Protein AF-A0A1S1Q297-F1 (afdb_monomer_lite)

Foldseek 3Di:
DDDAPCVQAPPVLVVVLVVLVVVLVVLVVVLVVCVVVVHDPVSNVVSVVSNVVSVVVNVVSLVVLQVVLQVVVQVCLQPQADFEAQFKKKKKKWWKLWKKQAASSDHQFFKFKDFVVDPHTAKTWGFDDDPDHRMTTIMIMGRMYHLPPLVSLVVNLVSVVQVQVQLLVQAQHWRDFDDGVRMTMHGSDTPMGRDAGPDPSHIDTDQMKMKIKHFLLQFQPPADLVNVCQQDRHPQDRFLLQDSVQLPDPQCPVFDSSLSSLLSQLLSQLLLQLFLCVVVPVNLADPVSQVSRLKFWLWQSLVSLVSGDPVCSVSSVCSLLPDFDDPCSQVPPDHGNPDSVSSNVSSCCSNVRHGRYRHRRDFHYHSNGTITMIMRSDDRDPSCVSSDHDDD

Structure (mmCIF, N/CA/C/O backbone):
data_AF-A0A1S1Q297-F1
#
_entry.id   AF-A0A1S1Q297-F1
#
loop_
_atom_site.group_PDB
_atom_site.id
_atom_site.type_symbol
_atom_site.label_atom_id
_atom_site.label_alt_id
_atom_site.label_comp_id
_atom_site.label_asym_id
_atom_site.label_entity_id
_atom_site.label_seq_id
_atom_site.pdbx_PDB_ins_code
_atom_site.Cartn_x
_atom_site.Cartn_y
_atom_site.Cartn_z
_atom_site.occupancy
_atom_site.B_iso_or_equiv
_atom_site.auth_seq_id
_atom_site.auth_comp_id
_atom_site.auth_asym_id
_atom_site.auth_atom_id
_atom_site.pdbx_PDB_model_num
ATOM 1 N N . MET A 1 1 ? 2.198 -12.750 27.095 1.00 36.94 1 MET A N 1
ATOM 2 C CA . MET A 1 1 ? 1.736 -11.394 26.747 1.00 36.94 1 MET A CA 1
ATOM 3 C C . MET A 1 1 ? 2.952 -10.614 26.314 1.00 36.94 1 MET A C 1
ATOM 5 O O . MET A 1 1 ? 3.793 -10.397 27.179 1.00 36.94 1 MET A O 1
ATOM 9 N N . PRO A 1 2 ? 3.121 -10.269 25.035 1.00 40.75 2 PRO A N 1
ATOM 10 C CA . PRO A 1 2 ? 4.128 -9.289 24.705 1.00 40.75 2 PRO A CA 1
ATOM 11 C C . PRO A 1 2 ? 3.442 -8.008 24.213 1.00 40.75 2 PRO A C 1
ATOM 13 O O . PRO A 1 2 ? 2.545 -8.057 23.375 1.00 40.75 2 PRO A O 1
ATOM 16 N N . PHE A 1 3 ? 3.901 -6.888 24.768 1.00 38.00 3 PHE A N 1
ATOM 17 C CA . PHE A 1 3 ? 3.673 -5.517 24.314 1.00 38.00 3 PHE A CA 1
ATOM 18 C C . PHE A 1 3 ? 2.401 -4.841 24.846 1.00 38.00 3 PHE A C 1
ATOM 20 O O . PHE A 1 3 ? 1.335 -4.872 24.236 1.00 38.00 3 PHE A O 1
ATOM 27 N N . GLY A 1 4 ? 2.549 -4.183 26.000 1.00 34.22 4 GLY A N 1
ATOM 28 C CA . GLY A 1 4 ? 1.609 -3.187 26.517 1.00 34.22 4 GLY A CA 1
ATOM 29 C C . GLY A 1 4 ? 2.132 -1.760 26.314 1.00 34.22 4 GLY A C 1
ATOM 30 O O . GLY A 1 4 ? 3.316 -1.538 26.080 1.00 34.22 4 GLY A O 1
ATOM 31 N N . PHE A 1 5 ? 1.261 -0.757 26.450 1.00 37.38 5 PHE A N 1
ATOM 32 C CA . PHE A 1 5 ? 1.623 0.672 26.419 1.00 37.38 5 PHE A CA 1
ATOM 33 C C . PHE A 1 5 ? 2.765 1.040 27.398 1.00 37.38 5 PHE A C 1
ATOM 35 O O . PHE A 1 5 ? 3.557 1.953 27.139 1.00 37.38 5 PHE A O 1
ATOM 42 N N . ASP A 1 6 ? 2.884 0.282 28.493 1.00 41.69 6 ASP A N 1
ATOM 43 C CA . ASP A 1 6 ? 3.946 0.394 29.499 1.00 41.69 6 ASP A CA 1
ATOM 44 C C . ASP A 1 6 ? 5.354 0.088 28.963 1.00 41.69 6 ASP A C 1
ATOM 46 O O . ASP A 1 6 ? 6.332 0.530 29.565 1.00 41.69 6 ASP A O 1
ATOM 50 N N . ASP A 1 7 ? 5.473 -0.558 27.802 1.00 43.06 7 ASP A N 1
ATOM 51 C CA . ASP A 1 7 ? 6.766 -0.903 27.211 1.00 43.06 7 ASP A CA 1
ATOM 52 C C . ASP A 1 7 ? 7.427 0.275 26.456 1.00 43.06 7 ASP A C 1
ATOM 54 O O . ASP A 1 7 ? 8.627 0.226 26.182 1.00 43.06 7 ASP A O 1
ATOM 58 N N . TYR A 1 8 ? 6.697 1.366 26.145 1.00 45.34 8 TYR A N 1
ATOM 59 C CA . TYR A 1 8 ? 7.206 2.417 25.234 1.00 45.34 8 TYR A CA 1
ATOM 60 C C . TYR A 1 8 ? 6.945 3.882 25.629 1.00 45.34 8 TYR A C 1
ATOM 62 O O . TYR A 1 8 ? 7.580 4.778 25.057 1.00 45.34 8 TYR A O 1
ATOM 70 N N . ALA A 1 9 ? 6.076 4.160 26.605 1.00 45.22 9 ALA A N 1
ATOM 71 C CA . ALA A 1 9 ? 5.942 5.485 27.218 1.00 45.22 9 ALA A CA 1
ATOM 72 C C . ALA A 1 9 ? 6.094 5.367 28.735 1.00 45.22 9 ALA A C 1
ATOM 74 O O . ALA A 1 9 ? 5.211 4.842 29.424 1.00 45.22 9 ALA A O 1
ATOM 75 N N . ASN A 1 10 ? 7.212 5.872 29.261 1.00 53.44 10 ASN A N 1
ATOM 76 C CA . ASN A 1 10 ? 7.438 5.850 30.702 1.00 53.44 10 ASN A CA 1
ATOM 77 C C . ASN A 1 10 ? 6.460 6.808 31.412 1.00 53.44 10 ASN A C 1
ATOM 79 O O . ASN A 1 10 ? 5.899 7.729 30.809 1.00 53.44 10 ASN A O 1
ATOM 83 N N . GLN A 1 11 ? 6.241 6.589 32.709 1.00 58.38 11 GLN A N 1
ATOM 84 C CA . GLN A 1 11 ? 5.339 7.415 33.520 1.00 58.38 11 GLN A CA 1
ATOM 85 C C . GLN A 1 11 ? 5.677 8.915 33.431 1.00 58.38 11 GLN A C 1
ATOM 87 O O . GLN A 1 11 ? 4.781 9.759 33.438 1.00 58.38 11 GLN A O 1
ATOM 92 N N . THR A 1 12 ? 6.961 9.248 33.292 1.00 58.62 12 THR A N 1
ATOM 93 C CA . THR A 1 12 ? 7.453 10.623 33.154 1.00 58.62 12 THR A CA 1
ATOM 94 C C . THR A 1 12 ? 6.880 11.310 31.917 1.00 58.62 12 THR A C 1
ATOM 96 O O . THR A 1 12 ? 6.357 12.412 32.028 1.00 58.62 12 THR A O 1
ATOM 99 N N . GLN A 1 13 ? 6.890 10.642 30.764 1.00 56.09 13 GLN A N 1
ATOM 100 C CA . GLN A 1 13 ? 6.384 11.196 29.505 1.00 56.09 13 GLN A CA 1
ATOM 101 C C . GLN A 1 13 ? 4.866 11.415 29.534 1.00 56.09 13 GLN A C 1
ATOM 103 O O . GLN A 1 13 ? 4.370 12.400 28.989 1.00 56.09 13 GLN A O 1
ATOM 108 N N . ARG A 1 14 ? 4.115 10.536 30.212 1.00 57.84 14 ARG A N 1
ATOM 109 C CA . ARG A 1 14 ? 2.661 10.712 30.400 1.00 57.84 14 ARG A CA 1
ATOM 110 C C . ARG A 1 14 ? 2.361 11.955 31.231 1.00 57.84 14 ARG A C 1
ATOM 112 O O . ARG A 1 14 ? 1.505 12.756 30.860 1.00 57.84 14 ARG A O 1
ATOM 119 N N . ASN A 1 15 ? 3.099 12.128 32.324 1.00 70.31 15 ASN A N 1
ATOM 120 C CA . ASN A 1 15 ? 2.969 13.294 33.190 1.00 70.31 15 ASN A CA 1
ATOM 121 C C . ASN A 1 15 ? 3.370 14.582 32.449 1.00 70.31 15 ASN A C 1
ATOM 123 O O . ASN A 1 15 ? 2.720 15.610 32.605 1.00 70.31 15 ASN A O 1
ATOM 127 N N . GLU A 1 16 ? 4.401 14.527 31.604 1.00 65.25 16 GLU A N 1
ATOM 128 C CA . GLU A 1 16 ? 4.883 15.671 30.827 1.00 65.25 16 GLU A CA 1
ATOM 129 C C . GLU A 1 16 ? 3.859 16.149 29.786 1.00 65.25 16 GLU A C 1
ATOM 131 O O . GLU A 1 16 ? 3.582 17.344 29.703 1.00 65.25 16 GLU A O 1
ATOM 136 N N . ILE A 1 17 ? 3.209 15.228 29.064 1.00 60.47 17 ILE A N 1
ATOM 137 C CA . ILE A 1 17 ? 2.122 15.564 28.126 1.00 60.47 17 ILE A CA 1
ATOM 138 C C . ILE A 1 17 ? 0.933 16.190 28.860 1.00 60.47 17 ILE A C 1
ATOM 140 O O . ILE A 1 17 ? 0.404 17.210 28.413 1.00 60.47 17 ILE A O 1
ATOM 144 N N . ALA A 1 18 ? 0.520 15.604 29.989 1.00 70.56 18 ALA A N 1
ATOM 145 C CA . ALA A 1 18 ? -0.585 16.128 30.788 1.00 70.56 18 ALA A CA 1
ATOM 146 C C . ALA A 1 18 ? -0.296 17.552 31.296 1.00 70.56 18 ALA A C 1
ATOM 148 O O . ALA A 1 18 ? -1.152 18.431 31.193 1.00 70.56 18 ALA A O 1
ATOM 149 N N . ASN A 1 19 ? 0.932 17.802 31.760 1.00 70.94 19 ASN A N 1
ATOM 150 C CA . ASN A 1 19 ? 1.366 19.120 32.218 1.00 70.94 19 ASN A CA 1
ATOM 151 C C . ASN A 1 19 ? 1.404 20.149 31.076 1.00 70.94 19 ASN A C 1
ATOM 153 O O . ASN A 1 19 ? 0.966 21.282 31.254 1.00 70.94 19 ASN A O 1
ATOM 157 N N . LEU A 1 20 ? 1.883 19.770 29.887 1.00 67.75 20 LEU A N 1
ATOM 158 C CA . LEU A 1 20 ? 1.921 20.675 28.731 1.00 67.75 20 LEU A CA 1
ATOM 159 C C . LEU A 1 20 ? 0.521 21.059 28.238 1.00 67.75 20 LEU A C 1
ATOM 161 O O . LEU A 1 20 ? 0.307 22.212 27.865 1.00 67.75 20 LEU A O 1
ATOM 165 N N . LEU A 1 21 ? -0.434 20.124 28.264 1.00 65.88 21 LEU A N 1
ATOM 166 C CA . LEU A 1 21 ? -1.832 20.408 27.929 1.00 65.88 21 LEU A CA 1
ATOM 167 C C . LEU A 1 21 ? -2.471 21.380 28.927 1.00 65.88 21 LEU A C 1
ATOM 169 O O . LEU A 1 21 ? -3.128 22.330 28.504 1.00 65.88 21 LEU A O 1
ATOM 173 N N . ALA A 1 22 ? -2.233 21.183 30.227 1.00 74.62 22 ALA A N 1
ATOM 174 C CA . ALA A 1 22 ? -2.702 22.102 31.261 1.00 74.62 22 ALA A CA 1
ATOM 175 C C . ALA A 1 22 ? -2.113 23.513 31.070 1.00 74.62 22 ALA A C 1
ATOM 177 O O . ALA A 1 22 ? -2.855 24.494 31.056 1.00 74.62 22 ALA A O 1
ATOM 178 N N . ASN A 1 23 ? -0.805 23.608 30.805 1.00 72.94 23 ASN A N 1
ATOM 179 C CA . ASN A 1 23 ? -0.126 24.882 30.558 1.00 72.94 23 ASN A CA 1
ATOM 180 C C . ASN A 1 23 ? -0.649 25.595 29.301 1.00 72.94 23 ASN A C 1
ATOM 182 O O . ASN A 1 23 ? -0.783 26.817 29.291 1.00 72.94 23 ASN A O 1
ATOM 186 N N . LEU A 1 24 ? -0.948 24.857 28.225 1.00 71.62 24 LEU A N 1
ATOM 187 C CA . LEU A 1 24 ? -1.544 25.437 27.017 1.00 71.62 24 LEU A CA 1
ATOM 188 C C . LEU A 1 24 ? -2.915 26.042 27.307 1.00 71.62 24 LEU A C 1
ATOM 190 O O . LEU A 1 24 ? -3.193 27.151 26.856 1.00 71.62 24 LEU A O 1
ATOM 194 N N . GLN A 1 25 ? -3.748 25.332 28.066 1.00 77.25 25 GLN A N 1
ATOM 195 C CA . GLN A 1 25 ? -5.078 25.806 28.426 1.00 77.25 25 GLN A CA 1
ATOM 196 C C . GLN A 1 25 ? -5.008 27.066 29.303 1.00 77.25 25 GLN A C 1
ATOM 198 O O . GLN A 1 25 ? -5.692 28.047 29.013 1.00 77.25 25 GLN A O 1
ATOM 203 N N . GLU A 1 26 ? -4.116 27.090 30.294 1.00 80.25 26 GLU A N 1
ATOM 204 C CA . GLU A 1 26 ? -3.878 28.268 31.137 1.00 80.25 26 GLU A CA 1
ATOM 205 C C . GLU A 1 26 ? -3.389 29.471 30.312 1.00 80.25 26 GLU A C 1
ATOM 207 O O . GLU A 1 26 ? -3.917 30.576 30.438 1.00 80.25 26 GLU A O 1
ATOM 212 N N . LEU A 1 27 ? -2.449 29.264 29.382 1.00 76.56 27 LEU A N 1
ATOM 213 C CA . LEU A 1 27 ? -1.965 30.324 28.490 1.00 76.56 27 LEU A CA 1
ATOM 214 C C . LEU A 1 27 ? -3.066 30.873 27.573 1.00 76.56 27 LEU A C 1
ATOM 216 O O . LEU A 1 27 ? -3.063 32.064 27.251 1.00 76.56 27 LEU A O 1
ATOM 220 N N . GLU A 1 28 ? -4.017 30.041 27.144 1.00 77.00 28 GLU A N 1
ATOM 221 C CA . GLU A 1 28 ? -5.176 30.504 26.380 1.00 77.00 28 GLU A CA 1
ATOM 222 C C . GLU A 1 28 ? -6.131 31.354 27.210 1.00 77.00 28 GLU A C 1
ATOM 224 O O . GLU A 1 28 ? -6.626 32.371 26.717 1.00 77.00 28 GLU A O 1
ATOM 229 N N . GLU A 1 29 ? -6.381 30.964 28.455 1.00 82.69 29 GLU A N 1
ATOM 230 C CA . GLU A 1 29 ? -7.204 31.736 29.383 1.00 82.69 29 GLU A CA 1
ATOM 231 C C . GLU A 1 29 ? -6.538 33.076 29.716 1.00 82.69 29 GLU A C 1
ATOM 233 O O . GLU A 1 29 ? -7.187 34.123 29.633 1.00 82.69 29 GLU A O 1
ATOM 238 N N . MET A 1 30 ? -5.223 33.080 29.958 1.00 77.56 30 MET A N 1
ATOM 239 C CA . MET A 1 30 ? -4.433 34.298 30.153 1.00 77.56 30 MET A CA 1
ATOM 240 C C . MET A 1 30 ? -4.460 35.209 28.923 1.00 77.56 30 MET A C 1
ATOM 242 O O . MET A 1 30 ? -4.617 36.420 29.067 1.00 77.56 30 MET A O 1
ATOM 246 N N . ALA A 1 31 ? -4.345 34.655 27.711 1.00 73.12 31 ALA A N 1
ATOM 247 C CA . ALA A 1 31 ? -4.424 35.437 26.477 1.00 73.12 31 ALA A CA 1
ATOM 248 C C . ALA A 1 31 ? -5.794 36.116 26.323 1.00 73.12 31 ALA A C 1
ATOM 250 O O . ALA A 1 31 ? -5.858 37.304 26.001 1.00 73.12 31 ALA A O 1
ATOM 251 N N . ARG A 1 32 ? -6.887 35.387 26.597 1.00 78.69 32 ARG A N 1
ATOM 252 C CA . ARG A 1 32 ? -8.256 35.928 26.549 1.00 78.69 32 ARG A CA 1
ATOM 253 C C . ARG A 1 32 ? -8.470 37.008 27.609 1.00 78.69 32 ARG A C 1
ATOM 255 O O . ARG A 1 32 ? -9.016 38.063 27.295 1.00 78.69 32 ARG A O 1
ATOM 262 N N . ALA A 1 33 ? -8.005 36.779 28.838 1.00 76.88 33 ALA A N 1
ATOM 263 C CA . ALA A 1 33 ? -8.097 37.751 29.924 1.00 76.88 33 ALA A CA 1
ATOM 264 C C . ALA A 1 33 ? -7.281 39.021 29.628 1.00 76.88 33 ALA A C 1
ATOM 266 O O . ALA A 1 33 ? -7.779 40.130 29.810 1.00 76.88 33 ALA A O 1
ATOM 267 N N . ALA A 1 34 ? -6.061 38.876 29.104 1.00 73.12 34 ALA A N 1
ATOM 268 C CA . ALA A 1 34 ? -5.203 39.994 28.720 1.00 73.12 34 ALA A CA 1
ATOM 269 C C . ALA A 1 34 ? -5.809 40.830 27.579 1.00 73.12 34 ALA A C 1
ATOM 271 O O . ALA A 1 34 ? -5.747 42.058 27.621 1.00 73.12 34 ALA A O 1
ATOM 272 N N . GLN A 1 35 ? -6.440 40.187 26.590 1.00 77.00 35 GLN A N 1
ATOM 273 C CA . GLN A 1 35 ? -7.181 40.881 25.531 1.00 77.00 35 GLN A CA 1
ATOM 274 C C . GLN A 1 35 ? -8.404 41.628 26.079 1.00 77.00 35 GLN A C 1
ATOM 276 O O . GLN A 1 35 ? -8.603 42.793 25.741 1.00 77.00 35 GLN A O 1
ATOM 281 N N . ALA A 1 36 ? -9.190 40.996 26.958 1.00 74.62 36 ALA A N 1
ATOM 282 C CA . ALA A 1 36 ? -10.350 41.626 27.591 1.00 74.62 36 ALA A CA 1
ATOM 283 C C . ALA A 1 36 ? -9.963 42.824 28.479 1.00 74.62 36 ALA A C 1
ATOM 285 O O . ALA A 1 36 ? -10.708 43.797 28.562 1.00 74.62 36 ALA A O 1
ATOM 286 N N . ALA A 1 37 ? -8.784 42.773 29.103 1.00 76.56 37 ALA A N 1
ATOM 287 C CA . ALA A 1 37 ? -8.257 43.820 29.973 1.00 76.56 37 ALA A CA 1
ATOM 288 C C . ALA A 1 37 ? -7.473 44.929 29.241 1.00 76.56 37 ALA A C 1
ATOM 290 O O . ALA A 1 37 ? -6.928 45.806 29.906 1.00 76.56 37 ALA A O 1
ATOM 291 N N . GLN A 1 38 ? -7.377 44.893 27.902 1.00 80.19 38 GLN A N 1
ATOM 292 C CA . GLN A 1 38 ? -6.522 45.799 27.113 1.00 80.19 38 GLN A CA 1
ATOM 293 C C . GLN A 1 38 ? -5.071 45.851 27.629 1.00 80.19 38 GLN A C 1
ATOM 295 O O . GLN A 1 38 ? -4.456 46.917 27.713 1.00 80.19 38 GLN A O 1
ATOM 300 N N . ALA A 1 39 ? -4.519 44.692 28.002 1.00 75.56 39 ALA A N 1
ATOM 301 C CA . ALA A 1 39 ? -3.142 44.591 28.469 1.00 75.56 39 ALA A CA 1
ATOM 302 C C . ALA A 1 39 ? -2.157 45.161 27.434 1.00 75.56 39 ALA A C 1
ATOM 304 O O . ALA A 1 39 ? -2.407 45.134 26.226 1.00 75.56 39 ALA A O 1
ATOM 305 N N . ASN A 1 40 ? -1.016 45.671 27.909 1.00 77.50 40 ASN A N 1
ATOM 306 C CA . ASN A 1 40 ? -0.027 46.270 27.021 1.00 77.50 40 ASN A CA 1
ATOM 307 C C . ASN A 1 40 ? 0.519 45.244 26.002 1.00 77.50 40 ASN A C 1
ATOM 309 O O . ASN A 1 40 ? 0.499 44.026 26.217 1.00 77.50 40 ASN A O 1
ATOM 313 N N . ALA A 1 41 ? 1.018 45.755 24.875 1.00 76.56 41 ALA A N 1
ATOM 314 C CA . ALA A 1 41 ? 1.484 44.932 23.760 1.00 76.56 41 ALA A CA 1
ATOM 315 C C . ALA A 1 41 ? 2.608 43.955 24.157 1.00 76.56 41 ALA A C 1
ATOM 317 O O . ALA A 1 41 ? 2.716 42.875 23.579 1.00 76.56 41 ALA A O 1
ATOM 318 N N . GLU A 1 42 ? 3.414 44.299 25.164 1.00 80.44 42 GLU A N 1
ATOM 319 C CA . GLU A 1 42 ? 4.518 43.465 25.640 1.00 80.44 42 GLU A CA 1
ATOM 320 C C . GLU A 1 42 ? 4.019 42.208 26.375 1.00 80.44 42 GLU A C 1
ATOM 322 O O . GLU A 1 42 ? 4.534 41.111 26.151 1.00 80.44 42 GLU A O 1
ATOM 327 N N . THR A 1 43 ? 2.978 42.332 27.205 1.00 75.19 43 THR A N 1
ATOM 328 C CA . THR A 1 43 ? 2.343 41.195 27.888 1.00 75.19 43 THR A CA 1
ATOM 329 C C . THR A 1 43 ? 1.691 40.241 26.889 1.00 75.19 43 THR A C 1
ATOM 331 O O . THR A 1 43 ? 1.887 39.029 26.977 1.00 75.19 43 THR A O 1
ATOM 334 N N . LEU A 1 44 ? 0.970 40.771 25.897 1.00 75.81 44 LEU A N 1
ATOM 335 C CA . LEU A 1 44 ? 0.361 39.959 24.838 1.00 75.81 44 LEU A CA 1
ATOM 336 C C . LEU A 1 44 ? 1.417 39.251 23.974 1.00 75.81 44 LEU A C 1
ATOM 338 O O . LEU A 1 44 ? 1.243 38.076 23.637 1.00 75.81 44 LEU A O 1
ATOM 342 N N . ALA A 1 45 ? 2.531 39.922 23.660 1.00 76.31 45 ALA A N 1
ATOM 343 C CA . ALA A 1 45 ? 3.642 39.324 22.922 1.00 76.31 45 ALA A CA 1
ATOM 344 C C . ALA A 1 45 ? 4.279 38.155 23.693 1.00 76.31 45 ALA A C 1
ATOM 346 O O . ALA A 1 45 ? 4.461 37.080 23.124 1.00 76.31 45 ALA A O 1
ATOM 347 N N . LYS A 1 46 ? 4.529 38.320 25.000 1.00 81.44 46 LYS A N 1
ATOM 348 C CA . LYS A 1 46 ? 5.080 37.263 25.868 1.00 81.44 46 LYS A CA 1
ATOM 349 C C . LYS A 1 46 ? 4.153 36.050 25.988 1.00 81.44 46 LYS A C 1
ATOM 351 O O . LYS A 1 46 ? 4.618 34.918 25.869 1.00 81.44 46 LYS A O 1
ATOM 356 N N . ILE A 1 47 ? 2.847 36.266 26.169 1.00 75.44 47 ILE A N 1
ATOM 357 C CA . ILE A 1 47 ? 1.860 35.170 26.210 1.00 75.44 47 ILE A CA 1
ATOM 358 C C . ILE A 1 47 ? 1.829 34.428 24.866 1.00 75.44 47 ILE A C 1
ATOM 360 O O . ILE A 1 47 ? 1.823 33.199 24.833 1.00 75.44 47 ILE A O 1
ATOM 364 N N . THR A 1 48 ? 1.874 35.160 23.750 1.00 76.00 48 THR A N 1
ATOM 365 C CA . THR A 1 48 ? 1.894 34.571 22.401 1.00 76.00 48 THR A CA 1
ATOM 366 C C . THR A 1 48 ? 3.165 33.755 22.152 1.00 76.00 48 THR A C 1
ATOM 368 O O . THR A 1 48 ? 3.097 32.652 21.605 1.00 76.00 48 THR A O 1
ATOM 371 N N . GLU A 1 49 ? 4.324 34.254 22.585 1.00 82.62 49 GLU A N 1
ATOM 372 C CA . GLU A 1 49 ? 5.599 33.540 22.496 1.00 82.62 49 GLU A CA 1
ATOM 373 C C . GLU A 1 49 ? 5.569 32.240 23.315 1.00 82.62 49 GLU A C 1
ATOM 375 O O . GLU A 1 49 ? 5.915 31.176 22.795 1.00 82.62 49 GLU A O 1
ATOM 380 N N . LEU A 1 50 ? 5.096 32.296 24.566 1.00 76.19 50 LEU A N 1
ATOM 381 C CA . LEU A 1 50 ? 4.947 31.120 25.429 1.00 76.19 50 LEU A CA 1
ATOM 382 C C . LEU A 1 50 ? 3.966 30.103 24.843 1.00 76.19 50 LEU A C 1
ATOM 384 O O . LEU A 1 50 ? 4.267 28.908 24.827 1.00 76.19 50 LEU A O 1
ATOM 388 N N . LYS A 1 51 ? 2.835 30.558 24.294 1.00 72.44 51 LYS A N 1
ATOM 389 C CA . LYS A 1 51 ? 1.874 29.685 23.609 1.00 72.44 51 LYS A CA 1
ATOM 390 C C . LYS A 1 51 ? 2.515 28.997 22.406 1.00 72.44 51 LYS A C 1
ATOM 392 O O . LYS A 1 51 ? 2.347 27.792 22.233 1.00 72.44 51 LYS A O 1
ATOM 397 N N . THR A 1 52 ? 3.290 29.734 21.610 1.00 73.44 52 THR A N 1
ATOM 398 C CA . THR A 1 52 ? 3.990 29.201 20.431 1.00 73.44 52 THR A CA 1
ATOM 399 C C . THR A 1 52 ? 5.022 28.146 20.828 1.00 73.44 52 THR A C 1
ATOM 401 O O . THR A 1 52 ? 5.015 27.049 20.273 1.00 73.44 52 THR A O 1
ATOM 404 N N . LYS A 1 53 ? 5.863 28.427 21.835 1.00 74.25 53 LYS A N 1
ATOM 405 C CA . LYS A 1 53 ? 6.867 27.474 22.343 1.00 74.25 53 LYS A CA 1
ATOM 406 C C . LYS A 1 53 ? 6.226 26.220 22.932 1.00 74.25 53 LYS A C 1
ATOM 408 O O . LYS A 1 53 ? 6.631 25.115 22.585 1.00 74.25 53 LYS A O 1
ATOM 413 N N . THR A 1 54 ? 5.198 26.382 23.763 1.00 65.94 54 THR A N 1
ATOM 414 C CA . THR A 1 54 ? 4.497 25.249 24.389 1.00 65.94 54 THR A CA 1
ATOM 415 C C . THR A 1 54 ? 3.776 24.401 23.338 1.00 65.94 54 THR A C 1
ATOM 417 O O . THR A 1 54 ? 3.826 23.177 23.401 1.00 65.94 54 THR A O 1
ATOM 420 N N . SER A 1 55 ? 3.194 25.029 22.308 1.00 63.12 55 SER A N 1
ATOM 421 C CA . SER A 1 55 ? 2.578 24.318 21.175 1.00 63.12 55 SER A CA 1
ATOM 422 C C . SER A 1 55 ? 3.612 23.545 20.354 1.00 63.12 55 SER A C 1
ATOM 424 O O . SER A 1 55 ? 3.345 22.418 19.947 1.00 63.12 55 SER A O 1
ATOM 426 N N . ALA A 1 56 ? 4.800 24.116 20.132 1.00 65.06 56 ALA A N 1
ATOM 427 C CA . ALA A 1 56 ? 5.891 23.442 19.432 1.00 65.06 56 ALA A CA 1
ATOM 428 C C . ALA A 1 56 ? 6.438 22.244 20.229 1.00 65.06 56 ALA A C 1
ATOM 430 O O . ALA A 1 56 ? 6.639 21.180 19.652 1.00 65.06 56 ALA A O 1
ATOM 431 N N . MET A 1 57 ? 6.613 22.382 21.550 1.00 65.31 57 MET A N 1
ATOM 432 C CA . MET A 1 57 ? 7.022 21.276 22.430 1.00 65.31 57 MET A CA 1
ATOM 433 C C . MET A 1 57 ? 5.972 20.164 22.480 1.00 65.31 57 MET A C 1
ATOM 435 O O . MET A 1 57 ? 6.314 18.987 22.391 1.00 65.31 57 MET A O 1
ATOM 439 N N . PHE A 1 58 ? 4.690 20.528 22.575 1.00 63.50 58 PHE A N 1
ATOM 440 C CA . PHE A 1 58 ? 3.600 19.562 22.500 1.00 63.50 58 PHE A CA 1
ATOM 441 C C . PHE A 1 58 ? 3.600 18.837 21.152 1.00 63.50 58 PHE A C 1
ATOM 443 O O . PHE A 1 58 ? 3.517 17.614 21.129 1.00 63.50 58 PHE A O 1
ATOM 450 N N . ALA A 1 59 ? 3.741 19.566 20.040 1.00 56.91 59 ALA A N 1
ATOM 451 C CA . ALA A 1 59 ? 3.822 18.968 18.714 1.00 56.91 59 ALA A CA 1
ATOM 452 C C . ALA A 1 59 ? 5.005 17.996 18.601 1.00 56.91 59 ALA A C 1
ATOM 454 O O . ALA A 1 59 ? 4.818 16.902 18.086 1.00 56.91 59 ALA A O 1
ATOM 455 N N . ASP A 1 60 ? 6.184 18.339 19.123 1.00 60.16 60 ASP A N 1
ATOM 456 C CA . ASP A 1 60 ? 7.364 17.467 19.088 1.00 60.16 60 ASP A CA 1
ATOM 457 C C . ASP A 1 60 ? 7.175 16.183 19.915 1.00 60.16 60 ASP A C 1
ATOM 459 O O . ASP A 1 60 ? 7.371 15.075 19.414 1.00 60.16 60 ASP A O 1
ATOM 463 N N . ILE A 1 61 ? 6.696 16.294 21.158 1.00 57.75 61 ILE A N 1
ATOM 464 C CA . ILE A 1 61 ? 6.409 15.123 22.004 1.00 57.75 61 ILE A CA 1
ATOM 465 C C . ILE A 1 61 ? 5.288 14.274 21.396 1.00 57.75 61 ILE A C 1
ATOM 467 O O . ILE A 1 61 ? 5.384 13.047 21.375 1.00 57.75 61 ILE A O 1
ATOM 471 N N . TYR A 1 62 ? 4.250 14.908 20.853 1.00 56.19 62 TYR A N 1
ATOM 472 C CA . TYR A 1 62 ? 3.163 14.229 20.159 1.00 56.19 62 TYR A CA 1
ATOM 473 C C . TYR A 1 62 ? 3.674 13.463 18.935 1.00 56.19 62 TYR A C 1
ATOM 475 O O . TYR A 1 62 ? 3.372 12.281 18.791 1.00 56.19 62 TYR A O 1
ATOM 483 N N . GLN A 1 63 ? 4.509 14.084 18.097 1.00 57.28 63 GLN A N 1
ATOM 484 C CA . GLN A 1 63 ? 5.154 13.411 16.967 1.00 57.28 63 GLN A CA 1
ATOM 485 C C . GLN A 1 63 ? 6.026 12.241 17.437 1.00 57.2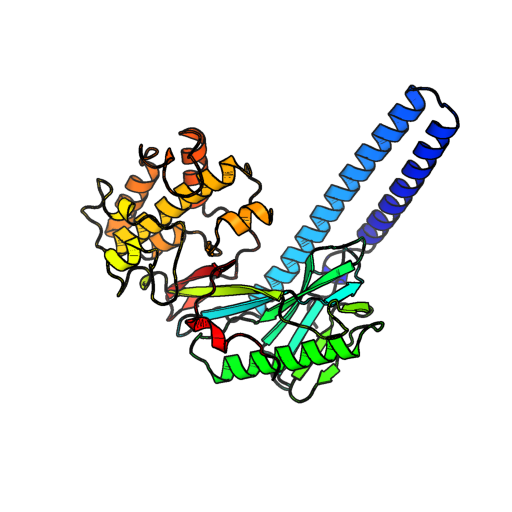8 63 GLN A C 1
ATOM 487 O O . GLN A 1 63 ? 5.966 11.171 16.841 1.00 57.28 63 GLN A O 1
ATOM 492 N N . ASN A 1 64 ? 6.765 12.389 18.539 1.00 55.97 64 ASN A N 1
ATOM 493 C CA . ASN A 1 64 ? 7.583 11.319 19.113 1.00 55.97 64 ASN A CA 1
ATOM 494 C C . ASN A 1 64 ? 6.746 10.140 19.646 1.00 55.97 64 ASN A C 1
ATOM 496 O O . ASN A 1 64 ? 7.121 8.982 19.455 1.00 55.97 64 ASN A O 1
ATOM 500 N N . VAL A 1 65 ? 5.598 10.396 20.280 1.00 54.28 65 VAL A N 1
ATOM 501 C CA . VAL A 1 65 ? 4.672 9.343 20.740 1.00 54.28 65 VAL A CA 1
ATOM 502 C C . VAL A 1 65 ? 3.972 8.669 19.561 1.00 54.28 65 VAL A C 1
ATOM 504 O O . VAL A 1 65 ? 3.914 7.441 19.505 1.00 54.28 65 VAL A O 1
ATOM 507 N N . MET A 1 66 ? 3.506 9.443 18.580 1.00 53.84 66 MET A N 1
ATOM 508 C CA . MET A 1 66 ? 2.894 8.908 17.362 1.00 53.84 66 MET A CA 1
ATOM 509 C C . MET A 1 66 ? 3.894 8.091 16.537 1.00 53.84 66 MET A C 1
ATOM 511 O O . MET A 1 66 ? 3.542 7.029 16.026 1.00 53.84 66 MET A O 1
ATOM 515 N N . ALA A 1 67 ? 5.158 8.516 16.472 1.00 56.62 67 ALA A N 1
ATOM 516 C CA . ALA A 1 67 ? 6.233 7.750 15.850 1.00 56.62 67 ALA A CA 1
ATOM 517 C C . ALA A 1 67 ? 6.463 6.405 16.560 1.00 56.62 67 ALA A C 1
ATOM 519 O O . ALA A 1 67 ? 6.701 5.405 15.891 1.00 56.62 67 ALA A O 1
ATOM 520 N N . ARG A 1 68 ? 6.334 6.337 17.893 1.00 57.00 68 ARG A N 1
ATOM 521 C CA . ARG A 1 68 ? 6.427 5.073 18.651 1.00 57.00 68 ARG A CA 1
ATOM 522 C C . ARG A 1 68 ? 5.195 4.178 18.484 1.00 57.00 68 ARG A C 1
ATOM 524 O O . ARG A 1 68 ? 5.356 2.970 18.368 1.00 57.00 68 ARG A O 1
ATOM 531 N N . SER A 1 69 ? 3.992 4.750 18.406 1.00 54.78 69 SER A N 1
ATOM 532 C CA . SER A 1 69 ? 2.759 4.021 18.048 1.00 54.78 69 SER A CA 1
ATOM 533 C C . SER A 1 69 ? 2.882 3.367 16.663 1.00 54.78 69 SER A C 1
ATOM 535 O O . SER A 1 69 ? 2.595 2.183 16.497 1.00 54.78 69 SER A O 1
ATOM 537 N N . ALA A 1 70 ? 3.426 4.104 15.690 1.00 59.09 70 ALA A N 1
ATOM 538 C CA . ALA A 1 70 ? 3.754 3.580 14.367 1.00 59.09 70 ALA A CA 1
ATOM 539 C C . ALA A 1 70 ? 4.814 2.462 14.396 1.00 59.09 70 ALA A C 1
ATOM 541 O O . ALA A 1 70 ? 4.741 1.532 13.594 1.00 59.09 70 ALA A O 1
ATOM 542 N N . VAL A 1 71 ? 5.795 2.530 15.306 1.00 59.88 71 VAL A N 1
ATOM 543 C CA . VAL A 1 71 ? 6.773 1.446 15.514 1.00 59.88 71 VAL A CA 1
ATOM 544 C C . VAL A 1 71 ? 6.097 0.200 16.086 1.00 59.88 71 VAL A C 1
ATOM 546 O O . VAL A 1 71 ? 6.345 -0.882 15.572 1.00 59.88 71 VAL A O 1
ATOM 549 N N . ALA A 1 72 ? 5.195 0.332 17.063 1.00 61.69 72 ALA A N 1
ATOM 550 C CA . ALA A 1 72 ? 4.464 -0.807 17.629 1.00 61.69 72 ALA A CA 1
ATOM 551 C C . ALA A 1 72 ? 3.576 -1.508 16.585 1.00 61.69 72 ALA A C 1
ATOM 553 O O . ALA A 1 72 ? 3.548 -2.734 16.507 1.00 61.69 72 ALA A O 1
ATOM 554 N N . GLU A 1 73 ? 2.898 -0.741 15.729 1.00 64.00 73 GLU A N 1
ATOM 555 C CA . GLU A 1 73 ? 2.117 -1.284 14.614 1.00 64.00 73 GLU A CA 1
ATOM 556 C C . GLU A 1 73 ? 3.007 -1.990 13.575 1.00 64.00 73 GLU A C 1
ATOM 558 O O . GLU A 1 73 ? 2.658 -3.061 13.075 1.00 64.00 73 GLU A O 1
ATOM 563 N N . GLN A 1 74 ? 4.186 -1.432 13.275 1.00 62.19 74 GLN A N 1
ATOM 564 C CA . GLN A 1 74 ? 5.172 -2.079 12.406 1.00 62.19 74 GLN A CA 1
ATOM 565 C C . GLN A 1 74 ? 5.741 -3.353 13.019 1.00 62.19 74 GLN A C 1
ATOM 567 O O . GLN A 1 74 ? 5.938 -4.330 12.301 1.00 62.19 74 GLN A O 1
ATOM 572 N N . ASP A 1 75 ? 6.020 -3.353 14.317 1.00 64.00 75 ASP A N 1
ATOM 573 C CA . ASP A 1 75 ? 6.522 -4.529 15.008 1.00 64.00 75 ASP A CA 1
ATOM 574 C C . ASP A 1 75 ? 5.446 -5.613 15.042 1.00 64.00 75 ASP A C 1
ATOM 576 O O . ASP A 1 75 ? 5.746 -6.742 14.665 1.00 64.00 75 ASP A O 1
ATOM 580 N N . PHE A 1 76 ? 4.183 -5.278 15.314 1.00 70.69 76 PHE A N 1
ATOM 581 C CA . PHE A 1 76 ? 3.069 -6.214 15.140 1.00 70.69 76 PHE A CA 1
ATOM 582 C C . PHE A 1 76 ? 3.023 -6.768 13.709 1.00 70.69 76 PHE A C 1
ATOM 584 O O . PHE A 1 76 ? 3.050 -7.976 13.502 1.00 70.69 76 PHE A O 1
ATOM 591 N N . ALA A 1 77 ? 3.043 -5.905 12.687 1.00 66.00 77 ALA A N 1
ATOM 592 C CA . ALA A 1 77 ? 3.024 -6.357 11.296 1.00 66.00 77 ALA A CA 1
ATOM 593 C C . ALA A 1 77 ? 4.232 -7.246 10.943 1.00 66.00 77 ALA A C 1
ATOM 595 O O . ALA A 1 77 ? 4.108 -8.151 10.128 1.00 66.00 77 ALA A O 1
ATOM 596 N N . ARG A 1 78 ? 5.407 -7.033 11.545 1.00 66.38 78 ARG A N 1
ATOM 597 C CA . ARG A 1 78 ? 6.591 -7.883 11.324 1.00 66.38 78 ARG A CA 1
ATOM 598 C C . ARG A 1 78 ? 6.478 -9.257 11.977 1.00 66.38 78 ARG A C 1
ATOM 600 O O . ARG A 1 78 ? 7.028 -10.206 11.425 1.00 66.38 78 ARG A O 1
ATOM 607 N N . HIS A 1 79 ? 5.834 -9.351 13.137 1.00 68.25 79 HIS A N 1
ATOM 608 C CA . HIS A 1 79 ? 5.745 -10.597 13.902 1.00 68.25 79 HIS A CA 1
ATOM 609 C C . HIS A 1 79 ? 4.515 -11.422 13.515 1.00 68.25 79 HIS A C 1
ATOM 611 O O . HIS A 1 79 ? 4.607 -12.643 13.418 1.00 68.25 79 HIS A O 1
ATOM 617 N N . ASP A 1 80 ? 3.394 -10.756 13.245 1.00 73.12 80 ASP A N 1
ATOM 618 C CA . ASP A 1 80 ? 2.090 -11.398 13.100 1.00 73.12 80 ASP A CA 1
ATOM 619 C C . ASP A 1 80 ? 1.614 -11.487 11.647 1.00 73.12 80 ASP A C 1
ATOM 621 O O . ASP A 1 80 ? 0.676 -12.233 11.350 1.00 73.12 80 ASP A O 1
ATOM 625 N N . TYR A 1 81 ? 2.236 -10.762 10.703 1.00 79.31 81 TYR A N 1
ATOM 626 C CA . TYR A 1 81 ? 1.892 -10.946 9.294 1.00 79.31 81 TYR A CA 1
ATOM 627 C C . TYR A 1 81 ? 2.679 -12.102 8.713 1.00 79.31 81 TYR A C 1
ATOM 629 O O . TYR A 1 81 ? 3.908 -12.165 8.759 1.00 79.31 81 TYR A O 1
ATOM 637 N N . ARG A 1 82 ? 1.949 -12.975 8.026 1.00 84.06 82 ARG A N 1
ATOM 638 C CA . ARG A 1 82 ? 2.558 -13.881 7.069 1.00 84.06 82 ARG A CA 1
ATOM 639 C C . ARG A 1 82 ? 3.275 -13.052 6.001 1.00 84.06 82 ARG A C 1
ATOM 641 O O . ARG A 1 82 ? 2.667 -12.214 5.342 1.00 84.06 82 ARG A O 1
ATOM 648 N N . THR A 1 83 ? 4.568 -13.296 5.827 1.00 87.06 83 THR A N 1
ATOM 649 C CA . THR A 1 83 ? 5.401 -12.610 4.826 1.00 87.06 83 THR A CA 1
ATOM 650 C C . THR A 1 83 ? 5.718 -13.487 3.619 1.00 87.06 83 THR A C 1
ATOM 652 O O . THR A 1 83 ? 6.133 -12.962 2.593 1.00 87.06 83 THR A O 1
ATOM 655 N N . ALA A 1 84 ? 5.493 -14.799 3.697 1.00 93.00 84 ALA A N 1
ATOM 656 C CA . ALA A 1 84 ? 5.756 -15.741 2.612 1.00 93.00 84 ALA A CA 1
ATOM 657 C C . ALA A 1 84 ? 4.456 -16.343 2.065 1.00 93.00 84 ALA A C 1
ATOM 659 O O . ALA A 1 84 ? 3.736 -17.045 2.780 1.00 93.00 84 ALA A O 1
ATOM 660 N N . PHE A 1 85 ? 4.181 -16.114 0.785 1.00 95.81 85 PHE A N 1
ATOM 661 C CA . PHE A 1 85 ? 2.987 -16.580 0.080 1.00 95.81 85 PHE A CA 1
ATOM 662 C C . PHE A 1 85 ? 3.349 -17.501 -1.088 1.00 95.81 85 PHE A C 1
ATOM 664 O O . PHE A 1 85 ? 4.474 -17.500 -1.589 1.00 95.81 85 PHE A O 1
ATOM 671 N N . THR A 1 86 ? 2.378 -18.291 -1.537 1.00 95.44 86 THR A N 1
ATOM 672 C CA . THR A 1 86 ? 2.515 -19.172 -2.718 1.00 95.44 86 THR A CA 1
ATOM 673 C C . THR A 1 86 ? 1.861 -18.590 -3.976 1.00 95.44 86 THR A C 1
ATOM 675 O O . THR A 1 86 ? 2.019 -19.091 -5.085 1.00 95.44 86 THR A O 1
ATOM 678 N N . GLY A 1 87 ? 1.140 -17.485 -3.822 1.00 95.00 87 GLY A N 1
ATOM 679 C CA . GLY A 1 87 ? 0.534 -16.741 -4.914 1.00 95.00 87 GLY A CA 1
ATOM 680 C C . GLY A 1 87 ? 0.389 -15.273 -4.548 1.00 95.00 87 GLY A C 1
ATOM 681 O O . GLY A 1 87 ? 0.849 -14.834 -3.493 1.00 95.00 87 GLY A O 1
ATOM 682 N N . VAL A 1 88 ? -0.260 -14.521 -5.434 1.00 95.88 88 VAL A N 1
ATOM 683 C CA . VAL A 1 88 ? -0.597 -13.107 -5.221 1.00 95.88 88 VAL A CA 1
ATOM 684 C C . VAL A 1 88 ? -1.271 -12.953 -3.865 1.00 95.88 88 VAL A C 1
ATOM 686 O O . VAL A 1 88 ? -2.276 -13.615 -3.601 1.00 95.88 88 VAL A O 1
ATOM 689 N N . SER A 1 89 ? -0.717 -12.098 -3.015 1.00 96.62 89 SER A N 1
ATOM 690 C CA . SER A 1 89 ? -1.293 -11.803 -1.709 1.00 96.62 89 SER A CA 1
ATOM 691 C C . SER A 1 89 ? -2.206 -10.591 -1.798 1.00 96.62 89 SER A C 1
ATOM 693 O O . SER A 1 89 ? -2.013 -9.702 -2.629 1.00 96.62 89 SER A O 1
ATOM 695 N N . LEU A 1 90 ? -3.228 -10.563 -0.956 1.00 96.50 90 LEU A N 1
ATOM 696 C CA . LEU A 1 90 ? -4.178 -9.467 -0.874 1.00 96.50 90 LEU A CA 1
ATOM 697 C C . LEU A 1 90 ? -4.542 -9.245 0.598 1.00 96.50 90 LEU A C 1
ATOM 699 O O . LEU A 1 90 ? -4.709 -10.199 1.355 1.00 96.50 90 LEU A O 1
ATOM 703 N N . GLY A 1 91 ? -4.633 -7.982 0.993 1.00 94.88 91 GLY A N 1
ATOM 704 C CA . GLY A 1 91 ? -5.198 -7.516 2.255 1.00 94.88 91 GLY A CA 1
ATOM 705 C C . GLY A 1 91 ? -6.110 -6.323 1.987 1.00 94.88 91 GLY A C 1
ATOM 706 O O . GLY A 1 91 ? -5.911 -5.597 1.013 1.00 94.88 91 GLY A O 1
ATOM 707 N N . THR A 1 92 ? -7.118 -6.126 2.823 1.00 94.19 92 THR A N 1
ATOM 708 C CA . THR A 1 92 ? -8.100 -5.049 2.696 1.00 94.19 92 THR A CA 1
ATOM 709 C C . THR A 1 92 ? -8.080 -4.145 3.918 1.00 94.19 92 THR A C 1
ATOM 711 O O . THR A 1 92 ? -7.883 -4.618 5.035 1.00 94.19 92 THR A O 1
ATOM 714 N N . GLU A 1 93 ? -8.345 -2.866 3.704 1.00 93.06 93 GLU A N 1
ATOM 715 C CA . GLU A 1 93 ? -8.557 -1.841 4.721 1.00 93.06 93 GLU A CA 1
ATOM 716 C C . GLU A 1 93 ? -9.931 -1.218 4.453 1.00 93.06 93 GLU A C 1
ATOM 718 O O . GLU A 1 93 ? -10.241 -0.840 3.317 1.00 93.06 93 GLU A O 1
ATOM 723 N N . GLU A 1 94 ? -10.773 -1.155 5.477 1.00 90.44 94 GLU A N 1
ATOM 724 C CA . GLU A 1 94 ? -12.101 -0.558 5.395 1.00 90.44 94 GLU A CA 1
ATOM 725 C C . GLU A 1 94 ? -12.311 0.379 6.579 1.00 90.44 94 GLU A C 1
ATOM 727 O O . GLU A 1 94 ? -12.375 -0.043 7.737 1.00 90.44 94 GLU A O 1
ATOM 732 N N . GLU A 1 95 ? -12.425 1.664 6.263 1.00 88.56 95 GLU A N 1
ATOM 733 C CA . GLU A 1 95 ? -12.847 2.682 7.213 1.00 88.56 95 GLU A CA 1
ATOM 734 C C . GLU A 1 95 ? -14.327 2.435 7.554 1.00 88.56 95 GLU A C 1
ATOM 736 O O . GLU A 1 95 ? -15.164 2.190 6.674 1.00 88.56 95 GLU A O 1
ATOM 741 N N . LEU A 1 96 ? -14.682 2.486 8.832 1.00 88.75 96 LEU A N 1
ATOM 742 C CA . LEU A 1 96 ? -16.062 2.352 9.282 1.00 88.75 96 LEU A CA 1
ATOM 743 C C . LEU A 1 96 ? -16.676 3.735 9.528 1.00 88.75 96 LEU A C 1
ATOM 745 O O . LEU A 1 96 ? -15.990 4.635 10.014 1.00 88.75 96 LEU A O 1
ATOM 749 N N . PRO A 1 97 ? -18.002 3.906 9.368 1.00 87.12 97 PRO A N 1
ATOM 750 C CA . PRO A 1 97 ? -18.704 5.099 9.826 1.00 87.12 97 PRO A CA 1
ATOM 751 C C . PRO A 1 97 ? -18.927 5.034 11.350 1.00 87.12 97 PRO A C 1
ATOM 753 O O . PRO A 1 97 ? -19.967 5.444 11.859 1.00 87.12 97 PRO A O 1
ATOM 756 N N . ALA A 1 98 ? -17.980 4.451 12.085 1.00 89.25 98 ALA A N 1
ATOM 757 C CA . ALA A 1 98 ? -18.013 4.238 13.519 1.00 89.25 98 ALA A CA 1
ATOM 758 C C . ALA A 1 98 ? -16.854 4.992 14.163 1.00 89.25 98 ALA A C 1
ATOM 760 O O . ALA A 1 98 ? -15.744 5.030 13.633 1.00 89.25 98 ALA A O 1
ATOM 761 N N . PHE A 1 99 ? -17.122 5.579 15.325 1.00 91.50 99 PHE A N 1
ATOM 762 C CA . PHE A 1 99 ? -16.173 6.448 16.004 1.00 91.50 99 PHE A CA 1
ATOM 763 C C . PHE A 1 99 ? -15.840 5.903 17.376 1.00 91.50 99 PHE A C 1
ATOM 765 O O . PHE A 1 99 ? -16.730 5.493 18.123 1.00 91.50 99 PHE A O 1
ATOM 772 N N . VAL A 1 100 ? -14.570 5.971 17.741 1.00 91.88 100 VAL A N 1
ATOM 773 C CA . VAL A 1 100 ? -14.057 5.548 19.037 1.00 91.88 100 VAL A CA 1
ATOM 774 C C . VAL A 1 100 ? -13.477 6.745 19.784 1.00 91.88 100 VAL A C 1
ATOM 776 O O . VAL A 1 100 ? -12.781 7.589 19.214 1.00 91.88 100 VAL A O 1
ATOM 779 N N . ARG A 1 101 ? -13.793 6.848 21.077 1.00 90.50 101 ARG A N 1
ATOM 780 C CA . ARG A 1 101 ? -13.143 7.790 21.989 1.00 90.50 101 ARG A CA 1
ATOM 781 C C . ARG A 1 101 ? -11.885 7.158 22.556 1.00 90.50 101 ARG A C 1
ATOM 783 O O . ARG A 1 101 ? -11.967 6.143 23.245 1.00 90.50 101 ARG A O 1
ATOM 790 N N . MET A 1 102 ? -10.749 7.781 22.271 1.00 84.06 102 MET A N 1
ATOM 791 C CA . MET A 1 102 ? -9.419 7.320 22.665 1.00 84.06 102 MET A CA 1
ATOM 792 C C . MET A 1 102 ? -8.517 8.508 22.972 1.00 84.06 102 MET A C 1
ATOM 794 O O . MET A 1 102 ? -8.724 9.603 22.442 1.00 84.06 102 MET A O 1
ATOM 798 N N . SER A 1 103 ? -7.473 8.297 23.773 1.00 78.94 103 SER A N 1
ATOM 799 C CA . SER A 1 103 ? -6.408 9.288 23.857 1.00 78.94 103 SER A CA 1
ATOM 800 C C . SER A 1 103 ? -5.664 9.355 22.526 1.00 78.94 103 SER A C 1
ATOM 802 O O . SER A 1 103 ? -5.435 8.353 21.839 1.00 78.94 103 SER A O 1
ATOM 804 N N . ALA A 1 104 ? -5.223 10.555 22.161 1.00 70.25 104 ALA A N 1
ATOM 805 C CA . ALA A 1 104 ? -4.379 10.727 20.992 1.00 70.25 104 ALA A CA 1
ATOM 806 C C . ALA A 1 104 ? -3.036 9.984 21.151 1.00 70.25 104 ALA A C 1
ATOM 808 O O . ALA A 1 104 ? -2.503 9.510 20.153 1.00 70.25 104 ALA A O 1
ATOM 809 N N . SER A 1 105 ? -2.568 9.796 22.393 1.00 69.00 105 SER A N 1
ATOM 810 C CA . SER A 1 105 ? -1.375 9.009 22.734 1.00 69.00 105 SER A CA 1
ATOM 811 C C . SER A 1 105 ? -1.568 7.491 22.679 1.00 69.00 105 SER A C 1
ATOM 813 O O . SER A 1 105 ? -0.572 6.774 22.707 1.00 69.00 105 SER A O 1
ATOM 815 N N . ASP A 1 106 ? -2.810 6.992 22.649 1.00 73.06 106 ASP A N 1
ATOM 816 C CA . ASP A 1 106 ? -3.065 5.547 22.587 1.00 73.06 106 ASP A CA 1
ATOM 817 C C . ASP A 1 106 ? -2.561 4.978 21.260 1.00 73.06 106 ASP A C 1
ATOM 819 O O . ASP A 1 106 ? -2.462 5.698 20.263 1.00 73.06 106 ASP A O 1
ATOM 823 N N . TRP A 1 107 ? -2.275 3.681 21.219 1.00 72.62 107 TRP A N 1
ATOM 824 C CA . TRP A 1 107 ? -1.809 3.045 19.989 1.00 72.62 107 TRP A CA 1
ATOM 825 C C . TRP A 1 107 ? -2.848 3.120 18.872 1.00 72.62 107 TRP A C 1
ATOM 827 O O . TRP A 1 107 ? -4.055 3.121 19.127 1.00 72.62 107 TRP A O 1
ATOM 837 N N . ASN A 1 108 ? -2.363 3.178 17.629 1.00 82.81 108 ASN A N 1
ATOM 838 C CA . ASN A 1 108 ? -3.227 3.108 16.455 1.00 82.81 108 ASN A CA 1
ATOM 839 C C . ASN A 1 108 ? -3.925 1.754 16.406 1.00 82.81 108 ASN A C 1
ATOM 841 O O . ASN A 1 108 ? -5.147 1.709 16.363 1.00 82.81 108 ASN A O 1
ATOM 845 N N . LEU A 1 109 ? -3.156 0.666 16.497 1.00 86.31 109 LEU A N 1
ATOM 846 C CA . LEU A 1 109 ? -3.666 -0.685 16.691 1.00 86.31 109 LEU A CA 1
ATOM 847 C C . LEU A 1 109 ? -4.132 -0.867 18.135 1.00 86.31 109 LEU A C 1
ATOM 849 O O . LEU A 1 109 ? -3.320 -0.879 19.059 1.00 86.31 109 LEU A O 1
ATOM 853 N N . PHE A 1 110 ? -5.436 -1.037 18.330 1.00 86.75 110 PHE A N 1
ATOM 854 C CA . PHE A 1 110 ? -6.009 -1.202 19.665 1.00 86.75 110 PHE A CA 1
ATOM 855 C C . PHE A 1 110 ? -6.767 -2.508 19.867 1.00 86.75 110 PHE A C 1
ATOM 857 O O . PHE A 1 110 ? -7.138 -2.826 20.999 1.00 86.75 110 PHE A O 1
ATOM 864 N N . GLY A 1 111 ? -6.959 -3.290 18.810 1.00 90.81 111 GLY A N 1
ATOM 865 C CA . GLY A 1 111 ? -7.489 -4.632 18.938 1.00 90.81 111 GLY A CA 1
ATOM 866 C C . GLY A 1 111 ? -7.216 -5.510 17.732 1.00 90.81 111 GLY A C 1
ATOM 867 O O . GLY A 1 111 ? -6.759 -5.054 16.685 1.00 90.81 111 GLY A O 1
ATOM 868 N N . THR A 1 112 ? -7.492 -6.795 17.895 1.00 94.00 112 THR A N 1
ATOM 869 C CA . THR A 1 112 ? -7.324 -7.824 16.868 1.00 94.00 112 THR A CA 1
ATOM 870 C C . THR A 1 112 ? -8.454 -8.836 16.933 1.00 94.00 112 THR A C 1
ATOM 872 O O . THR A 1 112 ? -9.137 -8.968 17.950 1.00 94.00 112 THR A O 1
ATOM 875 N N . VAL A 1 113 ? -8.634 -9.568 15.839 1.00 96.19 113 VAL A N 1
ATOM 876 C CA . VAL A 1 113 ? -9.551 -10.701 15.750 1.00 96.19 113 VAL A CA 1
ATOM 877 C C . VAL A 1 113 ? -8.777 -11.922 15.272 1.00 96.19 113 VAL A C 1
ATOM 879 O O . VAL A 1 113 ? -8.182 -11.896 14.191 1.00 96.19 113 VAL A O 1
ATOM 882 N N . THR A 1 114 ? -8.813 -12.995 16.055 1.00 95.81 114 THR A N 1
ATOM 883 C CA . THR A 1 114 ? -8.279 -14.318 15.698 1.00 95.81 114 THR A CA 1
ATOM 884 C C . THR A 1 114 ? -9.415 -15.339 15.658 1.00 95.81 114 THR A C 1
ATOM 886 O O . THR A 1 114 ? -10.525 -15.093 16.142 1.00 95.81 114 THR A O 1
ATOM 889 N N . ARG A 1 115 ? -9.164 -16.509 15.068 1.00 96.12 115 ARG A N 1
ATOM 890 C CA . ARG A 1 115 ? -10.058 -17.663 15.227 1.00 96.12 115 ARG A CA 1
ATOM 891 C C . ARG A 1 115 ? -9.781 -18.332 16.577 1.00 96.12 115 ARG A C 1
ATOM 893 O O . ARG A 1 115 ? -8.629 -18.430 16.986 1.00 96.12 115 ARG A O 1
ATOM 900 N N . LEU A 1 116 ? -10.816 -18.831 17.254 1.00 93.06 116 LEU A N 1
ATOM 901 C CA . LEU A 1 116 ? -10.641 -19.587 18.499 1.00 93.06 116 LEU A CA 1
ATOM 902 C C . LEU A 1 116 ? -9.722 -20.796 18.281 1.00 93.06 116 LEU A C 1
ATOM 904 O O . LEU A 1 116 ? -9.921 -21.579 17.350 1.00 93.06 116 LEU A O 1
ATOM 908 N N . GLY A 1 117 ? -8.713 -20.931 19.145 1.00 86.12 117 GLY A N 1
ATOM 909 C CA . GLY A 1 117 ? -7.683 -21.971 19.049 1.00 86.12 117 GLY A CA 1
ATOM 910 C C . GLY A 1 117 ? -6.589 -21.712 18.004 1.00 86.12 117 GLY A C 1
ATOM 911 O O . GLY A 1 117 ? -5.665 -22.513 17.907 1.00 86.12 117 GLY A O 1
ATOM 912 N N . ASP A 1 118 ? -6.660 -20.607 17.258 1.00 89.19 118 ASP A N 1
ATOM 913 C CA . ASP A 1 118 ? -5.637 -20.164 16.309 1.00 89.19 118 ASP A CA 1
ATOM 914 C C . ASP A 1 118 ? -4.879 -18.950 16.875 1.00 89.19 118 ASP A C 1
ATOM 916 O O . ASP A 1 118 ? -5.427 -18.143 17.628 1.00 89.19 118 ASP A O 1
ATOM 920 N N . GLN A 1 119 ? -3.605 -18.825 16.516 1.00 80.44 119 GLN A N 1
ATOM 921 C CA . GLN A 1 119 ? -2.778 -17.655 16.825 1.00 80.44 119 GLN A CA 1
ATOM 922 C C . GLN A 1 119 ? -2.739 -16.663 15.651 1.00 80.44 119 GLN A C 1
ATOM 924 O O . GLN A 1 119 ? -2.351 -15.513 15.831 1.00 80.44 119 GLN A O 1
ATOM 929 N N . GLY A 1 120 ? -3.158 -17.083 14.453 1.00 89.00 120 GLY A N 1
ATOM 930 C CA . GLY A 1 120 ? -3.198 -16.238 13.268 1.00 89.00 120 GLY A CA 1
ATOM 931 C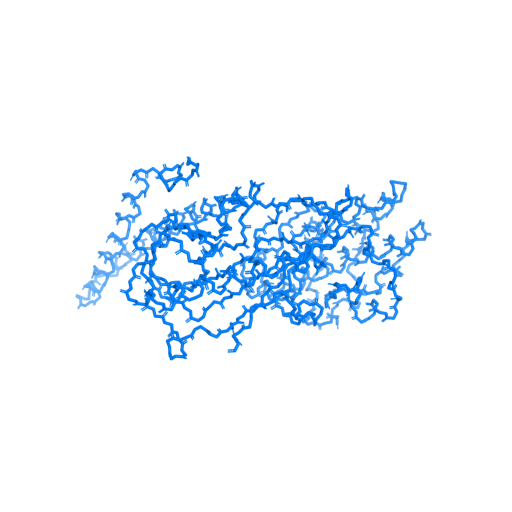 C . GLY A 1 120 ? -4.205 -15.096 13.401 1.00 89.00 120 GLY A C 1
ATOM 932 O O . GLY A 1 120 ? -5.418 -15.311 13.489 1.00 89.00 120 GLY A O 1
ATOM 933 N N . VAL A 1 121 ? -3.703 -13.864 13.362 1.00 92.88 121 VAL A N 1
ATOM 934 C CA . VAL A 1 121 ? -4.533 -12.656 13.318 1.00 92.88 121 VAL A CA 1
ATOM 935 C C . VAL A 1 121 ? -5.195 -12.569 11.950 1.00 92.88 121 VAL A C 1
ATOM 937 O O . VAL A 1 121 ? -4.536 -12.679 10.918 1.00 92.88 121 VAL A O 1
ATOM 940 N N . LEU A 1 122 ? -6.511 -12.371 11.932 1.00 95.56 122 LEU A N 1
ATOM 941 C CA . LEU A 1 122 ? -7.307 -12.236 10.711 1.00 95.56 122 LEU A CA 1
ATOM 942 C C . LEU A 1 122 ? -7.616 -10.771 10.411 1.00 95.56 122 LEU A C 1
ATOM 944 O O . LEU A 1 122 ? -7.550 -10.358 9.255 1.00 95.56 122 LEU A O 1
ATOM 948 N N . VAL A 1 123 ? -7.944 -10.002 11.452 1.00 95.31 123 VAL A N 1
ATOM 949 C CA . VAL A 1 123 ? -8.332 -8.589 11.362 1.00 95.31 123 VAL A CA 1
ATOM 950 C C . VAL A 1 123 ? -7.646 -7.795 12.470 1.00 95.31 123 VAL A C 1
ATOM 952 O O . VAL A 1 123 ? -7.581 -8.237 13.615 1.00 95.31 123 VAL A O 1
ATOM 955 N N . GLN A 1 124 ? -7.162 -6.612 12.127 1.00 93.88 124 GLN A N 1
ATOM 956 C CA . GLN A 1 124 ? -6.733 -5.555 13.028 1.00 93.88 124 GLN A CA 1
ATOM 957 C C . GLN A 1 124 ? -7.846 -4.521 13.184 1.00 93.88 124 GLN A C 1
ATOM 959 O O . GLN A 1 124 ? -8.557 -4.214 12.227 1.00 93.88 124 GLN A O 1
ATOM 964 N N . ILE A 1 125 ? -7.953 -3.969 14.387 1.00 93.25 125 ILE A N 1
ATOM 965 C CA . ILE A 1 125 ? -8.848 -2.868 14.727 1.00 93.25 125 ILE A CA 1
ATOM 966 C C . ILE A 1 125 ? -7.966 -1.664 15.045 1.00 93.25 125 ILE A C 1
ATOM 968 O O . ILE A 1 125 ? -7.228 -1.675 16.041 1.00 93.25 125 ILE A O 1
ATOM 972 N N . THR A 1 126 ? -8.008 -0.657 14.177 1.00 91.06 126 THR A N 1
ATOM 973 C CA . THR A 1 126 ? -7.150 0.524 14.266 1.00 91.06 126 THR A CA 1
ATOM 974 C C . THR A 1 126 ? -7.965 1.807 14.376 1.00 91.06 126 THR A C 1
ATOM 976 O O . THR A 1 126 ? -9.089 1.881 13.884 1.00 91.06 126 THR A O 1
ATOM 979 N N . LYS A 1 127 ? -7.408 2.840 15.015 1.00 88.31 127 LYS A N 1
ATOM 980 C CA . LYS A 1 127 ? -7.885 4.219 14.835 1.00 88.31 127 LYS A CA 1
ATOM 981 C C . LYS A 1 127 ? -7.199 4.831 13.612 1.00 88.31 127 LYS A C 1
ATOM 983 O O . LYS A 1 127 ? -6.001 4.607 13.439 1.00 88.31 127 LYS A O 1
ATOM 988 N N . ASP A 1 128 ? -7.929 5.606 12.811 1.00 86.19 128 ASP A N 1
ATOM 989 C CA . ASP A 1 128 ? -7.372 6.273 11.621 1.00 86.19 128 ASP A CA 1
ATOM 990 C C . ASP A 1 128 ? -7.469 7.806 11.715 1.00 86.19 128 ASP A C 1
ATOM 992 O O . ASP A 1 128 ? -6.551 8.473 12.205 1.00 86.19 128 ASP A O 1
ATOM 996 N N . LEU A 1 129 ? -8.595 8.393 11.309 1.00 82.62 129 LEU A N 1
ATOM 997 C CA . LEU A 1 129 ? -8.769 9.840 11.214 1.00 82.62 129 LEU A CA 1
ATOM 998 C C . LEU A 1 129 ? -9.344 10.432 12.500 1.00 82.62 129 LEU A C 1
ATOM 1000 O O . LEU A 1 129 ? -10.424 10.064 12.965 1.00 82.62 129 LEU A O 1
ATOM 1004 N N . GLN A 1 130 ? -8.658 11.434 13.053 1.00 81.44 130 GLN A N 1
ATOM 1005 C CA . GLN A 1 130 ? -9.204 12.238 14.142 1.00 81.44 130 GLN A CA 1
ATOM 1006 C C . GLN A 1 130 ? -10.240 13.230 13.605 1.00 81.44 130 GLN A C 1
ATOM 1008 O O . GLN A 1 130 ? -9.892 14.178 12.903 1.00 81.44 130 GLN A O 1
ATOM 1013 N N . VAL A 1 131 ? -11.507 13.051 13.978 1.00 79.81 131 VAL A N 1
ATOM 1014 C CA . VAL A 1 131 ? -12.604 13.940 13.546 1.00 79.81 131 VAL A CA 1
ATOM 1015 C C . VAL A 1 131 ? -12.914 15.044 14.553 1.00 79.81 131 VAL A C 1
ATOM 1017 O O . VAL A 1 131 ? -13.451 16.089 14.196 1.00 79.81 131 VAL A O 1
ATOM 1020 N N . SER A 1 132 ? -12.558 14.831 15.818 1.00 80.19 132 SER A N 1
ATOM 1021 C CA . SER A 1 132 ? -12.568 15.847 16.869 1.00 80.19 132 SER A CA 1
ATOM 1022 C C . SER A 1 132 ? -11.573 15.459 17.970 1.00 80.19 132 SER A C 1
ATOM 1024 O O . SER A 1 132 ? -11.143 14.302 18.014 1.00 80.19 132 SER A O 1
ATOM 1026 N N . PRO A 1 133 ? -11.198 16.367 18.891 1.00 82.56 133 PRO A N 1
ATOM 1027 C CA . PRO A 1 133 ? -10.299 16.029 19.993 1.00 82.56 133 PRO A CA 1
ATOM 1028 C C . PRO A 1 133 ? -10.751 14.761 20.735 1.00 82.56 133 PRO A C 1
ATOM 1030 O O . PRO A 1 133 ? -11.893 14.664 21.178 1.00 82.56 133 PRO A O 1
ATOM 1033 N N . GLY A 1 134 ? -9.863 13.765 20.808 1.00 80.25 134 GLY A N 1
ATOM 1034 C CA . GLY A 1 134 ? -10.124 12.463 21.434 1.00 80.25 134 GLY A CA 1
ATOM 1035 C C . GLY A 1 134 ? -11.134 11.542 20.730 1.00 80.25 134 GLY A C 1
ATOM 1036 O O . GLY A 1 134 ? -11.528 10.545 21.328 1.00 80.25 134 GLY A O 1
ATOM 1037 N N . VAL A 1 135 ? -11.576 11.845 19.503 1.00 86.50 135 VAL A N 1
ATOM 1038 C CA . VAL A 1 135 ? -12.514 11.011 18.730 1.00 86.50 135 VAL A CA 1
ATOM 1039 C C . VAL A 1 135 ? -11.916 10.674 17.373 1.00 86.50 135 VAL A C 1
ATOM 1041 O O . VAL A 1 135 ? -11.583 11.568 16.592 1.00 86.50 135 VAL A O 1
ATOM 1044 N N . PHE A 1 136 ? -11.835 9.380 17.092 1.00 89.00 136 PHE A N 1
ATOM 1045 C CA . PHE A 1 136 ? -11.235 8.840 15.881 1.00 89.00 136 PHE A CA 1
ATOM 1046 C C . PHE A 1 136 ? -12.226 7.948 15.148 1.00 89.00 136 PHE A C 1
ATOM 1048 O O . PHE A 1 136 ? -13.100 7.353 15.778 1.00 89.00 136 PHE A O 1
ATOM 1055 N N . THR A 1 137 ? -12.088 7.845 13.835 1.00 90.56 137 THR A N 1
ATOM 1056 C CA . THR A 1 137 ? -12.714 6.772 13.065 1.00 90.56 137 THR A CA 1
ATOM 1057 C C . THR A 1 137 ? -12.056 5.430 13.377 1.00 90.56 137 THR A C 1
ATOM 1059 O O . THR A 1 137 ? -10.904 5.370 13.822 1.00 90.56 137 THR A O 1
ATOM 1062 N N . ILE A 1 138 ? -12.820 4.355 13.191 1.00 92.00 138 ILE A N 1
ATOM 1063 C CA . ILE A 1 138 ? -12.328 2.981 13.286 1.00 92.00 138 ILE A CA 1
ATOM 1064 C C . ILE A 1 138 ? -12.045 2.480 11.871 1.00 92.00 138 ILE A C 1
ATOM 1066 O O . ILE A 1 138 ? -12.953 2.462 11.044 1.00 92.00 138 ILE A O 1
ATOM 1070 N N . GLU A 1 139 ? -10.834 1.992 11.633 1.00 92.62 139 GLU A N 1
ATOM 1071 C CA . GLU A 1 139 ? -10.463 1.273 10.416 1.00 92.62 139 GLU A CA 1
ATOM 1072 C C . GLU A 1 139 ? -10.257 -0.209 10.749 1.00 92.62 139 GLU A C 1
ATOM 1074 O O . GLU A 1 139 ? -9.628 -0.567 11.751 1.00 92.62 139 GLU A O 1
ATOM 1079 N N . LEU A 1 140 ? -10.815 -1.087 9.919 1.00 94.19 140 LEU A N 1
ATOM 1080 C CA . LEU A 1 140 ? -10.596 -2.526 10.005 1.00 94.19 140 LEU A CA 1
ATOM 1081 C C . LEU A 1 140 ? -9.657 -2.964 8.891 1.00 94.19 140 LEU A C 1
ATOM 1083 O O . LEU A 1 140 ? -9.934 -2.735 7.715 1.00 94.19 140 LEU A O 1
ATOM 1087 N N . ARG A 1 141 ? -8.568 -3.647 9.252 1.00 93.56 141 ARG A N 1
ATOM 1088 C CA . ARG A 1 141 ? -7.574 -4.126 8.282 1.00 93.56 141 ARG A CA 1
ATOM 1089 C C . ARG A 1 141 ? -7.421 -5.629 8.360 1.00 93.56 141 ARG A C 1
ATOM 1091 O O . ARG A 1 141 ? -7.145 -6.166 9.427 1.00 93.56 141 ARG A O 1
ATOM 1098 N N . THR A 1 142 ? -7.570 -6.342 7.254 1.00 94.50 142 THR A N 1
ATOM 1099 C CA . THR A 1 142 ? -7.301 -7.783 7.241 1.00 94.50 142 THR A CA 1
ATOM 1100 C C . THR A 1 142 ? -5.805 -8.037 7.123 1.00 94.50 142 THR A C 1
ATOM 1102 O O . THR A 1 142 ? -5.138 -7.396 6.307 1.00 94.50 142 THR A O 1
ATOM 1105 N N . THR A 1 143 ? -5.285 -9.046 7.817 1.00 93.00 143 THR A N 1
ATOM 1106 C CA . THR A 1 143 ? -3.942 -9.552 7.499 1.00 93.00 143 THR A CA 1
ATOM 1107 C C . THR A 1 143 ? -3.933 -10.155 6.091 1.00 93.00 143 THR A C 1
ATOM 1109 O O . THR A 1 143 ? -4.948 -10.715 5.666 1.00 93.00 143 THR A O 1
ATOM 1112 N N . PRO A 1 144 ? -2.825 -10.070 5.342 1.00 93.69 144 PRO A N 1
ATOM 1113 C CA . PRO A 1 144 ? -2.790 -10.579 3.977 1.00 93.69 144 PRO A CA 1
ATOM 1114 C C . PRO A 1 144 ? -2.937 -12.110 3.902 1.00 93.69 144 PRO A C 1
ATOM 1116 O O . PRO A 1 144 ? -2.425 -12.842 4.751 1.00 93.69 144 PRO A O 1
ATOM 1119 N N . THR A 1 145 ? -3.600 -12.599 2.852 1.00 95.25 145 THR A N 1
ATOM 1120 C CA . THR A 1 145 ? -3.650 -14.022 2.453 1.00 95.25 145 THR A CA 1
ATOM 1121 C C . THR A 1 145 ? -3.592 -14.147 0.938 1.00 95.25 145 THR A C 1
ATOM 1123 O O . THR A 1 145 ? -3.687 -13.139 0.234 1.00 95.25 145 THR A O 1
ATOM 1126 N N . GLU A 1 146 ? -3.410 -15.352 0.403 1.00 96.62 146 GLU A N 1
ATOM 1127 C CA . GLU A 1 146 ? -3.484 -15.554 -1.041 1.00 96.62 146 GLU A CA 1
ATOM 1128 C C . GLU A 1 146 ? -4.841 -15.098 -1.602 1.00 96.62 146 GLU A C 1
ATOM 1130 O O . GLU A 1 146 ? -5.909 -15.433 -1.095 1.00 96.62 146 GLU A O 1
ATOM 1135 N N . ARG A 1 147 ? -4.824 -14.364 -2.717 1.00 95.38 147 ARG A N 1
ATOM 1136 C CA . ARG A 1 147 ? -6.030 -13.882 -3.413 1.00 95.38 147 ARG A CA 1
ATOM 1137 C C . ARG A 1 147 ? -6.965 -15.014 -3.853 1.00 95.38 147 ARG A C 1
ATOM 1139 O O . ARG A 1 147 ? -8.136 -14.753 -4.104 1.00 95.38 147 ARG A O 1
ATOM 1146 N N . ALA A 1 148 ? -6.436 -16.227 -3.999 1.00 95.50 148 ALA A N 1
ATOM 1147 C CA . ALA A 1 148 ? -7.165 -17.434 -4.387 1.00 95.50 148 ALA A CA 1
ATOM 1148 C C . ALA A 1 148 ? -7.485 -18.372 -3.201 1.00 95.50 148 ALA A C 1
ATOM 1150 O O . ALA A 1 148 ? -8.027 -19.449 -3.420 1.00 95.50 148 ALA A O 1
ATOM 1151 N N . ASP A 1 149 ? -7.130 -18.006 -1.962 1.00 96.25 149 ASP A N 1
ATOM 1152 C CA . ASP A 1 149 ? -7.477 -18.774 -0.757 1.00 96.25 149 ASP A CA 1
ATOM 1153 C C . ASP A 1 149 ? -8.897 -18.412 -0.300 1.00 96.25 149 ASP A C 1
ATOM 1155 O O . ASP A 1 149 ? -9.085 -17.581 0.592 1.00 96.25 149 ASP A O 1
ATOM 1159 N N . ASP A 1 150 ? -9.900 -19.007 -0.952 1.00 95.38 150 ASP A N 1
ATOM 1160 C CA . ASP A 1 150 ? -11.322 -18.748 -0.686 1.00 95.38 150 ASP A CA 1
ATOM 1161 C C . ASP A 1 150 ? -11.683 -18.983 0.790 1.00 95.38 150 ASP A C 1
ATOM 1163 O O . ASP A 1 150 ? -12.361 -18.159 1.407 1.00 95.38 150 ASP A O 1
ATOM 1167 N N . ASP A 1 151 ? -11.157 -20.051 1.397 1.00 95.38 151 ASP A N 1
ATOM 1168 C CA . ASP A 1 151 ? -11.356 -20.350 2.817 1.00 95.38 151 ASP A CA 1
ATOM 1169 C C . ASP A 1 151 ? -10.699 -19.292 3.719 1.00 95.38 151 ASP A C 1
ATOM 1171 O O . ASP A 1 151 ? -11.239 -18.912 4.763 1.00 95.38 151 ASP A O 1
ATOM 1175 N N . GLY A 1 152 ? -9.513 -18.808 3.348 1.00 94.81 152 GLY A N 1
ATOM 1176 C CA . GLY A 1 152 ? -8.829 -17.717 4.038 1.00 94.81 152 GLY A CA 1
ATOM 1177 C C . GLY A 1 152 ? -9.582 -16.397 3.971 1.00 94.81 152 GLY A C 1
ATOM 1178 O O . GLY A 1 152 ? -9.576 -15.657 4.963 1.00 94.81 152 GLY A O 1
ATOM 1179 N N . TRP A 1 153 ? -10.240 -16.113 2.847 1.00 95.81 153 TRP A N 1
ATOM 1180 C CA . TRP A 1 153 ? -11.104 -14.946 2.685 1.00 95.81 153 TRP A CA 1
ATOM 1181 C C . TRP A 1 153 ? -12.412 -15.087 3.453 1.00 95.81 153 TRP A C 1
ATOM 1183 O O . TRP A 1 153 ? -12.763 -14.170 4.195 1.00 95.81 153 TRP A O 1
ATOM 1193 N N . ASP A 1 154 ? -13.083 -16.239 3.393 1.00 95.19 154 ASP A N 1
ATOM 1194 C CA . ASP A 1 154 ? -14.301 -16.491 4.175 1.00 95.19 154 ASP A CA 1
ATOM 1195 C C . ASP A 1 154 ? -14.037 -16.320 5.681 1.00 95.19 154 ASP A C 1
ATOM 1197 O O . ASP A 1 154 ? -14.794 -15.634 6.377 1.00 95.19 154 ASP A O 1
ATOM 1201 N N . ARG A 1 155 ? -12.898 -16.827 6.183 1.00 95.94 155 ARG A N 1
ATOM 1202 C CA . ARG A 1 155 ? -12.478 -16.622 7.580 1.00 95.94 155 ARG A CA 1
ATOM 1203 C C . ARG A 1 155 ? -12.349 -15.141 7.946 1.00 95.94 155 ARG A C 1
ATOM 1205 O O . ARG A 1 155 ? -12.805 -14.761 9.025 1.00 95.94 155 ARG A O 1
ATOM 1212 N N . ARG A 1 156 ? -11.751 -14.318 7.078 1.00 96.81 156 ARG A N 1
ATOM 1213 C CA . ARG A 1 156 ? -11.570 -12.868 7.291 1.00 96.81 156 ARG A CA 1
ATOM 1214 C C . ARG A 1 156 ? -12.882 -12.107 7.201 1.00 96.81 156 ARG A C 1
ATOM 1216 O O . ARG A 1 156 ? -13.169 -11.308 8.082 1.00 96.81 156 ARG A O 1
ATOM 1223 N N . VAL A 1 157 ? -13.718 -12.404 6.210 1.00 95.19 157 VAL A N 1
ATOM 1224 C CA . VAL A 1 157 ? -15.039 -11.779 6.044 1.00 95.19 157 VAL A CA 1
ATOM 1225 C C . VAL A 1 157 ? -15.944 -12.072 7.243 1.00 95.19 157 VAL A C 1
ATOM 1227 O O . VAL A 1 157 ? -16.656 -11.189 7.724 1.00 95.19 157 VAL A O 1
ATOM 1230 N N . ARG A 1 158 ? -15.905 -13.291 7.786 1.00 95.19 158 ARG A N 1
ATOM 1231 C CA . ARG A 1 158 ? -16.627 -13.636 9.019 1.00 95.19 158 ARG A CA 1
ATOM 1232 C C . ARG A 1 158 ? -16.020 -12.996 10.271 1.00 95.19 158 ARG A C 1
ATOM 1234 O O . ARG A 1 158 ? -16.781 -12.577 11.140 1.00 95.19 158 ARG A O 1
ATOM 1241 N N . ALA A 1 159 ? -14.696 -12.859 10.352 1.00 96.44 159 ALA A N 1
ATOM 1242 C CA . ALA A 1 159 ? -14.045 -12.103 11.424 1.00 96.44 159 ALA A CA 1
ATOM 1243 C C . ALA A 1 159 ? -14.451 -10.616 11.393 1.00 96.44 159 ALA A C 1
ATOM 1245 O O . ALA A 1 159 ? -14.804 -10.065 12.433 1.00 96.44 159 ALA A O 1
ATOM 1246 N N . LEU A 1 160 ? -14.497 -10.001 10.201 1.00 95.38 160 LEU A N 1
ATOM 1247 C CA . LEU A 1 160 ? -15.018 -8.645 9.982 1.00 95.38 160 LEU A CA 1
ATOM 1248 C C . LEU A 1 160 ? -16.475 -8.530 10.458 1.00 95.38 160 LEU A C 1
ATOM 1250 O O . LEU A 1 160 ? -16.805 -7.612 11.203 1.00 95.38 160 LEU A O 1
ATOM 1254 N N . ARG A 1 161 ? -17.339 -9.500 10.121 1.00 93.38 161 ARG A N 1
ATOM 1255 C CA . ARG A 1 161 ? -18.728 -9.555 10.626 1.00 93.38 161 ARG A CA 1
ATOM 1256 C C . ARG A 1 161 ? -18.797 -9.571 12.147 1.00 93.38 161 ARG A C 1
ATOM 1258 O O . ARG A 1 161 ? -19.604 -8.840 12.716 1.00 93.38 161 ARG A O 1
ATOM 1265 N N . ALA A 1 162 ? -17.975 -10.402 12.786 1.00 94.56 162 ALA A N 1
ATOM 1266 C CA . ALA A 1 162 ? -17.952 -10.527 14.236 1.00 94.56 162 ALA A CA 1
ATOM 1267 C C . ALA A 1 162 ? -17.590 -9.190 14.899 1.00 94.56 162 ALA A C 1
ATOM 1269 O O . ALA A 1 162 ? -18.342 -8.709 15.745 1.00 94.56 162 ALA A O 1
ATOM 1270 N N . VAL A 1 163 ? -16.505 -8.542 14.459 1.00 94.94 163 VAL A N 1
ATOM 1271 C CA . VAL A 1 163 ? -16.086 -7.255 15.035 1.00 94.94 163 VAL A CA 1
ATOM 1272 C C . VAL A 1 163 ? -17.059 -6.118 14.719 1.00 94.94 163 VAL A C 1
ATOM 1274 O O . VAL A 1 163 ? -17.359 -5.329 15.610 1.00 94.94 163 VAL A O 1
ATOM 1277 N N . ILE A 1 164 ? -17.620 -6.054 13.507 1.00 93.31 164 ILE A N 1
ATOM 1278 C CA . ILE A 1 164 ? -18.623 -5.040 13.148 1.00 93.31 164 ILE A CA 1
ATOM 1279 C C . ILE A 1 164 ? -19.859 -5.178 14.042 1.00 93.31 164 ILE A C 1
ATOM 1281 O O . ILE A 1 164 ? -20.288 -4.195 14.644 1.00 93.31 164 ILE A O 1
ATOM 1285 N N . SER A 1 165 ? -20.379 -6.399 14.210 1.00 92.12 165 SER A N 1
ATOM 1286 C CA . SER A 1 165 ? -21.511 -6.658 15.109 1.00 92.12 165 SER A CA 1
ATOM 1287 C C . SER A 1 165 ? -21.197 -6.250 16.551 1.00 92.12 165 SER A C 1
ATOM 1289 O O . SER A 1 165 ? -22.062 -5.720 17.248 1.00 92.12 165 SER A O 1
ATOM 1291 N N . THR A 1 166 ? -19.968 -6.480 17.019 1.00 93.69 166 THR A N 1
ATOM 1292 C CA . THR A 1 166 ? -19.530 -6.054 18.352 1.00 93.69 166 THR A CA 1
ATOM 1293 C C . THR A 1 166 ? -19.468 -4.536 18.488 1.00 93.69 166 THR A C 1
ATOM 1295 O O . THR A 1 166 ? -19.880 -4.013 19.524 1.00 93.69 166 THR A O 1
ATOM 1298 N N . ILE A 1 167 ? -18.987 -3.822 17.468 1.00 92.69 167 ILE A N 1
ATOM 1299 C CA . ILE A 1 167 ? -18.939 -2.354 17.454 1.00 92.69 167 ILE A CA 1
ATOM 1300 C C . ILE A 1 167 ? -20.359 -1.782 17.525 1.00 92.69 167 ILE A C 1
ATOM 1302 O O . ILE A 1 167 ? -20.625 -0.914 18.355 1.00 92.69 167 ILE A O 1
ATOM 1306 N N . GLU A 1 168 ? -21.286 -2.315 16.727 1.00 91.81 168 GLU A N 1
ATOM 1307 C CA . GLU A 1 168 ? -22.695 -1.897 16.715 1.00 91.81 168 GLU A CA 1
ATOM 1308 C C . GLU A 1 168 ? -23.380 -2.097 18.073 1.00 91.81 168 GLU A C 1
ATOM 1310 O O . GLU A 1 168 ? -24.079 -1.210 18.561 1.00 91.81 168 GLU A O 1
ATOM 1315 N N . GLN A 1 169 ? -23.130 -3.227 18.734 1.00 91.31 169 GLN A N 1
ATOM 1316 C CA . GLN A 1 169 ? -23.694 -3.521 20.058 1.00 91.31 169 GLN A CA 1
ATOM 1317 C C . GLN A 1 169 ? -23.033 -2.723 21.192 1.00 91.31 169 GLN A C 1
ATOM 1319 O O . GLN A 1 169 ? -23.606 -2.588 22.276 1.00 91.31 169 GLN A O 1
ATOM 1324 N N . SER A 1 170 ? -21.832 -2.197 20.951 1.00 91.62 170 SER A N 1
ATOM 1325 C CA . SER A 1 170 ? -21.032 -1.469 21.938 1.00 91.62 170 SER A CA 1
ATOM 1326 C C . SER A 1 170 ? -21.209 0.047 21.873 1.00 91.62 170 SER A C 1
ATOM 1328 O O . SER A 1 170 ? -20.505 0.751 22.589 1.00 91.62 170 SER A O 1
ATOM 1330 N N . VAL A 1 171 ? -22.132 0.589 21.068 1.00 91.88 171 VAL A N 1
ATOM 1331 C CA . VAL A 1 171 ? -22.373 2.044 21.027 1.00 91.88 171 VAL A CA 1
ATOM 1332 C C . VAL A 1 171 ? -22.695 2.585 22.427 1.00 91.88 171 VAL A C 1
ATOM 1334 O O . VAL A 1 171 ? -23.574 2.089 23.131 1.00 91.88 171 VAL A O 1
ATOM 1337 N N . GLY A 1 172 ? -21.955 3.615 22.843 1.00 88.25 172 GLY A N 1
ATOM 1338 C CA . GLY A 1 172 ? -22.017 4.206 24.180 1.00 88.25 172 GLY A CA 1
ATOM 1339 C C . GLY A 1 172 ? -21.308 3.394 25.271 1.00 88.25 172 GLY A C 1
ATOM 1340 O O . GLY A 1 172 ? -21.372 3.769 26.440 1.00 88.25 172 GLY A O 1
ATOM 1341 N N . ARG A 1 173 ? -20.639 2.292 24.918 1.00 89.31 173 ARG A N 1
ATOM 1342 C CA . ARG A 1 173 ? -19.951 1.373 25.833 1.00 89.31 173 ARG A CA 1
ATOM 1343 C C . ARG A 1 173 ? -18.515 1.129 25.388 1.00 89.31 173 ARG A C 1
ATOM 1345 O O . ARG A 1 173 ? -18.130 1.429 24.257 1.00 89.31 173 ARG A O 1
ATOM 1352 N N . ALA A 1 174 ? -17.716 0.603 26.312 1.00 87.75 174 ALA A N 1
ATOM 1353 C CA . ALA A 1 174 ? -16.353 0.218 26.000 1.00 87.75 174 ALA A CA 1
ATOM 1354 C C . ALA A 1 174 ? -16.313 -1.065 25.161 1.00 87.75 174 ALA A C 1
ATOM 1356 O O . ALA A 1 174 ? -17.080 -1.992 25.432 1.00 87.75 174 ALA A O 1
ATOM 1357 N N . LEU A 1 175 ? -15.393 -1.139 24.196 1.00 88.94 175 LEU A N 1
ATOM 1358 C CA . LEU A 1 175 ? -15.030 -2.423 23.597 1.00 88.94 175 LEU A CA 1
ATOM 1359 C C . LEU A 1 175 ? -14.269 -3.258 24.630 1.00 88.94 175 LEU A C 1
ATOM 1361 O O . LEU A 1 175 ? -13.396 -2.754 25.339 1.00 88.94 175 LEU A O 1
ATOM 1365 N N . VAL A 1 176 ? -14.604 -4.543 24.705 1.00 87.75 176 VAL A N 1
ATOM 1366 C CA . VAL A 1 176 ? -13.979 -5.499 25.623 1.00 87.75 176 VAL A CA 1
ATOM 1367 C C . VAL A 1 176 ? -13.498 -6.725 24.862 1.00 87.75 176 VAL A C 1
ATOM 1369 O O . VAL A 1 176 ? -14.077 -7.103 23.843 1.00 87.75 176 VAL A O 1
ATOM 1372 N N . THR A 1 177 ? -12.439 -7.349 25.372 1.00 90.19 177 THR A N 1
ATOM 1373 C CA . THR A 1 177 ? -11.983 -8.662 24.906 1.00 90.19 177 THR A CA 1
ATOM 1374 C C . THR A 1 177 ? -13.078 -9.694 25.160 1.00 90.19 177 THR A C 1
ATOM 1376 O O . THR A 1 177 ? -13.527 -9.839 26.296 1.00 90.19 177 THR A O 1
ATOM 1379 N N . GLN A 1 178 ? -13.520 -10.393 24.115 1.00 93.81 178 GLN A N 1
ATOM 1380 C CA . GLN A 1 178 ? -14.614 -11.364 24.195 1.00 93.81 178 GLN A CA 1
ATOM 1381 C C . GLN A 1 178 ? -14.607 -12.351 23.025 1.00 93.81 178 GLN A C 1
ATOM 1383 O O . GLN A 1 178 ? -14.036 -12.084 21.966 1.00 93.81 178 GLN A O 1
ATOM 1388 N N . GLU A 1 179 ? -15.295 -13.472 23.213 1.00 96.69 179 GLU A N 1
ATOM 1389 C CA . GLU A 1 179 ? -15.566 -14.448 22.160 1.00 96.69 179 GLU A CA 1
ATOM 1390 C C . GLU A 1 179 ? -16.873 -14.107 21.435 1.00 96.69 179 GLU A C 1
ATOM 1392 O O . GLU A 1 179 ? -17.884 -13.785 22.060 1.00 96.69 179 GLU A O 1
ATOM 1397 N N . VAL A 1 180 ? -16.868 -14.202 20.105 1.00 95.88 180 VAL A N 1
ATOM 1398 C CA . VAL A 1 180 ? -18.046 -13.994 19.254 1.00 95.88 180 VAL A CA 1
ATOM 1399 C C . VAL A 1 180 ? -18.113 -15.116 18.225 1.00 95.88 180 VAL A C 1
ATOM 1401 O O . VAL A 1 180 ? -17.420 -15.112 17.203 1.00 95.88 180 VAL A O 1
ATOM 1404 N N . GLY A 1 181 ? -18.953 -16.114 18.499 1.00 94.75 181 GLY A N 1
ATOM 1405 C CA . GLY A 1 181 ? -19.044 -17.316 17.673 1.00 94.75 181 GLY A CA 1
ATOM 1406 C C . GLY A 1 181 ? -17.715 -18.074 17.651 1.00 94.75 181 GLY A C 1
ATOM 1407 O O . GLY A 1 181 ? -17.266 -18.560 18.679 1.00 94.75 181 GLY A O 1
ATOM 1408 N N . ALA A 1 182 ? -17.089 -18.182 16.476 1.00 96.12 182 ALA A N 1
ATOM 1409 C CA . ALA A 1 182 ? -15.812 -18.882 16.293 1.00 96.12 182 ALA A CA 1
ATOM 1410 C C . ALA A 1 182 ? -14.569 -17.978 16.439 1.00 96.12 182 ALA A C 1
ATOM 1412 O O . ALA A 1 182 ? -13.460 -18.415 16.118 1.00 96.12 182 ALA A O 1
ATOM 1413 N N . TYR A 1 183 ? -14.744 -16.724 16.863 1.00 97.94 183 TYR A N 1
ATOM 1414 C CA . TYR A 1 183 ? -13.696 -15.704 16.860 1.00 97.94 183 TYR A CA 1
ATOM 1415 C C . TYR A 1 183 ? -13.418 -15.165 18.259 1.00 97.94 183 TYR A C 1
ATOM 1417 O O . TYR A 1 183 ? -14.341 -14.955 19.042 1.00 97.94 183 TYR A O 1
ATOM 1425 N N . GLN A 1 184 ? -12.147 -14.884 18.532 1.00 96.50 184 GLN A N 1
ATOM 1426 C CA . GLN A 1 184 ? -11.705 -14.125 19.695 1.00 96.50 184 GLN A CA 1
ATOM 1427 C C . GLN A 1 184 ? -11.421 -12.692 19.255 1.00 96.50 184 GLN A C 1
ATOM 1429 O O . GLN A 1 184 ? -10.558 -12.460 18.409 1.00 96.50 184 GLN A O 1
ATOM 1434 N N . ILE A 1 185 ? -12.121 -11.729 19.849 1.00 95.25 185 ILE A N 1
ATOM 1435 C CA . ILE A 1 185 ? -11.795 -10.308 19.735 1.00 95.25 185 ILE A CA 1
ATOM 1436 C C . ILE A 1 185 ? -10.941 -9.946 20.944 1.00 95.25 185 ILE A C 1
ATOM 1438 O O . ILE A 1 185 ? -11.366 -10.149 22.082 1.00 95.25 185 ILE A O 1
ATOM 1442 N N . THR A 1 186 ? -9.747 -9.415 20.711 1.00 90.56 186 THR A N 1
ATOM 1443 C CA . THR A 1 186 ? -8.819 -8.983 21.762 1.00 90.56 186 THR A CA 1
ATOM 1444 C C . THR A 1 186 ? -8.641 -7.477 21.684 1.00 90.56 186 THR A C 1
ATOM 1446 O O . THR A 1 186 ? -8.257 -6.965 20.638 1.00 90.56 186 THR A O 1
ATOM 1449 N N . ILE A 1 187 ? -8.902 -6.770 22.784 1.00 86.31 187 ILE A N 1
ATOM 1450 C CA . ILE A 1 187 ? -8.714 -5.321 22.909 1.00 86.31 187 ILE A CA 1
ATOM 1451 C C . ILE A 1 187 ? -7.503 -5.070 23.807 1.00 86.31 187 ILE A C 1
ATOM 1453 O O . ILE A 1 187 ? -7.495 -5.468 24.971 1.00 86.31 187 ILE A O 1
ATOM 1457 N N . PHE A 1 188 ? -6.474 -4.422 23.265 1.00 79.06 188 PHE A N 1
ATOM 1458 C CA . PHE A 1 188 ? -5.209 -4.164 23.966 1.00 79.06 188 PHE A CA 1
ATOM 1459 C C . PHE A 1 188 ? -5.286 -2.948 24.886 1.00 79.06 188 PHE A C 1
ATOM 1461 O O . PHE A 1 188 ? -4.627 -2.898 25.919 1.00 79.06 188 PHE A O 1
ATOM 1468 N N . ASN A 1 189 ? -6.125 -1.983 24.516 1.00 71.06 189 ASN A N 1
ATOM 1469 C CA . ASN A 1 189 ? -6.311 -0.728 25.228 1.00 71.06 189 ASN A CA 1
ATOM 1470 C C . ASN A 1 189 ? -7.750 -0.690 25.774 1.00 71.06 189 ASN A C 1
ATOM 1472 O O . ASN A 1 189 ? -8.651 -0.193 25.097 1.00 71.06 189 ASN A O 1
ATOM 1476 N N . PRO A 1 190 ? -8.015 -1.280 26.953 1.00 64.50 190 PRO A N 1
ATOM 1477 C CA . PRO A 1 190 ? -9.360 -1.323 27.514 1.00 64.50 190 PRO A CA 1
ATOM 1478 C C . PRO A 1 190 ? -9.842 0.075 27.935 1.00 64.50 190 PRO A C 1
ATOM 1480 O O . PRO A 1 190 ? -9.055 0.930 28.329 1.00 64.50 190 PRO A O 1
ATOM 1483 N N . GLY A 1 191 ? -11.159 0.300 27.883 1.00 66.06 191 GLY A N 1
ATOM 1484 C CA . GLY A 1 191 ? -11.794 1.564 28.295 1.00 66.06 191 GLY A CA 1
ATOM 1485 C C . GLY A 1 191 ? -12.138 2.524 27.152 1.00 66.06 191 GLY A C 1
ATOM 1486 O O . GLY A 1 191 ? -12.753 3.563 27.387 1.00 66.06 191 GLY A O 1
ATOM 1487 N N . GLN A 1 192 ? -11.809 2.163 25.912 1.00 78.50 192 GLN A N 1
ATOM 1488 C CA . GLN A 1 192 ? -12.197 2.913 24.720 1.00 78.50 192 GLN A CA 1
ATOM 1489 C C . GLN A 1 192 ? -13.681 2.762 24.435 1.00 78.50 192 GLN A C 1
ATOM 1491 O O . GLN A 1 192 ? -14.169 1.644 24.279 1.00 78.50 192 GLN A O 1
ATOM 1496 N N . VAL A 1 193 ? -14.388 3.882 24.324 1.00 85.19 193 VAL A N 1
ATOM 1497 C CA . VAL A 1 193 ? -15.840 3.892 24.136 1.00 85.19 193 VAL A CA 1
ATOM 1498 C C . VAL A 1 193 ? -16.171 4.053 22.661 1.00 85.19 193 VAL A C 1
ATOM 1500 O O . VAL A 1 193 ? -15.746 5.034 22.046 1.00 85.19 193 VAL A O 1
ATOM 1503 N N . VAL A 1 194 ? -16.985 3.151 22.106 1.00 88.12 194 VAL A N 1
ATOM 1504 C CA . VAL A 1 194 ? -17.597 3.380 20.789 1.00 88.12 194 VAL A CA 1
ATOM 1505 C C . VAL A 1 194 ? -18.565 4.545 20.949 1.00 88.12 194 VAL A C 1
ATOM 1507 O O . VAL A 1 194 ? -19.603 4.436 21.596 1.00 88.12 194 VAL A O 1
ATOM 1510 N N . HIS A 1 195 ? -18.194 5.704 20.422 1.00 85.75 195 HIS A N 1
ATOM 1511 C CA . HIS A 1 195 ? -18.896 6.950 20.671 1.00 85.75 195 HIS A CA 1
ATOM 1512 C C . HIS A 1 195 ? -20.238 7.000 19.948 1.00 85.75 195 HIS A C 1
ATOM 1514 O O . HIS A 1 195 ? -21.248 7.350 20.559 1.00 85.75 195 HIS A O 1
ATOM 1520 N N . ARG A 1 196 ? -20.227 6.700 18.648 1.00 85.81 196 ARG A N 1
ATOM 1521 C CA . ARG A 1 196 ? -21.398 6.726 17.771 1.00 85.81 196 ARG A CA 1
ATOM 1522 C C . ARG A 1 196 ? -21.110 5.975 16.475 1.00 85.81 196 ARG A C 1
ATOM 1524 O O . ARG A 1 196 ? -19.951 5.701 16.163 1.00 85.81 196 ARG A O 1
ATOM 1531 N N . ILE A 1 197 ? -22.170 5.715 15.722 1.00 82.94 197 ILE A N 1
ATOM 1532 C CA . ILE A 1 197 ? -22.116 5.220 14.348 1.00 82.94 197 ILE A CA 1
ATOM 1533 C C . ILE A 1 197 ? -22.970 6.162 13.503 1.00 82.94 197 ILE A C 1
ATOM 1535 O O . ILE A 1 197 ? -24.154 6.354 13.796 1.00 82.94 197 ILE A O 1
ATOM 1539 N N . ASP A 1 198 ? -22.368 6.770 12.488 1.00 80.56 198 ASP A N 1
ATOM 1540 C CA . ASP A 1 198 ? -23.078 7.625 11.543 1.00 80.56 198 ASP A CA 1
ATOM 1541 C C . ASP A 1 198 ? -23.901 6.742 10.579 1.00 80.56 198 ASP A C 1
ATOM 1543 O O . ASP A 1 198 ? -23.527 5.612 10.274 1.00 80.56 198 ASP A O 1
ATOM 1547 N N . GLY A 1 199 ? -25.060 7.230 10.117 1.00 66.25 199 GLY A N 1
ATOM 1548 C CA . GLY A 1 199 ? -25.925 6.470 9.196 1.00 66.25 199 GLY A CA 1
ATOM 1549 C C . GLY A 1 199 ? -26.982 5.570 9.855 1.00 66.25 199 GLY A C 1
ATOM 1550 O O . GLY A 1 199 ? -27.416 4.591 9.255 1.00 66.25 199 GLY A O 1
ATOM 1551 N N . GLY A 1 200 ? -27.435 5.901 11.070 1.00 61.88 200 GLY A N 1
ATOM 1552 C CA . GLY A 1 200 ? -28.596 5.248 11.698 1.00 61.88 200 GLY A CA 1
ATOM 1553 C C . GLY A 1 200 ? -28.264 4.065 12.611 1.00 61.88 200 GLY A C 1
ATOM 1554 O O . GLY A 1 200 ? -29.103 3.188 12.794 1.00 61.88 200 GLY A O 1
ATOM 1555 N N . GLY A 1 201 ? -27.059 4.034 13.191 1.00 63.50 201 GLY A N 1
ATOM 1556 C CA . GLY A 1 201 ? -26.665 3.018 14.176 1.00 63.50 201 GLY A CA 1
ATOM 1557 C C . GLY A 1 201 ? -26.155 1.709 13.578 1.00 63.50 201 GLY A C 1
ATOM 1558 O O . GLY A 1 201 ? -25.970 0.745 14.313 1.00 63.50 201 GLY A O 1
ATOM 1559 N N . SER A 1 202 ? -25.919 1.668 12.266 1.00 70.25 202 SER A N 1
ATOM 1560 C CA . SER A 1 202 ? -25.420 0.479 11.584 1.00 70.25 202 SER A CA 1
ATOM 1561 C C . SER A 1 202 ? -24.249 0.830 10.673 1.00 70.25 202 SER A C 1
ATOM 1563 O O . SER A 1 202 ? -24.311 1.815 9.938 1.00 70.25 202 SER A O 1
ATOM 1565 N N . VAL A 1 203 ? -23.219 -0.004 10.679 1.00 71.19 203 VAL A N 1
ATOM 1566 C CA . VAL A 1 203 ? -22.032 0.144 9.843 1.00 71.19 203 VAL A CA 1
ATOM 1567 C C . VAL A 1 203 ? -22.376 -0.190 8.390 1.00 71.19 203 VAL A C 1
ATOM 1569 O O . VAL A 1 203 ? -22.762 -1.315 8.065 1.00 71.19 203 VAL A O 1
ATOM 1572 N N . GLN A 1 204 ? -22.215 0.793 7.505 1.00 63.69 204 GLN A N 1
ATOM 1573 C CA . GLN A 1 204 ? -22.163 0.606 6.054 1.00 63.69 204 GLN A CA 1
ATOM 1574 C C . GLN A 1 204 ? -20.715 0.799 5.602 1.00 63.69 204 GLN A C 1
ATOM 1576 O O . GLN A 1 204 ? -20.038 1.683 6.121 1.00 63.69 204 GLN A O 1
ATOM 1581 N N . GLY A 1 205 ? -20.227 -0.032 4.681 1.00 59.59 205 GLY A N 1
ATOM 1582 C CA . GLY A 1 205 ? -18.843 0.058 4.214 1.00 59.59 205 GLY A CA 1
ATOM 1583 C C . GLY A 1 205 ? -18.520 1.438 3.644 1.00 59.59 205 GLY A C 1
ATOM 1584 O O . GLY A 1 205 ? -19.285 1.935 2.815 1.00 59.59 205 GLY A O 1
ATOM 1585 N N . THR A 1 206 ? -17.429 2.065 4.100 1.00 67.88 206 THR A N 1
ATOM 1586 C CA . THR A 1 206 ? -17.019 3.401 3.628 1.00 67.88 206 THR A CA 1
ATOM 1587 C C . THR A 1 206 ? -15.814 3.316 2.688 1.00 67.88 206 THR A C 1
ATOM 1589 O O . THR A 1 206 ? -15.819 2.488 1.781 1.00 67.88 206 THR A O 1
ATOM 1592 N N . SER A 1 207 ? -14.813 4.187 2.832 1.00 80.75 207 SER A N 1
ATOM 1593 C CA . SER A 1 207 ? -13.587 4.189 2.034 1.00 80.75 207 SER A CA 1
ATOM 1594 C C . SER A 1 207 ? -12.898 2.824 2.108 1.00 80.75 207 SER A C 1
ATOM 1596 O O . SER A 1 207 ? -12.540 2.356 3.188 1.00 80.75 207 SER A O 1
ATOM 1598 N N . LYS A 1 208 ? -12.720 2.193 0.944 1.00 89.69 208 LYS A N 1
ATOM 1599 C CA . LYS A 1 208 ? -12.123 0.862 0.796 1.00 89.69 208 LYS A CA 1
ATOM 1600 C C . LYS A 1 208 ? -10.759 0.968 0.143 1.00 89.69 208 LYS A C 1
ATOM 1602 O O . LYS A 1 208 ? -10.637 1.578 -0.921 1.00 89.69 208 LYS A O 1
ATOM 1607 N N . HIS A 1 209 ? -9.769 0.302 0.722 1.00 92.56 209 HIS A N 1
ATOM 1608 C CA . HIS A 1 209 ? -8.433 0.199 0.147 1.00 92.56 209 HIS A CA 1
ATOM 1609 C C . HIS A 1 209 ? -7.950 -1.244 0.128 1.00 92.56 209 HIS A C 1
ATOM 1611 O O . HIS A 1 209 ? -8.160 -1.999 1.071 1.00 92.56 209 HIS A O 1
ATOM 1617 N N . ALA A 1 210 ? -7.286 -1.644 -0.949 1.00 94.81 210 ALA A N 1
ATOM 1618 C CA . ALA A 1 210 ? -6.747 -2.992 -1.079 1.00 94.81 210 ALA A CA 1
ATOM 1619 C C . ALA A 1 210 ? -5.241 -2.936 -1.267 1.00 94.81 210 ALA A C 1
ATOM 1621 O O . ALA A 1 210 ? -4.749 -2.247 -2.155 1.00 94.81 210 ALA A O 1
ATOM 1622 N N . THR A 1 211 ? -4.514 -3.716 -0.485 1.00 95.12 211 THR A N 1
ATOM 1623 C CA . THR A 1 211 ? -3.075 -3.885 -0.626 1.00 95.12 211 THR A CA 1
ATOM 1624 C C . THR A 1 211 ? -2.794 -5.230 -1.282 1.00 95.12 211 THR A C 1
ATOM 1626 O O . THR A 1 211 ? -3.064 -6.278 -0.698 1.00 95.12 211 THR A O 1
ATOM 1629 N N . VAL A 1 212 ? -2.257 -5.207 -2.503 1.00 96.81 212 VAL A N 1
ATOM 1630 C CA . VAL A 1 212 ? -1.897 -6.398 -3.281 1.00 96.81 212 VAL A CA 1
ATOM 1631 C C . VAL A 1 212 ? -0.383 -6.594 -3.288 1.00 96.81 212 VAL A C 1
ATOM 1633 O O . VAL A 1 212 ? 0.372 -5.649 -3.516 1.00 96.81 212 VAL A O 1
ATOM 1636 N N . GLY A 1 213 ? 0.069 -7.824 -3.066 1.00 96.81 213 GLY A N 1
ATOM 1637 C CA . GLY A 1 213 ? 1.441 -8.254 -3.309 1.00 96.81 213 GLY A CA 1
ATOM 1638 C C . GLY A 1 213 ? 1.521 -9.085 -4.584 1.00 96.81 213 GLY A C 1
ATOM 1639 O O . GLY A 1 213 ? 0.810 -10.080 -4.723 1.00 96.81 213 GLY A O 1
ATOM 1640 N N . VAL A 1 214 ? 2.402 -8.705 -5.509 1.00 97.12 214 VAL A N 1
ATOM 1641 C CA . VAL A 1 214 ? 2.678 -9.458 -6.744 1.00 97.12 214 VAL A CA 1
ATOM 1642 C C . VAL A 1 214 ? 4.157 -9.847 -6.816 1.00 97.12 214 VAL A C 1
ATOM 1644 O O . VAL A 1 214 ? 5.004 -9.083 -6.342 1.00 97.12 214 VAL A O 1
ATOM 1647 N N . PRO A 1 215 ? 4.518 -11.004 -7.398 1.00 96.12 215 PRO A N 1
ATOM 1648 C CA . PRO A 1 215 ? 5.923 -11.357 -7.586 1.00 96.12 215 PRO A CA 1
ATOM 1649 C C . PRO A 1 215 ? 6.612 -10.330 -8.484 1.00 96.12 215 PRO A C 1
ATOM 1651 O O . PRO A 1 215 ? 6.120 -10.025 -9.571 1.00 96.12 215 PRO A O 1
ATOM 1654 N N . ALA A 1 216 ? 7.779 -9.821 -8.079 1.00 95.44 216 ALA A N 1
ATOM 1655 C CA . ALA A 1 216 ? 8.509 -8.837 -8.883 1.00 95.44 216 ALA A CA 1
ATOM 1656 C C . ALA A 1 216 ? 8.850 -9.366 -10.291 1.00 95.44 216 ALA A C 1
ATOM 1658 O O . ALA A 1 216 ? 8.878 -8.606 -11.254 1.00 95.44 216 ALA A O 1
ATOM 1659 N N . LEU A 1 217 ? 9.078 -10.680 -10.412 1.00 94.06 217 LEU A N 1
ATOM 1660 C CA . LEU A 1 217 ? 9.371 -11.360 -11.678 1.00 94.06 217 LEU A CA 1
ATOM 1661 C C . LEU A 1 217 ? 8.153 -11.485 -12.610 1.00 94.06 217 LEU A C 1
ATOM 1663 O O . LEU A 1 217 ? 8.337 -11.672 -13.811 1.00 94.06 217 LEU A O 1
ATOM 1667 N N . GLU A 1 218 ? 6.932 -11.378 -12.087 1.00 95.56 218 GLU A N 1
ATOM 1668 C CA . GLU A 1 218 ? 5.697 -11.511 -12.871 1.00 95.56 218 GLU A CA 1
ATOM 1669 C C . GLU A 1 218 ? 5.182 -10.168 -13.404 1.00 95.56 218 GLU A C 1
ATOM 1671 O O . GLU A 1 218 ? 4.345 -10.143 -14.304 1.00 95.56 218 GLU A O 1
ATOM 1676 N N . ILE A 1 219 ? 5.704 -9.039 -12.912 1.00 96.19 219 ILE A N 1
ATOM 1677 C CA . ILE A 1 219 ? 5.351 -7.718 -13.441 1.00 96.19 219 ILE A CA 1
ATOM 1678 C C . ILE A 1 219 ? 5.859 -7.602 -14.884 1.00 96.19 219 ILE A C 1
ATOM 1680 O O . ILE A 1 219 ? 7.052 -7.730 -15.154 1.00 96.19 219 ILE A O 1
ATOM 1684 N N . GLY A 1 220 ? 4.939 -7.348 -15.814 1.00 93.38 220 GLY A N 1
ATOM 1685 C CA . GLY A 1 220 ? 5.188 -7.321 -17.255 1.00 93.38 220 GLY A CA 1
ATOM 1686 C C . GLY A 1 220 ? 4.996 -8.666 -17.961 1.00 93.38 220 GLY A C 1
ATOM 1687 O O . GLY A 1 220 ? 4.971 -8.699 -19.190 1.00 93.38 220 GLY A O 1
ATOM 1688 N N . THR A 1 221 ? 4.819 -9.764 -17.225 1.00 91.56 221 THR A N 1
ATOM 1689 C CA . THR A 1 221 ? 4.635 -11.102 -17.803 1.00 91.56 221 THR A CA 1
ATOM 1690 C C . THR A 1 221 ? 3.173 -11.321 -18.189 1.00 91.56 221 THR A C 1
ATOM 1692 O O . THR A 1 221 ? 2.264 -11.027 -17.417 1.00 91.56 221 THR A O 1
ATOM 1695 N N . GLY A 1 222 ? 2.930 -11.832 -19.400 1.00 89.19 222 GLY A N 1
ATOM 1696 C CA . GLY A 1 222 ? 1.575 -12.119 -19.891 1.00 89.19 222 GLY A CA 1
ATOM 1697 C C . GLY A 1 222 ? 0.720 -10.885 -20.213 1.00 89.19 222 GLY A C 1
ATOM 1698 O O . GLY A 1 222 ? -0.452 -11.047 -20.534 1.00 89.19 222 GLY A O 1
ATOM 1699 N N . VAL A 1 223 ? 1.292 -9.674 -20.161 1.00 93.06 223 VAL A N 1
ATOM 1700 C CA . VAL A 1 223 ? 0.632 -8.419 -20.557 1.00 93.06 223 VAL A CA 1
ATOM 1701 C C . VAL A 1 223 ? 1.242 -7.872 -21.845 1.00 93.06 223 VAL A C 1
ATOM 1703 O O . VAL A 1 223 ? 2.465 -7.786 -21.993 1.00 93.06 223 VAL A O 1
ATOM 1706 N N . THR A 1 224 ? 0.398 -7.491 -22.800 1.00 94.69 224 THR A N 1
ATOM 1707 C CA . THR A 1 224 ? 0.850 -6.921 -24.075 1.00 94.69 224 THR A CA 1
ATOM 1708 C C . THR A 1 224 ? 1.229 -5.447 -23.916 1.00 94.69 224 THR A C 1
ATOM 1710 O O . THR A 1 224 ? 0.838 -4.787 -22.954 1.00 94.69 224 THR A O 1
ATOM 1713 N N . ALA A 1 225 ? 1.950 -4.879 -24.889 1.00 93.94 225 ALA A N 1
ATOM 1714 C CA . ALA A 1 225 ? 2.203 -3.434 -24.915 1.00 93.94 225 ALA A CA 1
ATOM 1715 C C . ALA A 1 225 ? 0.898 -2.610 -24.954 1.00 93.94 225 ALA A C 1
ATOM 1717 O O . ALA A 1 225 ? 0.845 -1.514 -24.402 1.00 93.94 225 ALA A O 1
ATOM 1718 N N . ALA A 1 226 ? -0.171 -3.144 -25.558 1.00 95.50 226 ALA A N 1
ATOM 1719 C CA . ALA A 1 226 ? -1.480 -2.495 -25.588 1.00 95.50 226 ALA A CA 1
ATOM 1720 C C . ALA A 1 226 ? -2.163 -2.486 -24.208 1.00 95.50 226 ALA A C 1
ATOM 1722 O O . ALA A 1 226 ? -2.811 -1.498 -23.862 1.00 95.50 226 ALA A O 1
ATOM 1723 N N . ASP A 1 227 ? -1.986 -3.541 -23.407 1.00 96.12 227 ASP A N 1
ATOM 1724 C CA . ASP A 1 227 ? -2.491 -3.598 -22.027 1.00 96.12 227 ASP A CA 1
ATOM 1725 C C . ASP A 1 227 ? -1.719 -2.622 -21.134 1.00 96.12 227 ASP A C 1
ATOM 1727 O O . ASP A 1 227 ? -2.308 -1.834 -20.392 1.00 96.12 227 ASP A O 1
ATOM 1731 N N . ARG A 1 228 ? -0.391 -2.579 -21.287 1.00 95.94 228 ARG A N 1
ATOM 1732 C CA . ARG A 1 228 ? 0.474 -1.640 -20.561 1.00 95.94 228 ARG A CA 1
ATOM 1733 C C . ARG A 1 228 ? 0.231 -0.182 -20.941 1.00 95.94 228 ARG A C 1
ATOM 1735 O O . ARG A 1 228 ? 0.286 0.693 -20.079 1.00 95.94 228 ARG A O 1
ATOM 1742 N N . ALA A 1 229 ? -0.117 0.091 -22.199 1.00 93.31 229 ALA A N 1
ATOM 1743 C CA . ALA A 1 229 ? -0.575 1.410 -22.637 1.00 93.31 229 ALA A CA 1
ATOM 1744 C C . ALA A 1 229 ? -1.905 1.830 -21.979 1.00 93.31 229 ALA A C 1
ATOM 1746 O O . ALA A 1 229 ? -2.202 3.020 -21.912 1.00 93.31 229 ALA A O 1
ATOM 1747 N N . LYS A 1 230 ? -2.676 0.868 -21.454 1.00 94.12 230 LYS A N 1
ATOM 1748 C CA . LYS A 1 230 ? -3.847 1.074 -20.588 1.00 94.12 230 LYS A CA 1
ATOM 1749 C C . LYS A 1 230 ? -3.511 0.881 -19.105 1.00 94.12 230 LYS A C 1
ATOM 1751 O O . LYS A 1 230 ? -4.395 0.565 -18.314 1.00 94.12 230 LYS A O 1
ATOM 1756 N N . PHE A 1 231 ? -2.243 1.069 -18.732 1.00 95.69 231 PHE A N 1
ATOM 1757 C CA . PHE A 1 231 ? -1.739 1.038 -17.357 1.00 95.69 231 PHE A CA 1
ATOM 1758 C C . PHE A 1 231 ? -1.676 -0.347 -16.697 1.00 95.69 231 PHE A C 1
ATOM 1760 O O . PHE A 1 231 ? -1.262 -0.453 -15.541 1.00 95.69 231 PHE A O 1
ATOM 1767 N N . GLN A 1 232 ? -2.051 -1.416 -17.401 1.00 96.75 232 GLN A N 1
ATOM 1768 C CA . GLN A 1 232 ? -2.064 -2.767 -16.851 1.00 96.75 232 GLN A CA 1
ATOM 1769 C C . GLN A 1 232 ? -0.689 -3.425 -16.993 1.00 96.75 232 GLN A C 1
ATOM 1771 O O . GLN A 1 232 ? -0.246 -3.735 -18.095 1.00 96.75 232 GLN A O 1
ATOM 1776 N N . VAL A 1 233 ? -0.018 -3.675 -15.867 1.00 96.75 233 VAL A N 1
ATOM 1777 C CA . VAL A 1 233 ? 1.329 -4.282 -15.830 1.00 96.75 233 VAL A CA 1
ATOM 1778 C C . VAL A 1 233 ? 1.332 -5.712 -15.283 1.00 96.75 233 VAL A C 1
ATOM 1780 O O . VAL A 1 233 ? 2.354 -6.388 -15.324 1.00 96.75 233 VAL A O 1
ATOM 1783 N N . HIS A 1 234 ? 0.197 -6.178 -14.766 1.00 96.62 234 HIS A N 1
ATOM 1784 C CA . HIS A 1 234 ? -0.056 -7.554 -14.341 1.00 96.62 234 HIS A CA 1
ATOM 1785 C C . HIS A 1 234 ? -1.580 -7.774 -14.282 1.00 96.62 234 HIS A C 1
ATOM 1787 O O . HIS A 1 234 ? -2.337 -6.809 -14.172 1.00 96.62 234 HIS A O 1
ATOM 1793 N N . GLN A 1 235 ? -2.059 -9.023 -14.289 1.00 94.75 235 GLN A N 1
ATOM 1794 C CA . GLN A 1 235 ? -3.503 -9.336 -14.240 1.00 94.75 235 GLN A CA 1
ATOM 1795 C C . GLN A 1 235 ? -4.251 -8.706 -13.044 1.00 94.75 235 GLN A C 1
ATOM 1797 O O . GLN A 1 235 ? -5.440 -8.427 -13.143 1.00 94.75 235 GLN A O 1
ATOM 1802 N N . TYR A 1 236 ? -3.550 -8.441 -11.936 1.00 95.69 236 TYR A N 1
ATOM 1803 C CA . TYR A 1 236 ? -4.096 -7.797 -10.728 1.00 95.69 236 TYR A CA 1
ATOM 1804 C C . TYR A 1 236 ? -3.452 -6.442 -10.411 1.00 95.69 236 TYR A C 1
ATOM 1806 O O . TYR A 1 236 ? -3.620 -5.921 -9.306 1.00 95.69 236 TYR A O 1
ATOM 1814 N N . LEU A 1 237 ? -2.671 -5.886 -11.343 1.00 96.75 237 LEU A N 1
ATOM 1815 C CA . LEU A 1 237 ? -1.969 -4.625 -11.135 1.00 96.75 237 LEU A CA 1
ATOM 1816 C C . LEU A 1 237 ? -2.175 -3.671 -12.308 1.00 96.75 237 LEU A C 1
ATOM 1818 O O . LEU A 1 237 ? -1.571 -3.829 -13.372 1.00 96.75 237 LEU A O 1
ATOM 1822 N N . THR A 1 238 ? -2.991 -2.652 -12.058 1.00 96.69 238 THR A N 1
ATOM 1823 C CA . THR A 1 238 ? -3.149 -1.491 -12.934 1.00 96.69 238 THR A CA 1
ATOM 1824 C C . THR A 1 238 ? -2.570 -0.282 -12.218 1.00 96.69 238 THR A C 1
ATOM 1826 O O . THR A 1 238 ? -2.957 0.009 -11.092 1.00 96.69 238 THR A O 1
ATOM 1829 N N . LEU A 1 239 ? -1.617 0.403 -12.844 1.00 96.56 239 LEU A N 1
ATOM 1830 C CA . LEU A 1 239 ? -0.890 1.527 -12.261 1.00 96.56 239 LEU A CA 1
ATOM 1831 C C . LEU A 1 239 ? -1.178 2.784 -13.087 1.00 96.56 239 LEU A C 1
ATOM 1833 O O . LEU A 1 239 ? -0.468 3.006 -14.064 1.00 96.56 239 LEU A O 1
ATOM 1837 N N . PRO A 1 240 ? -2.163 3.630 -12.730 1.00 94.00 240 PRO A N 1
ATOM 1838 C CA . PRO A 1 240 ? -2.547 4.799 -13.539 1.00 94.00 240 PRO A CA 1
ATOM 1839 C C . PRO A 1 240 ? -1.398 5.773 -13.841 1.00 94.00 240 PRO A C 1
ATOM 1841 O O . PRO A 1 240 ? -1.459 6.560 -14.780 1.00 94.00 240 PRO A O 1
ATOM 1844 N N . TRP A 1 241 ? -0.332 5.718 -13.042 1.00 94.06 241 TRP A N 1
ATOM 1845 C CA . TRP A 1 241 ? 0.886 6.502 -13.212 1.00 94.06 241 TRP A CA 1
ATOM 1846 C C . TRP A 1 241 ? 1.974 5.818 -14.071 1.00 94.06 241 TRP A C 1
ATOM 1848 O O . TRP A 1 241 ? 3.026 6.414 -14.290 1.00 94.06 241 TRP A O 1
ATOM 1858 N N . TYR A 1 242 ? 1.764 4.585 -14.541 1.00 96.62 242 TYR A N 1
ATOM 1859 C CA . TYR A 1 242 ? 2.701 3.851 -15.395 1.00 96.62 242 TYR A CA 1
ATOM 1860 C C . TYR A 1 242 ? 2.739 4.421 -16.813 1.00 96.62 242 TYR A C 1
ATOM 1862 O O . TYR A 1 242 ? 1.705 4.688 -17.425 1.00 96.62 242 TYR A O 1
ATOM 1870 N N . VAL A 1 243 ? 3.944 4.561 -17.366 1.00 95.56 243 VAL A N 1
ATOM 1871 C CA . VAL A 1 243 ? 4.167 5.122 -18.698 1.00 95.56 243 VAL A CA 1
ATOM 1872 C C . VAL A 1 243 ? 4.902 4.124 -19.582 1.00 95.56 243 VAL A C 1
ATOM 1874 O O . VAL A 1 243 ? 6.132 4.044 -19.576 1.00 95.56 243 VAL A O 1
ATOM 1877 N N . GLU A 1 244 ? 4.138 3.427 -20.425 1.00 96.00 244 GLU A N 1
ATOM 1878 C CA . GLU A 1 244 ? 4.669 2.441 -21.378 1.00 96.00 244 GLU A CA 1
ATOM 1879 C C . GLU A 1 244 ? 5.761 3.021 -22.284 1.00 96.00 244 GLU A C 1
ATOM 1881 O O . GLU A 1 244 ? 6.698 2.322 -22.656 1.00 96.00 244 GLU A O 1
ATOM 1886 N N . ARG A 1 245 ? 5.702 4.323 -22.593 1.00 95.06 245 ARG A N 1
ATOM 1887 C CA . ARG A 1 245 ? 6.687 5.007 -23.444 1.00 95.06 245 ARG A CA 1
ATOM 1888 C C . ARG A 1 245 ? 8.132 4.864 -22.948 1.00 95.06 245 ARG A C 1
ATOM 1890 O O . ARG A 1 245 ? 9.039 4.892 -23.775 1.00 95.06 245 ARG A O 1
ATOM 1897 N N . PHE A 1 246 ? 8.359 4.697 -21.642 1.00 96.69 246 PHE A N 1
ATOM 1898 C CA . PHE A 1 246 ? 9.708 4.502 -21.100 1.00 96.69 246 PHE A CA 1
ATOM 1899 C C . PHE A 1 246 ? 10.348 3.171 -21.519 1.00 96.69 246 PHE A C 1
ATOM 1901 O O . PHE A 1 246 ? 11.569 3.072 -21.505 1.00 96.69 246 PHE A O 1
ATOM 1908 N N . THR A 1 247 ? 9.575 2.166 -21.944 1.00 96.50 247 THR A N 1
ATOM 1909 C CA . THR A 1 247 ? 10.136 0.902 -22.467 1.00 96.50 247 THR A CA 1
ATOM 1910 C C . THR A 1 247 ? 10.932 1.103 -23.763 1.00 96.50 247 THR A C 1
ATOM 1912 O O . THR A 1 247 ? 11.798 0.293 -24.090 1.00 96.50 247 THR A O 1
ATOM 1915 N N . GLY A 1 248 ? 10.669 2.200 -24.484 1.00 94.69 248 GLY A N 1
ATOM 1916 C CA . GLY A 1 248 ? 11.359 2.596 -25.710 1.00 94.69 248 GLY A CA 1
ATOM 1917 C C . GLY A 1 248 ? 12.467 3.631 -25.512 1.00 94.69 248 GLY A C 1
ATOM 1918 O O . GLY A 1 248 ? 12.914 4.218 -26.499 1.00 94.69 248 GLY A O 1
ATOM 1919 N N . ASP A 1 249 ? 12.889 3.910 -24.273 1.00 94.62 249 ASP A N 1
ATOM 1920 C CA . ASP A 1 249 ? 13.990 4.845 -24.035 1.00 94.62 249 ASP A CA 1
ATOM 1921 C C . ASP A 1 249 ? 15.311 4.333 -24.659 1.00 94.62 249 ASP A C 1
ATOM 1923 O O . ASP A 1 249 ? 15.556 3.124 -24.758 1.00 94.62 249 ASP A O 1
ATOM 1927 N N . PRO A 1 250 ? 16.190 5.246 -25.114 1.00 89.88 250 PRO A N 1
ATOM 1928 C CA . PRO A 1 250 ? 17.461 4.867 -25.715 1.00 89.88 250 PRO A CA 1
ATOM 1929 C C . PRO A 1 250 ? 18.374 4.177 -24.692 1.00 89.88 250 PRO A C 1
ATOM 1931 O O . PRO A 1 250 ? 18.402 4.536 -23.518 1.00 89.88 250 PRO A O 1
ATOM 1934 N N . GLY A 1 251 ? 19.167 3.205 -25.153 1.00 86.06 251 GLY A N 1
ATOM 1935 C CA . GLY A 1 251 ? 20.123 2.474 -24.308 1.00 86.06 251 GLY A CA 1
ATOM 1936 C C . GLY A 1 251 ? 19.573 1.203 -23.650 1.00 86.06 251 GLY A C 1
ATOM 1937 O O . GLY A 1 251 ? 20.339 0.474 -23.031 1.00 86.06 251 GLY A O 1
ATOM 1938 N N . LEU A 1 252 ? 18.291 0.874 -23.848 1.00 94.25 252 LEU A N 1
ATOM 1939 C CA . LEU A 1 252 ? 17.667 -0.346 -23.308 1.00 94.25 252 LEU A CA 1
ATOM 1940 C C . LEU A 1 252 ? 17.820 -1.583 -24.213 1.00 94.25 252 LEU A C 1
ATOM 1942 O O . LEU A 1 252 ? 17.152 -2.592 -24.006 1.00 94.25 252 LEU A O 1
ATOM 1946 N N . GLY A 1 253 ? 18.676 -1.525 -25.238 1.00 92.12 253 GLY A N 1
ATOM 1947 C CA . GLY A 1 253 ? 18.793 -2.581 -26.255 1.00 92.12 253 GLY A CA 1
ATOM 1948 C C . GLY A 1 253 ? 19.285 -3.937 -25.731 1.00 92.12 253 GLY A C 1
ATOM 1949 O O . GLY A 1 253 ? 19.073 -4.950 -26.386 1.00 92.12 253 GLY A O 1
ATOM 1950 N N . THR A 1 254 ? 19.928 -3.968 -24.561 1.00 93.12 254 THR A N 1
ATOM 1951 C CA . THR A 1 254 ? 20.411 -5.198 -23.907 1.00 93.12 254 THR A CA 1
ATOM 1952 C C . THR A 1 254 ? 19.382 -5.834 -22.967 1.00 93.12 254 THR A C 1
ATOM 1954 O O . THR A 1 254 ? 19.562 -6.985 -22.561 1.00 93.12 254 THR A O 1
ATOM 1957 N N . LEU A 1 255 ? 18.318 -5.102 -22.621 1.00 95.62 255 LEU A N 1
ATOM 1958 C CA . LEU A 1 255 ? 17.242 -5.565 -21.750 1.00 95.62 255 LEU A CA 1
ATOM 1959 C C . LEU A 1 255 ? 16.213 -6.343 -22.574 1.00 95.62 255 LEU A C 1
ATOM 1961 O O . LEU A 1 255 ? 15.872 -5.952 -23.694 1.00 95.62 255 LEU A O 1
ATOM 1965 N N . ASP A 1 256 ? 15.693 -7.427 -22.006 1.00 94.81 256 ASP A N 1
ATOM 1966 C CA . ASP A 1 256 ? 14.506 -8.081 -22.554 1.00 94.81 256 ASP A CA 1
ATOM 1967 C C . ASP A 1 256 ? 13.236 -7.242 -22.300 1.00 94.81 256 ASP A C 1
ATOM 1969 O O . ASP A 1 256 ? 13.259 -6.227 -21.600 1.00 94.81 256 ASP A O 1
ATOM 1973 N N . GLU A 1 257 ? 12.106 -7.642 -22.885 1.00 92.50 257 GLU A N 1
ATOM 1974 C CA . GLU A 1 257 ? 10.849 -6.889 -22.762 1.00 92.50 257 GLU A CA 1
ATOM 1975 C C . GLU A 1 257 ? 10.367 -6.746 -21.311 1.00 92.50 257 GLU A C 1
ATOM 1977 O O . GLU A 1 257 ? 9.889 -5.682 -20.920 1.00 92.50 257 GLU A O 1
ATOM 1982 N N . ARG A 1 258 ? 10.542 -7.772 -20.476 1.00 93.44 258 ARG A N 1
ATOM 1983 C CA . ARG A 1 258 ? 10.149 -7.724 -19.062 1.00 93.44 258 ARG A CA 1
ATOM 1984 C C . ARG A 1 258 ? 11.066 -6.785 -18.276 1.00 93.44 258 ARG A C 1
ATOM 1986 O O . ARG A 1 258 ? 10.608 -6.007 -17.443 1.00 93.44 258 ARG A O 1
ATOM 1993 N N . GLU A 1 259 ? 12.364 -6.812 -18.551 1.00 95.75 259 GLU A N 1
ATOM 1994 C CA . GLU A 1 259 ? 13.342 -5.907 -17.949 1.00 95.75 259 GLU A CA 1
ATOM 1995 C C . GLU A 1 259 ? 13.080 -4.452 -18.365 1.00 95.75 259 GLU A C 1
ATOM 1997 O O . GLU A 1 259 ? 13.139 -3.554 -17.523 1.00 95.75 259 GLU A O 1
ATOM 2002 N N . LYS A 1 260 ? 12.683 -4.198 -19.619 1.00 96.94 260 LYS A N 1
ATOM 2003 C CA . LYS A 1 260 ? 12.220 -2.868 -20.050 1.00 96.94 260 LYS A CA 1
ATOM 2004 C C . LYS A 1 260 ? 10.983 -2.415 -19.280 1.00 96.94 260 LYS A C 1
ATOM 2006 O O . LYS A 1 260 ? 10.909 -1.246 -18.908 1.00 96.94 260 LYS A O 1
ATOM 2011 N N . VAL A 1 261 ? 10.041 -3.315 -18.984 1.00 96.94 261 VAL A N 1
ATOM 2012 C CA . VAL A 1 261 ? 8.884 -3.001 -18.126 1.00 96.94 261 VAL A CA 1
ATOM 2013 C C . VAL A 1 261 ? 9.332 -2.636 -16.709 1.00 96.94 261 VAL A C 1
ATOM 2015 O O . VAL A 1 261 ? 8.836 -1.654 -16.158 1.00 96.94 261 VAL A O 1
ATOM 2018 N N . GLY A 1 262 ? 10.300 -3.361 -16.140 1.00 96.94 262 GLY A N 1
ATOM 2019 C CA . GLY A 1 262 ? 10.894 -3.036 -14.840 1.00 96.94 262 GLY A CA 1
ATOM 2020 C C . GLY A 1 262 ? 11.561 -1.656 -14.814 1.00 96.94 262 GLY A C 1
ATOM 2021 O O . GLY A 1 262 ? 11.303 -0.864 -13.908 1.00 96.94 262 GLY A O 1
ATOM 2022 N N . TYR A 1 263 ? 12.350 -1.330 -15.843 1.00 97.75 263 TYR A N 1
ATOM 2023 C CA . TYR A 1 263 ? 12.911 0.012 -16.046 1.00 97.75 263 TYR A CA 1
ATOM 2024 C C . TYR A 1 263 ? 11.806 1.076 -16.129 1.00 97.75 263 TYR A C 1
ATOM 2026 O O . TYR A 1 263 ? 11.836 2.075 -15.407 1.00 97.75 263 TYR A O 1
ATOM 2034 N N . ALA A 1 264 ? 10.799 0.841 -16.974 1.00 97.81 264 ALA A N 1
ATOM 2035 C CA . ALA A 1 264 ? 9.697 1.767 -17.192 1.00 97.81 264 ALA A CA 1
ATOM 2036 C C . ALA A 1 264 ? 8.887 2.006 -15.915 1.00 97.81 264 ALA A C 1
ATOM 2038 O O . ALA A 1 264 ? 8.493 3.141 -15.659 1.00 97.81 264 ALA A O 1
ATOM 2039 N N . LEU A 1 265 ? 8.691 0.986 -15.074 1.00 98.25 265 LEU A N 1
ATOM 2040 C CA . LEU A 1 265 ? 8.026 1.124 -13.779 1.00 98.25 265 LEU A CA 1
ATOM 2041 C C . LEU A 1 265 ? 8.790 2.085 -12.861 1.00 98.25 265 LEU A C 1
ATOM 2043 O O . LEU A 1 265 ? 8.179 2.976 -12.268 1.00 98.25 265 LEU A O 1
ATOM 2047 N N . VAL A 1 266 ? 10.119 1.959 -12.779 1.00 98.19 266 VAL A N 1
ATOM 2048 C CA . VAL A 1 266 ? 10.947 2.867 -11.971 1.00 98.19 266 VAL A CA 1
ATOM 2049 C C . VAL A 1 266 ? 10.867 4.295 -12.507 1.00 98.19 266 VAL A C 1
ATOM 2051 O O . VAL A 1 266 ? 10.580 5.216 -11.743 1.00 98.19 266 VAL A O 1
ATOM 2054 N N . MET A 1 267 ? 11.039 4.491 -13.816 1.00 97.81 267 MET A N 1
ATOM 2055 C CA . MET A 1 267 ? 10.958 5.822 -14.434 1.00 97.81 267 MET A CA 1
ATOM 2056 C C . MET A 1 267 ? 9.572 6.463 -14.295 1.00 97.81 267 MET A C 1
ATOM 2058 O O . MET A 1 267 ? 9.462 7.669 -14.072 1.00 97.81 267 MET A O 1
ATOM 2062 N N . SER A 1 268 ? 8.515 5.656 -14.358 1.00 97.25 268 SER A N 1
ATOM 2063 C CA . SER A 1 268 ? 7.140 6.102 -14.123 1.00 97.25 268 SER A CA 1
ATOM 2064 C C . SER A 1 268 ? 6.939 6.573 -12.684 1.00 97.25 268 SER A C 1
ATOM 2066 O O . SER A 1 268 ? 6.327 7.613 -12.454 1.00 97.25 268 SER A O 1
ATOM 2068 N N . ALA A 1 269 ? 7.518 5.867 -11.708 1.00 97.19 269 ALA A N 1
ATOM 2069 C CA . ALA A 1 269 ? 7.479 6.290 -10.312 1.00 97.19 269 ALA A CA 1
ATOM 2070 C C . ALA A 1 269 ? 8.270 7.589 -10.077 1.00 97.19 269 ALA A C 1
ATOM 2072 O O . ALA A 1 269 ? 7.813 8.447 -9.323 1.00 97.19 269 ALA A O 1
ATOM 2073 N N . VAL A 1 270 ? 9.412 7.778 -10.753 1.00 96.94 270 VAL A N 1
ATOM 2074 C CA . VAL A 1 270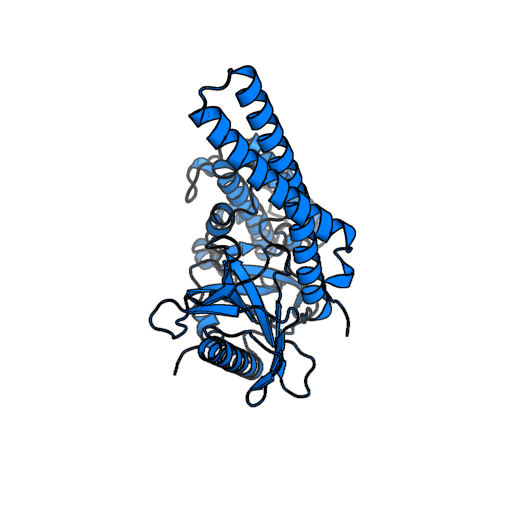 ? 10.170 9.046 -10.730 1.00 96.94 270 VAL A CA 1
ATOM 2075 C C . VAL A 1 270 ? 9.318 10.197 -11.258 1.00 96.94 270 VAL A C 1
ATOM 2077 O O . VAL A 1 270 ? 9.212 11.234 -10.600 1.00 96.94 270 VAL A O 1
ATOM 208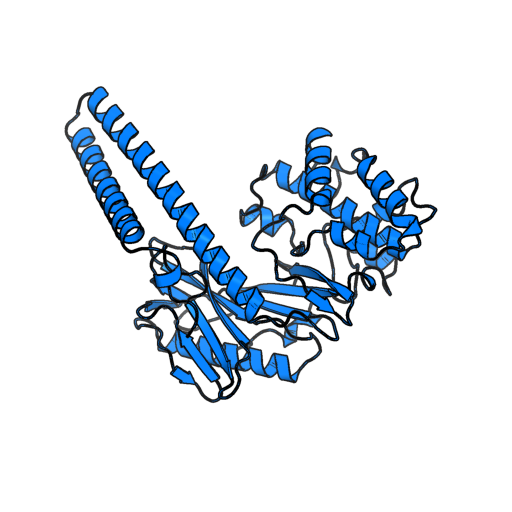0 N N . LEU A 1 271 ? 8.677 10.004 -12.415 1.00 95.56 271 LEU A N 1
ATOM 2081 C CA . LEU A 1 271 ? 7.774 10.991 -13.000 1.00 95.56 271 LEU A CA 1
ATOM 2082 C C . LEU A 1 271 ? 6.634 11.335 -12.036 1.00 95.56 271 LEU A C 1
ATOM 2084 O O . LEU A 1 271 ? 6.402 12.512 -11.753 1.00 95.56 271 LEU A O 1
ATOM 2088 N N . ARG A 1 272 ? 5.960 10.319 -11.484 1.00 94.75 272 ARG A N 1
ATOM 2089 C CA . ARG A 1 272 ? 4.832 10.536 -10.575 1.00 94.75 272 ARG A CA 1
ATOM 2090 C C . ARG A 1 272 ? 5.252 11.244 -9.296 1.00 94.75 272 ARG A C 1
ATOM 2092 O O . ARG A 1 272 ? 4.580 12.186 -8.886 1.00 94.75 272 ARG A O 1
ATOM 2099 N N . LEU A 1 273 ? 6.376 10.858 -8.697 1.00 94.69 273 LEU A N 1
ATOM 2100 C CA . LEU A 1 273 ? 6.890 11.511 -7.496 1.00 94.69 273 LEU A CA 1
ATOM 2101 C C . LEU A 1 273 ? 7.227 12.987 -7.753 1.00 94.69 273 LEU A C 1
ATOM 2103 O O . LEU A 1 273 ? 6.864 13.843 -6.947 1.00 94.69 273 LEU A O 1
ATOM 2107 N N . ALA A 1 274 ? 7.849 13.305 -8.893 1.00 93.81 274 ALA A N 1
ATOM 2108 C CA . ALA A 1 274 ? 8.127 14.689 -9.271 1.00 93.81 274 ALA A CA 1
ATOM 2109 C C . ALA A 1 274 ? 6.833 15.521 -9.406 1.00 93.81 274 ALA A C 1
ATOM 2111 O O . ALA A 1 274 ? 6.768 16.658 -8.931 1.00 93.81 274 ALA A O 1
ATOM 2112 N N . GLN A 1 275 ? 5.773 14.941 -9.981 1.00 92.12 275 GLN A N 1
ATOM 2113 C CA . GLN A 1 275 ? 4.449 15.573 -10.055 1.00 92.12 275 GLN A CA 1
ATOM 2114 C C . GLN A 1 275 ? 3.815 15.764 -8.668 1.00 92.12 275 GLN A C 1
ATOM 2116 O O . GLN A 1 275 ? 3.250 16.823 -8.392 1.00 92.12 275 GLN A O 1
ATOM 2121 N N . VAL A 1 276 ? 3.926 14.778 -7.771 1.00 91.62 276 VAL A N 1
ATOM 2122 C CA . VAL A 1 276 ? 3.425 14.879 -6.388 1.00 91.62 276 VAL A CA 1
ATOM 2123 C C . VAL A 1 276 ? 4.129 16.007 -5.641 1.00 91.62 276 VAL A C 1
ATOM 2125 O O . VAL A 1 276 ? 3.467 16.862 -5.055 1.00 91.62 276 VAL A O 1
ATOM 2128 N N . TRP A 1 277 ? 5.458 16.082 -5.712 1.00 91.88 277 TRP A N 1
ATOM 2129 C CA . TRP A 1 277 ? 6.231 17.130 -5.041 1.00 91.88 277 TRP A CA 1
ATOM 2130 C C . TRP A 1 277 ? 6.008 18.533 -5.586 1.00 91.88 277 TRP A C 1
ATOM 2132 O O . TRP A 1 277 ? 6.316 19.500 -4.896 1.00 91.88 277 TRP A O 1
ATOM 2142 N N . THR A 1 278 ? 5.419 18.659 -6.770 1.00 87.75 278 THR A N 1
ATOM 2143 C CA . THR A 1 278 ? 4.978 19.959 -7.285 1.00 87.75 278 THR A CA 1
ATOM 2144 C C . THR A 1 278 ? 3.840 20.533 -6.443 1.00 87.75 278 THR A C 1
ATOM 2146 O O . THR A 1 278 ? 3.791 21.737 -6.213 1.00 87.75 278 THR A O 1
ATOM 2149 N N . LYS A 1 279 ? 2.928 19.677 -5.960 1.00 86.94 279 LYS A N 1
ATOM 2150 C CA . LYS A 1 279 ? 1.769 20.084 -5.147 1.00 86.94 279 LYS A CA 1
ATOM 2151 C C . LYS A 1 279 ? 2.028 19.959 -3.647 1.00 86.94 279 LYS A C 1
ATOM 2153 O O . LYS A 1 279 ? 1.520 20.754 -2.862 1.00 86.94 279 LYS A O 1
ATOM 2158 N N . HIS A 1 280 ? 2.827 18.970 -3.254 1.00 88.69 280 HIS A N 1
ATOM 2159 C CA . HIS A 1 280 ? 3.120 18.635 -1.863 1.00 88.69 280 HIS A CA 1
ATOM 2160 C C . HIS A 1 280 ? 4.631 18.433 -1.669 1.00 88.69 280 HIS A C 1
ATOM 2162 O O . HIS A 1 280 ? 5.090 17.290 -1.557 1.00 88.69 280 HIS A O 1
ATOM 2168 N N . PRO A 1 281 ? 5.435 19.516 -1.652 1.00 85.88 281 PRO A N 1
ATOM 2169 C CA . PRO A 1 281 ? 6.890 19.418 -1.567 1.00 85.88 281 PRO A CA 1
ATOM 2170 C C . PRO A 1 281 ? 7.332 18.615 -0.340 1.00 85.88 281 PRO A C 1
ATOM 2172 O O . PRO A 1 281 ? 7.119 19.036 0.794 1.00 85.88 281 PRO A O 1
ATOM 2175 N N . ARG A 1 282 ? 7.930 17.436 -0.570 1.00 80.19 282 ARG A N 1
ATOM 2176 C CA . ARG A 1 282 ? 8.466 16.515 0.458 1.00 80.19 282 ARG A CA 1
ATOM 2177 C C . ARG A 1 282 ? 7.464 16.034 1.525 1.00 80.19 282 ARG A C 1
ATOM 2179 O O . ARG A 1 282 ? 7.852 15.313 2.437 1.00 80.19 282 ARG A O 1
ATOM 2186 N N . ALA A 1 283 ? 6.177 16.345 1.388 1.00 84.38 283 ALA A N 1
ATOM 2187 C CA . ALA A 1 283 ? 5.130 16.012 2.353 1.00 84.38 283 ALA A CA 1
ATOM 2188 C C . ALA A 1 283 ? 4.341 14.760 1.922 1.00 84.38 283 ALA A C 1
ATOM 2190 O O . ALA A 1 283 ? 3.136 14.806 1.677 1.00 84.38 283 ALA A O 1
ATOM 2191 N N . LEU A 1 284 ? 5.040 13.628 1.786 1.00 86.06 284 LEU A N 1
ATOM 2192 C CA . LEU A 1 284 ? 4.486 12.375 1.241 1.00 86.06 284 LEU A CA 1
ATOM 2193 C C . LEU A 1 284 ? 3.552 11.622 2.204 1.00 86.06 284 LEU A C 1
ATOM 2195 O O . LEU A 1 284 ? 2.837 10.708 1.801 1.00 86.06 284 LEU A O 1
ATOM 2199 N N . ASN A 1 285 ? 3.542 11.989 3.485 1.00 78.62 285 ASN A N 1
ATOM 2200 C CA . ASN A 1 285 ? 2.657 11.406 4.492 1.00 78.62 285 ASN A CA 1
ATOM 2201 C C . ASN A 1 285 ? 1.240 12.004 4.478 1.00 78.62 285 ASN A C 1
ATOM 2203 O O . ASN A 1 285 ? 0.343 11.413 5.078 1.00 78.62 285 ASN A O 1
ATOM 2207 N N . LEU A 1 286 ? 1.026 13.134 3.792 1.00 79.81 286 LEU A N 1
ATOM 2208 C CA . LEU A 1 286 ? -0.289 13.761 3.669 1.00 79.81 286 LEU A CA 1
ATOM 2209 C C . LEU A 1 286 ? -1.250 12.871 2.873 1.00 79.81 286 LEU A C 1
ATOM 2211 O O . LEU A 1 286 ? -0.875 12.332 1.832 1.00 79.81 286 LEU A O 1
ATOM 2215 N N . LEU A 1 287 ? -2.513 12.791 3.309 1.00 82.38 287 LEU A N 1
ATOM 2216 C CA . LEU A 1 287 ? -3.561 12.057 2.589 1.00 82.38 287 LEU A CA 1
ATOM 2217 C C . LEU A 1 287 ? -3.657 12.516 1.127 1.00 82.38 287 LEU A C 1
ATOM 2219 O O . LEU A 1 287 ? -3.627 11.686 0.229 1.00 82.38 287 LEU A O 1
ATOM 2223 N N . ALA A 1 288 ? -3.646 13.830 0.881 1.00 85.25 288 ALA A N 1
ATOM 2224 C CA . ALA A 1 288 ? -3.673 14.388 -0.471 1.00 85.25 288 ALA A CA 1
ATOM 2225 C C . ALA A 1 288 ? -2.503 13.898 -1.350 1.00 85.25 288 ALA A C 1
ATOM 2227 O O . ALA A 1 288 ? -2.710 13.560 -2.515 1.00 85.25 288 ALA A O 1
ATOM 2228 N N . ALA A 1 289 ? -1.293 13.786 -0.788 1.00 87.94 289 ALA A N 1
ATOM 2229 C CA . ALA A 1 289 ? -0.130 13.267 -1.505 1.00 87.94 289 ALA A CA 1
ATOM 2230 C C . ALA A 1 289 ? -0.252 11.761 -1.793 1.00 87.94 289 ALA A C 1
ATOM 2232 O O . ALA A 1 289 ? 0.078 11.328 -2.896 1.00 87.94 289 ALA A O 1
ATOM 2233 N N . LYS A 1 290 ? -0.774 10.966 -0.846 1.00 89.19 290 LYS A N 1
ATOM 2234 C CA . LYS A 1 290 ? -1.049 9.531 -1.048 1.00 89.19 290 LYS A CA 1
ATOM 2235 C C . LYS A 1 290 ? -2.119 9.305 -2.119 1.00 89.19 290 LYS A C 1
ATOM 2237 O O . LYS A 1 290 ? -1.921 8.482 -3.007 1.00 89.19 290 LYS A O 1
ATOM 2242 N N . THR A 1 291 ? -3.216 10.063 -2.082 1.00 88.69 291 THR A N 1
ATOM 2243 C CA . THR A 1 291 ? -4.324 9.961 -3.047 1.00 88.69 291 THR A CA 1
ATOM 2244 C C . THR A 1 291 ? -3.877 10.276 -4.468 1.00 88.69 291 THR A C 1
ATOM 2246 O O . THR A 1 291 ? -4.366 9.654 -5.406 1.00 88.69 291 THR A O 1
ATOM 2249 N N . MET A 1 292 ? -2.894 11.166 -4.650 1.00 90.62 292 MET A N 1
ATOM 2250 C CA . MET A 1 292 ? -2.303 11.393 -5.968 1.00 90.62 292 MET A CA 1
ATOM 2251 C C . MET A 1 292 ? -1.661 10.135 -6.557 1.00 90.62 292 MET A C 1
ATOM 2253 O O . MET A 1 292 ? -1.472 10.090 -7.759 1.00 90.62 292 MET A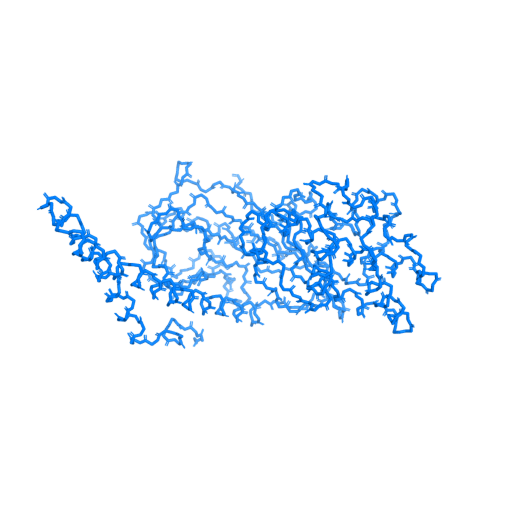 O 1
ATOM 2257 N N . TRP A 1 293 ? -1.309 9.099 -5.804 1.00 92.44 293 TRP A N 1
ATOM 2258 C CA . TRP A 1 293 ? -0.818 7.877 -6.440 1.00 92.44 293 TRP A CA 1
ATOM 2259 C C . TRP A 1 293 ? -1.931 7.042 -7.063 1.00 92.44 293 TRP A C 1
ATOM 2261 O O . TRP A 1 293 ? -1.648 6.353 -8.036 1.00 92.44 293 TRP A O 1
ATOM 2271 N N . GLU A 1 294 ? -3.163 7.120 -6.549 1.00 92.88 294 GLU A N 1
ATOM 2272 C CA . GLU A 1 294 ? -4.296 6.210 -6.817 1.00 92.88 294 GLU A CA 1
ATOM 2273 C C . GLU A 1 294 ? -3.996 4.739 -6.487 1.00 92.88 294 GLU A C 1
ATOM 2275 O O . GLU A 1 294 ? -4.741 4.107 -5.747 1.00 92.88 294 GLU A O 1
ATOM 2280 N N . VAL A 1 295 ? -2.874 4.211 -6.968 1.00 95.56 295 VAL A N 1
ATOM 2281 C CA . VAL A 1 295 ? -2.265 2.946 -6.570 1.00 95.56 295 VAL A CA 1
ATOM 2282 C C . VAL A 1 295 ? -0.858 3.241 -6.053 1.00 95.56 295 VAL A C 1
ATOM 2284 O O . VAL A 1 295 ? 0.076 3.463 -6.827 1.00 95.56 295 VAL A O 1
ATOM 2287 N N . LEU A 1 296 ? -0.714 3.304 -4.732 1.00 95.44 296 LEU A N 1
ATOM 2288 C CA . LEU A 1 296 ? 0.508 3.702 -4.037 1.00 95.44 296 LEU A CA 1
ATOM 2289 C C . LEU A 1 296 ? 1.484 2.519 -3.927 1.00 95.44 296 LEU A C 1
ATOM 2291 O O . LEU A 1 296 ? 1.126 1.499 -3.336 1.00 95.44 296 LEU A O 1
ATOM 2295 N N . PRO A 1 297 ? 2.734 2.625 -4.418 1.00 95.50 297 PRO A N 1
ATOM 2296 C CA . PRO A 1 297 ? 3.745 1.615 -4.140 1.00 95.50 297 PRO A CA 1
ATOM 2297 C C . PRO A 1 297 ? 4.094 1.624 -2.653 1.00 95.50 297 PRO A C 1
ATOM 2299 O O . PRO A 1 297 ? 4.530 2.635 -2.100 1.00 95.50 297 PRO A O 1
ATOM 2302 N N . LYS A 1 298 ? 3.918 0.475 -2.011 1.00 93.50 298 LYS A N 1
ATOM 2303 C CA . LYS A 1 298 ? 4.293 0.245 -0.614 1.00 93.50 298 LYS A CA 1
ATOM 2304 C C . LYS A 1 298 ? 5.689 -0.361 -0.511 1.00 93.50 298 LYS A C 1
ATOM 2306 O O . LYS A 1 298 ? 6.409 -0.094 0.447 1.00 93.50 298 LYS A O 1
ATOM 2311 N N . THR A 1 299 ? 6.092 -1.118 -1.529 1.00 93.50 299 THR A N 1
ATOM 2312 C CA . THR A 1 299 ? 7.488 -1.507 -1.752 1.00 93.50 299 THR A CA 1
ATOM 2313 C C . THR A 1 299 ? 8.195 -0.437 -2.589 1.00 93.50 299 THR A C 1
ATOM 2315 O O . THR A 1 299 ? 7.625 0.002 -3.592 1.00 93.50 299 THR A O 1
ATOM 2318 N N . PRO A 1 300 ? 9.436 -0.035 -2.246 1.00 94.06 300 PRO A N 1
ATOM 2319 C CA . PRO A 1 300 ? 10.196 0.910 -3.057 1.00 94.06 300 PRO A CA 1
ATOM 2320 C C . PRO A 1 300 ? 10.319 0.442 -4.519 1.00 94.06 300 PRO A C 1
ATOM 2322 O O . PRO A 1 300 ? 10.816 -0.664 -4.751 1.00 94.06 300 PRO A O 1
ATOM 2325 N N . PRO A 1 301 ? 9.910 1.254 -5.516 1.00 96.31 301 PRO A N 1
ATOM 2326 C CA . PRO A 1 301 ? 9.880 0.847 -6.922 1.00 96.31 301 PRO A CA 1
ATOM 2327 C C . PRO A 1 301 ? 11.218 0.327 -7.454 1.00 96.31 301 PRO A C 1
ATOM 2329 O O . PRO A 1 301 ? 11.234 -0.639 -8.210 1.00 96.31 301 PRO A O 1
ATOM 2332 N N . ALA A 1 302 ? 12.343 0.903 -7.011 1.00 96.06 302 ALA A N 1
ATOM 2333 C CA . ALA A 1 302 ? 13.686 0.491 -7.424 1.00 96.06 302 ALA A CA 1
ATOM 2334 C C . ALA A 1 302 ? 14.016 -0.980 -7.098 1.00 96.06 302 ALA A C 1
ATOM 2336 O O . ALA A 1 302 ? 14.864 -1.576 -7.762 1.00 96.06 302 ALA A O 1
ATOM 2337 N N . ARG A 1 303 ? 13.312 -1.618 -6.151 1.00 94.88 303 ARG A N 1
ATOM 2338 C CA . ARG A 1 303 ? 13.523 -3.040 -5.831 1.00 94.88 303 ARG A CA 1
ATOM 2339 C C . ARG A 1 303 ? 13.180 -3.983 -6.977 1.00 94.88 303 ARG A C 1
ATOM 2341 O O . ARG A 1 303 ? 13.726 -5.083 -7.022 1.00 94.88 303 ARG A O 1
ATOM 2348 N N . ILE A 1 304 ? 12.361 -3.555 -7.940 1.00 95.81 304 ILE A N 1
ATOM 2349 C CA . ILE A 1 304 ? 12.086 -4.357 -9.138 1.00 95.81 304 ILE A CA 1
ATOM 2350 C C . ILE A 1 304 ? 13.357 -4.629 -9.958 1.00 95.81 304 ILE A C 1
ATOM 2352 O O . ILE A 1 304 ? 13.453 -5.655 -10.626 1.00 95.81 304 ILE A O 1
ATOM 2356 N N . LEU A 1 305 ? 14.372 -3.759 -9.866 1.00 95.00 305 LEU A N 1
ATOM 2357 C CA . LEU A 1 305 ? 15.644 -3.919 -10.577 1.00 95.00 305 LEU A CA 1
ATOM 2358 C C . LEU A 1 305 ? 16.444 -5.125 -10.063 1.00 95.00 305 LEU A C 1
ATOM 2360 O O . LEU A 1 305 ? 17.214 -5.724 -10.810 1.00 95.00 305 LEU A O 1
ATOM 2364 N N . ALA A 1 306 ? 16.228 -5.543 -8.810 1.00 92.69 306 ALA A N 1
ATOM 2365 C CA . ALA A 1 306 ? 16.822 -6.767 -8.273 1.00 92.69 306 ALA A CA 1
ATOM 2366 C C . ALA A 1 306 ? 16.260 -8.038 -8.937 1.00 92.69 306 ALA A C 1
ATOM 2368 O O . ALA A 1 306 ? 16.880 -9.095 -8.855 1.00 92.69 306 ALA A O 1
ATOM 2369 N N . ALA A 1 307 ? 15.113 -7.933 -9.613 1.00 91.25 307 ALA A N 1
ATOM 2370 C CA . ALA A 1 307 ? 14.486 -9.015 -10.362 1.00 91.25 307 ALA A CA 1
ATOM 2371 C C . ALA A 1 307 ? 14.999 -9.109 -11.818 1.00 91.25 307 ALA A C 1
ATOM 2373 O O . ALA A 1 307 ? 14.537 -9.960 -12.583 1.00 91.25 307 ALA A O 1
ATOM 2374 N N . MET A 1 308 ? 15.914 -8.229 -12.238 1.00 93.69 308 MET A N 1
ATOM 2375 C CA . MET A 1 308 ? 16.569 -8.277 -13.551 1.00 93.69 308 MET A CA 1
ATOM 2376 C C . MET A 1 308 ? 17.715 -9.288 -13.572 1.00 93.69 308 MET A C 1
ATOM 2378 O O . MET A 1 308 ? 18.250 -9.666 -12.527 1.00 93.69 308 MET A O 1
ATOM 2382 N N . ARG A 1 309 ? 18.152 -9.692 -14.770 1.00 94.69 309 ARG A N 1
ATOM 2383 C CA . ARG A 1 309 ? 19.381 -10.479 -14.890 1.00 94.69 309 ARG A CA 1
ATOM 2384 C C . ARG A 1 309 ? 20.571 -9.657 -14.364 1.00 94.69 309 ARG A C 1
ATOM 2386 O O . ARG A 1 309 ? 20.716 -8.491 -14.745 1.00 94.69 309 ARG A O 1
ATOM 2393 N N . PRO A 1 310 ? 21.481 -10.248 -13.564 1.00 93.62 310 PRO A N 1
ATOM 2394 C CA . PRO A 1 310 ? 22.618 -9.516 -13.001 1.00 93.62 310 PRO A CA 1
ATOM 2395 C C . PRO A 1 310 ? 23.481 -8.794 -14.046 1.00 93.62 310 PRO A C 1
ATOM 2397 O O . PRO A 1 310 ? 23.968 -7.699 -13.788 1.00 93.62 310 PRO A O 1
ATOM 2400 N N . ALA A 1 311 ? 23.625 -9.375 -15.243 1.00 93.62 311 ALA A N 1
ATOM 2401 C CA . ALA A 1 311 ? 24.444 -8.821 -16.321 1.00 93.62 311 ALA A CA 1
ATOM 2402 C C . ALA A 1 311 ? 23.901 -7.511 -16.924 1.00 93.62 311 ALA A C 1
ATOM 2404 O O . ALA A 1 311 ? 24.684 -6.722 -17.443 1.00 93.62 311 ALA A O 1
ATOM 2405 N N . VAL A 1 312 ? 22.585 -7.266 -16.871 1.00 94.06 312 VAL A N 1
ATOM 2406 C CA . VAL A 1 312 ? 21.966 -6.078 -17.495 1.00 94.06 312 VAL A CA 1
ATOM 2407 C C . VAL A 1 312 ? 21.604 -4.991 -16.490 1.00 94.06 312 VAL A C 1
ATOM 2409 O O . VAL A 1 312 ? 21.405 -3.841 -16.878 1.00 94.06 312 VAL A O 1
ATOM 2412 N N . ARG A 1 313 ? 21.559 -5.325 -15.195 1.00 93.19 313 ARG A N 1
ATOM 2413 C CA . ARG A 1 313 ? 21.233 -4.374 -14.128 1.00 93.19 313 ARG A CA 1
ATOM 2414 C C . ARG A 1 313 ? 22.107 -3.107 -14.157 1.00 93.19 313 ARG A C 1
ATOM 2416 O O . ARG A 1 313 ? 21.523 -2.029 -14.111 1.00 93.19 313 ARG A O 1
ATOM 2423 N N . PRO A 1 314 ? 23.444 -3.172 -14.341 1.00 92.38 314 PRO A N 1
ATOM 2424 C CA . PRO A 1 314 ? 24.258 -1.959 -14.446 1.00 92.38 314 PRO A CA 1
ATOM 2425 C C . PRO A 1 314 ? 23.855 -1.047 -15.613 1.00 92.38 314 PRO A C 1
ATOM 2427 O O . PRO A 1 314 ? 23.920 0.174 -15.488 1.00 92.38 314 PRO A O 1
ATOM 2430 N N . ALA A 1 315 ? 23.412 -1.621 -16.739 1.00 91.44 315 ALA A N 1
ATOM 2431 C CA . ALA A 1 315 ? 22.933 -0.847 -17.882 1.00 91.44 315 ALA A CA 1
ATOM 2432 C C . ALA A 1 315 ? 21.598 -0.153 -17.568 1.00 91.44 315 ALA A C 1
ATOM 2434 O O . ALA A 1 315 ? 21.430 1.017 -17.905 1.00 91.44 315 ALA A O 1
ATOM 2435 N N . ALA A 1 316 ? 20.683 -0.838 -16.872 1.00 93.88 316 ALA A N 1
ATOM 2436 C CA . ALA A 1 316 ? 19.435 -0.246 -16.398 1.00 93.88 316 ALA A CA 1
ATOM 2437 C C . ALA A 1 316 ? 19.692 0.890 -15.389 1.00 93.88 316 ALA A C 1
ATOM 2439 O O . ALA A 1 316 ? 19.167 1.987 -15.565 1.00 93.88 316 ALA A O 1
ATOM 2440 N N . ASP A 1 317 ? 20.551 0.665 -14.389 1.00 93.31 317 ASP A N 1
ATOM 2441 C CA . ASP A 1 317 ? 20.917 1.669 -13.381 1.00 93.31 317 ASP A CA 1
ATOM 2442 C C . ASP A 1 317 ? 21.546 2.914 -14.031 1.00 93.31 317 ASP A C 1
ATOM 2444 O O . ASP A 1 317 ? 21.158 4.046 -13.728 1.00 93.31 317 ASP A O 1
ATOM 2448 N N . ALA A 1 318 ? 22.466 2.721 -14.985 1.00 91.62 318 ALA A N 1
ATOM 2449 C CA . ALA A 1 318 ? 23.077 3.813 -15.741 1.00 91.62 318 ALA A CA 1
ATOM 2450 C C . ALA A 1 318 ? 22.050 4.573 -16.597 1.00 91.62 318 ALA A C 1
ATOM 2452 O O . ALA A 1 318 ? 22.050 5.808 -16.610 1.00 91.62 318 ALA A O 1
ATOM 2453 N N . ALA A 1 319 ? 21.144 3.856 -17.272 1.00 94.88 319 ALA A N 1
ATOM 2454 C CA . ALA A 1 319 ? 20.082 4.460 -18.069 1.00 94.88 319 ALA A CA 1
ATOM 2455 C C . ALA A 1 319 ? 19.122 5.292 -17.204 1.00 94.88 319 ALA A C 1
ATOM 2457 O O . ALA A 1 319 ? 18.738 6.384 -17.615 1.00 94.88 319 ALA A O 1
ATOM 2458 N N . ILE A 1 320 ? 18.766 4.830 -16.000 1.00 95.25 320 ILE A N 1
ATOM 2459 C CA . ILE A 1 320 ? 17.921 5.585 -15.060 1.00 95.25 320 ILE A CA 1
ATOM 2460 C C . ILE A 1 320 ? 18.684 6.813 -14.550 1.00 95.25 320 ILE A C 1
ATOM 2462 O O . ILE A 1 320 ? 18.195 7.943 -14.651 1.00 95.25 320 ILE A O 1
ATOM 2466 N N . GLY A 1 321 ? 19.903 6.612 -14.040 1.00 91.88 321 GLY A N 1
ATOM 2467 C CA . GLY A 1 321 ? 20.732 7.661 -13.441 1.00 91.88 321 GLY A CA 1
ATOM 2468 C C . GLY A 1 321 ? 21.078 8.800 -14.404 1.00 91.88 321 GLY A C 1
ATOM 2469 O O . GLY A 1 321 ? 21.112 9.962 -13.997 1.00 91.88 321 GLY A O 1
ATOM 2470 N N . GLY A 1 322 ? 21.268 8.491 -15.690 1.00 88.25 322 GLY A N 1
ATOM 2471 C CA . GLY A 1 322 ? 21.557 9.471 -16.740 1.00 88.25 322 GLY A CA 1
ATOM 2472 C C . GLY A 1 322 ? 20.324 10.131 -17.367 1.00 88.25 322 GLY A C 1
ATOM 2473 O O . GLY A 1 322 ? 20.466 11.101 -18.112 1.00 88.25 322 GLY A O 1
ATOM 2474 N N . ARG A 1 323 ? 19.105 9.649 -17.090 1.00 92.12 323 ARG A N 1
ATOM 2475 C CA . ARG A 1 323 ? 17.906 10.096 -17.812 1.00 92.12 323 ARG A CA 1
ATOM 2476 C C . ARG A 1 323 ? 17.503 11.524 -17.451 1.00 92.12 323 ARG A C 1
ATOM 2478 O O . ARG A 1 323 ? 17.007 11.776 -16.353 1.00 92.12 323 ARG A O 1
ATOM 2485 N N . ALA A 1 324 ? 17.663 12.459 -18.385 1.00 91.56 324 ALA A N 1
ATOM 2486 C CA . ALA A 1 324 ? 17.106 13.809 -18.270 1.00 91.56 324 ALA A CA 1
ATOM 2487 C C . ALA A 1 324 ? 15.567 13.793 -18.331 1.00 91.56 324 ALA A C 1
ATOM 2489 O O . ALA A 1 324 ? 14.988 12.852 -18.885 1.00 91.56 324 ALA A O 1
ATOM 2490 N N . VAL A 1 325 ? 14.924 14.852 -17.815 1.00 90.19 325 VAL A N 1
ATOM 2491 C CA . VAL A 1 325 ? 13.465 15.049 -17.905 1.00 90.19 325 VAL A CA 1
ATOM 2492 C C . VAL A 1 325 ? 13.030 14.908 -19.367 1.00 90.19 325 VAL A C 1
ATOM 2494 O O . VAL A 1 325 ? 13.534 15.644 -20.219 1.00 90.19 325 VAL A O 1
ATOM 2497 N N . PRO A 1 326 ? 12.123 13.978 -19.701 1.00 87.69 326 PRO A N 1
ATOM 2498 C CA . PRO A 1 326 ? 11.593 13.897 -21.052 1.00 87.69 326 PRO A CA 1
ATOM 2499 C C . PRO A 1 326 ? 10.818 15.170 -21.411 1.00 87.69 326 PRO A C 1
ATOM 2501 O O . PRO A 1 326 ? 10.021 15.645 -20.611 1.00 87.69 326 PRO A O 1
ATOM 2504 N N . ALA A 1 327 ? 10.982 15.689 -22.632 1.00 86.69 327 ALA A N 1
ATOM 2505 C CA . ALA A 1 327 ? 10.277 16.903 -23.070 1.00 86.69 327 ALA A CA 1
ATOM 2506 C C . ALA A 1 327 ? 8.744 16.781 -22.970 1.00 86.69 327 ALA A C 1
ATOM 2508 O O . ALA A 1 327 ? 8.058 17.747 -22.668 1.00 86.69 327 ALA A O 1
ATOM 2509 N N . TRP A 1 328 ? 8.216 15.570 -23.165 1.00 87.00 328 TRP A N 1
ATOM 2510 C CA . TRP A 1 328 ? 6.788 15.265 -23.067 1.00 87.00 328 TRP A CA 1
ATOM 2511 C C . TRP A 1 328 ? 6.276 15.116 -21.625 1.00 87.00 328 TRP A C 1
ATOM 2513 O O . TRP A 1 328 ? 5.072 14.997 -21.421 1.00 87.00 328 TRP A O 1
ATOM 2523 N N . ALA A 1 329 ? 7.156 15.087 -20.617 1.00 84.81 329 ALA A N 1
ATOM 2524 C CA . ALA A 1 329 ? 6.765 14.848 -19.226 1.00 84.81 329 ALA A CA 1
ATOM 2525 C C . ALA A 1 329 ? 5.927 15.992 -18.629 1.00 84.81 329 ALA A C 1
ATOM 2527 O O . ALA A 1 329 ? 5.186 15.763 -17.677 1.00 84.81 329 ALA A O 1
ATOM 2528 N N . GLY A 1 330 ? 6.035 17.207 -19.182 1.00 73.81 330 GLY A N 1
ATOM 2529 C CA . GLY A 1 330 ? 5.232 18.362 -18.768 1.00 73.81 330 GLY A CA 1
ATOM 2530 C C . GLY A 1 330 ? 3.734 18.205 -19.045 1.00 73.81 330 GLY A C 1
ATOM 2531 O O . GLY A 1 330 ? 2.926 18.721 -18.280 1.00 73.81 330 GLY A O 1
ATOM 2532 N N . ASP A 1 331 ? 3.379 17.434 -20.075 1.00 72.12 331 ASP A N 1
ATOM 2533 C CA . ASP A 1 331 ? 1.999 17.271 -20.553 1.00 72.12 331 ASP A CA 1
ATOM 2534 C C . ASP A 1 331 ? 1.391 15.913 -20.163 1.00 72.12 331 ASP A C 1
ATOM 2536 O O . ASP A 1 331 ? 0.275 15.575 -20.558 1.00 72.12 331 ASP A O 1
ATOM 2540 N N . TRP A 1 332 ? 2.133 15.086 -19.422 1.00 76.25 332 TRP A N 1
ATOM 2541 C CA . TRP A 1 332 ? 1.714 13.722 -19.128 1.00 76.25 332 TRP A CA 1
ATOM 2542 C C . TRP A 1 332 ? 0.824 13.651 -17.879 1.00 76.25 332 TRP A C 1
ATOM 2544 O O . TRP A 1 332 ? 1.272 13.881 -16.754 1.00 76.25 332 TRP A O 1
ATOM 2554 N N . GLY A 1 333 ? -0.441 13.269 -18.062 1.00 72.25 333 GLY A N 1
ATOM 2555 C CA . GLY A 1 333 ? -1.383 13.044 -16.966 1.00 72.25 333 GLY A CA 1
ATOM 2556 C C . GLY A 1 333 ? -1.805 14.335 -16.252 1.00 72.25 333 GLY A C 1
ATOM 2557 O O . GLY A 1 333 ? -2.171 15.322 -16.878 1.00 72.25 333 GLY A O 1
ATOM 2558 N N . SER A 1 334 ? -1.808 14.311 -14.916 1.00 62.69 334 SER A N 1
ATOM 2559 C CA . SER A 1 334 ? -2.450 15.330 -14.067 1.00 62.69 334 SER A CA 1
ATOM 2560 C C . SER A 1 334 ? -1.517 16.432 -13.533 1.00 62.69 334 SER A C 1
ATOM 2562 O O . SER A 1 334 ? -1.863 17.098 -12.547 1.00 62.69 334 SER A O 1
ATOM 2564 N N . GLY A 1 335 ? -0.314 16.602 -14.090 1.00 63.38 335 GLY A N 1
ATOM 2565 C CA . GLY A 1 335 ? 0.602 17.645 -13.623 1.00 63.38 335 GLY A CA 1
ATOM 2566 C C . GLY A 1 335 ? 1.912 17.760 -14.397 1.00 63.38 335 GLY A C 1
ATOM 2567 O O . GLY A 1 335 ? 2.463 16.767 -14.863 1.00 63.38 335 GLY A O 1
ATOM 2568 N N . ALA A 1 336 ? 2.431 18.985 -14.468 1.00 73.31 336 ALA A N 1
ATOM 2569 C CA . ALA A 1 336 ? 3.737 19.271 -15.046 1.00 73.31 336 ALA A CA 1
ATOM 2570 C C . ALA A 1 336 ? 4.875 18.840 -14.108 1.00 73.31 336 ALA A C 1
ATOM 2572 O O . ALA A 1 336 ? 4.766 18.970 -12.888 1.00 73.31 336 ALA A O 1
ATOM 2573 N N . VAL A 1 337 ? 5.991 18.375 -14.680 1.00 75.00 337 VAL A N 1
ATOM 2574 C CA . VAL A 1 337 ? 7.270 18.275 -13.962 1.00 75.00 337 VAL A CA 1
ATOM 2575 C C . VAL A 1 337 ? 7.901 19.672 -13.938 1.00 75.00 337 VAL A C 1
ATOM 2577 O O . VAL A 1 337 ? 8.245 20.192 -14.998 1.00 75.00 337 VAL A O 1
ATOM 2580 N N . PRO A 1 338 ? 8.065 20.301 -12.766 1.00 65.00 338 PRO A N 1
ATOM 2581 C CA . PRO A 1 338 ? 8.275 21.743 -12.676 1.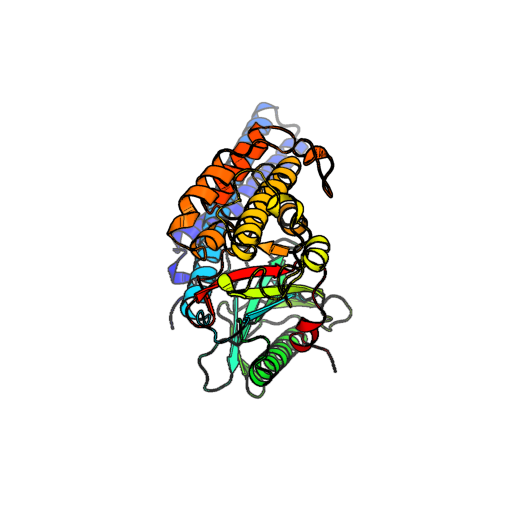00 65.00 338 PRO A CA 1
ATOM 2582 C C . PRO A 1 338 ? 9.713 22.154 -12.991 1.00 65.00 338 PRO A C 1
ATOM 2584 O O . PRO A 1 338 ? 9.955 23.288 -13.393 1.00 65.00 338 PRO A O 1
ATOM 2587 N N . SER A 1 339 ? 10.686 21.256 -12.796 1.00 82.44 339 SER A N 1
ATOM 2588 C CA . SER A 1 339 ? 12.093 21.544 -13.072 1.00 82.44 339 SER A CA 1
ATOM 2589 C C . SER A 1 339 ? 12.944 20.278 -13.210 1.00 82.44 339 SER A C 1
ATOM 2591 O O . SER A 1 339 ? 12.608 19.210 -12.687 1.00 82.44 339 SER A O 1
ATOM 2593 N N . ALA A 1 340 ? 14.108 20.421 -13.854 1.00 88.75 340 ALA A N 1
ATOM 2594 C CA . ALA A 1 340 ? 15.145 19.387 -13.877 1.00 88.75 340 ALA A CA 1
ATOM 2595 C C . ALA A 1 340 ? 15.672 19.046 -12.471 1.00 88.75 340 ALA A C 1
ATOM 2597 O O . ALA A 1 340 ? 16.043 17.899 -12.221 1.00 88.75 340 ALA A O 1
ATOM 2598 N N . GLN A 1 341 ? 15.655 20.012 -11.545 1.00 91.44 341 GLN A N 1
ATOM 2599 C CA . GLN A 1 341 ? 16.028 19.792 -10.150 1.00 91.44 341 GLN A CA 1
ATOM 2600 C C . GLN A 1 341 ? 15.039 18.847 -9.457 1.00 91.44 341 GLN A C 1
ATOM 2602 O O . GLN A 1 341 ? 15.459 17.832 -8.912 1.00 91.44 341 GLN A O 1
ATOM 2607 N N . THR A 1 342 ? 13.733 19.125 -9.525 1.00 91.31 342 THR A N 1
ATOM 2608 C CA . THR A 1 342 ? 12.694 18.283 -8.903 1.00 91.31 342 THR A CA 1
ATOM 2609 C C . THR A 1 342 ? 12.721 16.858 -9.450 1.00 91.31 342 THR A C 1
ATOM 2611 O O . THR A 1 342 ? 12.578 15.903 -8.694 1.00 91.31 342 THR A O 1
ATOM 2614 N N . TRP A 1 343 ? 12.961 16.700 -10.752 1.00 93.62 343 TRP A N 1
ATOM 2615 C CA . TRP A 1 343 ? 13.177 15.389 -11.361 1.00 93.62 343 TRP A CA 1
ATOM 2616 C C . TRP A 1 343 ? 14.408 14.670 -10.808 1.00 93.62 343 TRP A C 1
ATOM 2618 O O . TRP A 1 343 ? 14.330 13.492 -10.470 1.00 93.62 343 TRP A O 1
ATOM 2628 N N . GLY A 1 344 ? 15.540 15.372 -10.698 1.00 94.69 344 GLY A N 1
ATOM 2629 C CA . GLY A 1 344 ? 16.767 14.826 -10.124 1.00 94.69 344 GLY A CA 1
ATOM 2630 C C . GLY A 1 344 ? 16.586 14.388 -8.669 1.00 94.69 344 GLY A C 1
ATOM 2631 O O . GLY A 1 344 ? 16.998 13.284 -8.316 1.00 94.69 344 GLY A O 1
ATOM 2632 N N . GLU A 1 345 ? 15.912 15.208 -7.857 1.00 94.62 345 GLU A N 1
ATOM 2633 C CA . GLU A 1 345 ? 15.561 14.883 -6.470 1.00 94.62 345 GLU A CA 1
ATOM 2634 C C . GLU A 1 345 ? 14.629 13.661 -6.410 1.00 94.62 345 GLU A C 1
ATOM 2636 O O . GLU A 1 345 ? 14.875 12.742 -5.631 1.00 94.62 345 GLU A O 1
ATOM 2641 N N . ALA A 1 346 ? 13.590 13.607 -7.253 1.00 95.00 346 ALA A N 1
ATOM 2642 C CA . ALA A 1 346 ? 12.633 12.497 -7.263 1.00 95.00 346 ALA A CA 1
ATOM 2643 C C . ALA A 1 346 ? 13.311 11.191 -7.685 1.00 95.00 346 ALA A C 1
ATOM 2645 O O . ALA A 1 346 ? 13.101 10.143 -7.075 1.00 95.00 346 ALA A O 1
ATOM 2646 N N . ARG A 1 347 ? 14.189 11.259 -8.689 1.00 96.56 347 ARG A N 1
ATOM 2647 C CA . ARG A 1 347 ? 15.001 10.125 -9.126 1.00 96.56 347 ARG A CA 1
ATOM 2648 C C . ARG A 1 347 ? 15.910 9.621 -8.013 1.00 96.56 347 ARG A C 1
ATOM 2650 O O . ARG A 1 347 ? 15.944 8.419 -7.772 1.00 96.56 347 ARG A O 1
ATOM 2657 N N . ALA A 1 348 ? 16.623 10.521 -7.339 1.00 96.00 348 ALA A N 1
ATOM 2658 C CA . ALA A 1 348 ? 17.490 10.157 -6.223 1.00 96.00 348 ALA A CA 1
ATOM 2659 C C . ALA A 1 348 ? 16.696 9.505 -5.080 1.00 96.00 348 ALA A C 1
ATOM 2661 O O . ALA A 1 348 ? 17.145 8.510 -4.523 1.00 96.00 348 ALA A O 1
ATOM 2662 N N . HIS A 1 349 ? 15.495 10.006 -4.781 1.00 95.75 349 HIS A N 1
ATOM 2663 C CA . HIS A 1 349 ? 14.619 9.436 -3.754 1.00 95.75 349 HIS A CA 1
ATOM 2664 C C . HIS A 1 349 ? 14.119 8.036 -4.108 1.00 95.75 349 HIS A C 1
ATOM 2666 O O . HIS A 1 349 ? 14.184 7.142 -3.271 1.00 95.75 349 HIS A O 1
ATOM 2672 N N . ILE A 1 350 ? 13.665 7.818 -5.347 1.00 96.56 350 ILE A N 1
ATOM 2673 C CA . ILE A 1 350 ? 13.212 6.494 -5.804 1.00 96.56 350 ILE A CA 1
ATOM 2674 C C . ILE A 1 350 ? 14.365 5.485 -5.807 1.00 96.56 350 ILE A C 1
ATOM 2676 O O . ILE A 1 350 ? 14.196 4.374 -5.305 1.00 96.56 350 ILE A O 1
ATOM 2680 N N . LEU A 1 351 ? 15.530 5.864 -6.343 1.00 95.31 351 LEU A N 1
ATOM 2681 C CA . LEU A 1 351 ? 16.715 5.001 -6.373 1.00 95.31 351 LEU A CA 1
ATOM 2682 C C . LEU A 1 351 ? 17.291 4.740 -4.977 1.00 95.31 351 LEU A C 1
ATOM 2684 O O . LEU A 1 351 ? 17.812 3.659 -4.728 1.00 95.31 351 LEU A O 1
ATOM 2688 N N . GLY A 1 352 ? 17.169 5.706 -4.066 1.00 94.56 352 GLY A N 1
ATOM 2689 C CA . GLY A 1 352 ? 17.541 5.569 -2.658 1.00 94.56 352 GLY A CA 1
ATOM 2690 C C . GLY A 1 352 ? 16.531 4.787 -1.815 1.00 94.56 352 GLY A C 1
ATOM 2691 O O . GLY A 1 352 ? 16.659 4.777 -0.595 1.00 94.56 352 GLY A O 1
ATOM 2692 N N . GLU A 1 353 ? 15.519 4.171 -2.438 1.00 93.81 353 GLU A N 1
ATOM 2693 C CA . GLU A 1 353 ? 14.441 3.431 -1.772 1.00 93.81 353 GLU A CA 1
ATOM 2694 C C . GLU A 1 353 ? 13.674 4.248 -0.714 1.00 93.81 353 GLU A C 1
ATOM 2696 O O . GLU A 1 353 ? 13.177 3.707 0.277 1.00 93.81 353 GLU A O 1
ATOM 2701 N N . GLY A 1 354 ? 13.558 5.562 -0.922 1.00 90.25 354 GLY A N 1
ATOM 2702 C CA . GLY A 1 354 ? 12.861 6.452 -0.003 1.00 90.25 354 GLY A CA 1
ATOM 2703 C C . GLY A 1 354 ? 11.367 6.109 0.133 1.00 90.25 354 GLY A C 1
ATOM 2704 O O . GLY A 1 354 ? 10.740 5.641 -0.822 1.00 90.25 354 GLY A O 1
ATOM 2705 N N . PRO A 1 355 ? 10.751 6.369 1.302 1.00 87.81 355 PRO A N 1
ATOM 2706 C CA . PRO A 1 355 ? 9.339 6.076 1.529 1.00 87.81 355 PRO A CA 1
ATOM 2707 C C . PRO A 1 355 ? 8.440 6.930 0.622 1.00 87.81 355 PRO A C 1
ATOM 2709 O O . PRO A 1 355 ? 8.723 8.106 0.388 1.00 87.81 355 PRO A O 1
ATOM 2712 N N . LEU A 1 356 ? 7.340 6.347 0.131 1.00 89.00 356 LEU A N 1
ATOM 2713 C CA . LEU A 1 356 ? 6.389 7.011 -0.779 1.00 89.00 356 LEU A CA 1
ATOM 2714 C C . LEU A 1 356 ? 5.063 7.415 -0.128 1.00 89.00 356 LEU A C 1
ATOM 2716 O O . LEU A 1 356 ? 4.271 8.124 -0.743 1.00 89.00 356 LEU A O 1
ATOM 2720 N N . GLY A 1 357 ? 4.843 7.011 1.122 1.00 82.44 357 GLY A N 1
ATOM 2721 C CA . GLY A 1 357 ? 3.652 7.348 1.889 1.00 82.44 357 GLY A CA 1
ATOM 2722 C C . GLY A 1 357 ? 3.200 6.194 2.781 1.00 82.44 357 GLY A C 1
ATOM 2723 O O . GLY A 1 357 ? 3.129 5.041 2.358 1.00 82.44 357 GLY A O 1
ATOM 2724 N N . GLY A 1 358 ? 2.862 6.516 4.031 1.00 71.50 358 GLY A N 1
ATOM 2725 C CA . GLY A 1 358 ? 2.485 5.514 5.032 1.00 71.50 358 GLY A CA 1
ATOM 2726 C C . GLY A 1 358 ? 3.648 4.599 5.425 1.00 71.50 358 GLY A C 1
ATOM 2727 O O . GLY A 1 358 ? 4.799 4.836 5.058 1.00 71.50 358 GLY A O 1
ATOM 2728 N N . HIS A 1 359 ? 3.348 3.565 6.205 1.00 71.06 359 HIS A N 1
ATOM 2729 C CA . HIS A 1 359 ? 4.349 2.596 6.642 1.00 71.06 359 HIS A CA 1
ATOM 2730 C C . HIS A 1 359 ? 4.642 1.578 5.539 1.00 71.06 359 HIS A C 1
ATOM 2732 O O . HIS A 1 359 ? 3.730 1.119 4.845 1.00 71.06 359 HIS A O 1
ATOM 2738 N N . ALA A 1 360 ? 5.924 1.247 5.369 1.00 72.88 360 ALA A N 1
ATOM 2739 C CA . ALA A 1 360 ? 6.332 0.176 4.476 1.00 72.88 360 ALA A CA 1
ATOM 2740 C C . ALA A 1 360 ? 5.916 -1.171 5.097 1.00 72.88 360 ALA A C 1
ATOM 2742 O O . ALA A 1 360 ? 6.197 -1.396 6.278 1.00 72.88 360 ALA A O 1
ATOM 2743 N N . PRO A 1 361 ? 5.258 -2.062 4.339 1.00 78.38 361 PRO A N 1
ATOM 2744 C CA . PRO A 1 361 ? 4.932 -3.393 4.813 1.00 78.38 361 PRO A CA 1
ATOM 2745 C C . PRO A 1 361 ? 6.221 -4.177 5.061 1.00 78.38 361 PRO A C 1
ATOM 2747 O O . PRO A 1 361 ? 7.279 -3.876 4.495 1.00 78.38 361 PRO A O 1
ATOM 2750 N N . ALA A 1 362 ? 6.122 -5.218 5.886 1.00 79.25 362 ALA A N 1
ATOM 2751 C CA . ALA A 1 362 ? 7.200 -6.184 6.020 1.00 79.25 362 ALA A CA 1
ATOM 2752 C C . ALA A 1 362 ? 7.593 -6.731 4.635 1.00 79.25 362 ALA A C 1
ATOM 2754 O O . ALA A 1 362 ? 6.743 -6.931 3.759 1.00 79.25 362 ALA A O 1
ATOM 2755 N N . ALA A 1 363 ? 8.894 -6.953 4.431 1.00 81.19 363 ALA A N 1
ATOM 2756 C CA . ALA A 1 363 ? 9.378 -7.553 3.197 1.00 81.19 363 ALA A CA 1
ATOM 2757 C C . ALA A 1 363 ? 8.701 -8.915 3.011 1.00 81.19 363 ALA A C 1
ATOM 2759 O O . ALA A 1 363 ? 8.760 -9.763 3.900 1.00 81.19 363 ALA A O 1
ATOM 2760 N N . SER A 1 364 ? 8.048 -9.100 1.868 1.00 89.56 364 SER A N 1
ATOM 2761 C CA . SER A 1 364 ? 7.304 -10.313 1.558 1.00 89.56 364 SER A CA 1
ATOM 2762 C C . SER A 1 364 ? 7.900 -11.044 0.364 1.00 89.56 364 SER A C 1
ATOM 2764 O O . SER A 1 364 ? 8.569 -10.456 -0.494 1.00 89.56 364 SER A O 1
ATOM 2766 N N . THR A 1 365 ? 7.661 -12.349 0.326 1.00 94.06 365 THR A N 1
ATOM 2767 C CA . THR A 1 365 ? 8.015 -13.221 -0.784 1.00 94.06 365 THR A CA 1
ATOM 2768 C C . THR A 1 365 ? 6.778 -13.928 -1.316 1.00 94.06 365 THR A C 1
ATOM 2770 O O . THR A 1 365 ? 5.853 -14.249 -0.569 1.00 94.06 365 THR A O 1
ATOM 2773 N N . ILE A 1 366 ? 6.760 -14.173 -2.622 1.00 95.25 366 ILE A N 1
ATOM 2774 C CA . ILE A 1 366 ? 5.762 -15.002 -3.291 1.00 95.25 366 ILE A CA 1
ATOM 2775 C C . ILE A 1 366 ? 6.519 -16.036 -4.119 1.00 95.25 366 ILE A C 1
ATOM 2777 O O . ILE A 1 366 ? 7.380 -15.672 -4.919 1.00 95.25 366 ILE A O 1
ATOM 2781 N N . ASN A 1 367 ? 6.247 -17.322 -3.888 1.00 92.88 367 ASN A N 1
ATOM 2782 C CA . ASN A 1 367 ? 6.987 -18.435 -4.498 1.00 92.88 367 ASN A CA 1
ATOM 2783 C C . ASN A 1 367 ? 8.509 -18.329 -4.301 1.00 92.88 367 ASN A C 1
ATOM 2785 O O . ASN A 1 367 ? 9.293 -18.612 -5.200 1.00 92.88 367 ASN A O 1
ATOM 2789 N N . GLY A 1 368 ? 8.935 -17.869 -3.120 1.00 90.94 368 GLY A N 1
ATOM 2790 C CA . GLY A 1 368 ? 10.352 -17.680 -2.788 1.00 90.94 368 GLY A CA 1
ATOM 2791 C C . GLY A 1 368 ? 11.017 -16.467 -3.453 1.00 90.94 368 GLY A C 1
ATOM 2792 O O . GLY A 1 368 ? 12.190 -16.208 -3.193 1.00 90.94 368 GLY A O 1
ATOM 2793 N N . HIS A 1 369 ? 10.290 -15.690 -4.260 1.00 91.88 369 HIS A N 1
ATOM 2794 C CA . HIS A 1 369 ? 10.799 -14.485 -4.912 1.00 91.88 369 HIS A CA 1
ATOM 2795 C C . HIS A 1 369 ? 10.335 -13.212 -4.199 1.00 91.88 369 HIS A C 1
ATOM 2797 O O . HIS A 1 369 ? 9.237 -13.203 -3.643 1.00 91.88 369 HIS A O 1
ATOM 2803 N N . PRO A 1 370 ? 11.118 -12.116 -4.231 1.00 93.75 370 PRO A N 1
ATOM 2804 C CA . PRO A 1 370 ? 10.686 -10.833 -3.685 1.00 93.75 370 PRO A CA 1
ATOM 2805 C C . PRO A 1 370 ? 9.351 -10.375 -4.280 1.00 93.75 370 PRO A C 1
ATOM 2807 O O . PRO A 1 370 ? 9.165 -10.383 -5.502 1.00 93.75 370 PRO A O 1
ATOM 2810 N N . ALA A 1 371 ? 8.437 -9.952 -3.412 1.00 95.38 371 ALA A N 1
ATOM 2811 C CA . ALA A 1 371 ? 7.170 -9.365 -3.813 1.00 95.38 371 ALA A CA 1
ATOM 2812 C C . ALA A 1 371 ? 7.252 -7.832 -3.857 1.00 95.38 371 ALA A C 1
ATOM 2814 O O . ALA A 1 371 ? 7.944 -7.190 -3.061 1.00 95.38 371 ALA A O 1
ATOM 2815 N N . MET A 1 372 ? 6.501 -7.247 -4.785 1.00 96.56 372 MET A N 1
ATOM 2816 C CA . MET A 1 372 ? 6.219 -5.818 -4.845 1.00 96.56 372 MET A CA 1
ATOM 2817 C C . MET A 1 372 ? 4.792 -5.593 -4.353 1.00 96.56 372 MET A C 1
ATOM 2819 O O . MET A 1 372 ? 3.860 -6.237 -4.837 1.00 96.56 372 MET A O 1
ATOM 2823 N N . VAL A 1 373 ? 4.630 -4.692 -3.388 1.00 96.12 373 VAL A N 1
ATOM 2824 C CA . VAL A 1 373 ? 3.351 -4.422 -2.731 1.00 96.12 373 VAL A CA 1
ATOM 2825 C C . VAL A 1 373 ? 2.812 -3.062 -3.161 1.00 96.12 373 VAL A C 1
ATOM 2827 O O . VAL A 1 373 ? 3.549 -2.071 -3.171 1.00 96.12 373 VAL A O 1
ATOM 2830 N N . PHE A 1 374 ? 1.522 -3.017 -3.487 1.00 96.31 374 PHE A N 1
ATOM 2831 C CA . PHE A 1 374 ? 0.817 -1.835 -3.972 1.00 96.31 374 PHE A CA 1
ATOM 2832 C C . PHE A 1 374 ? -0.528 -1.688 -3.272 1.00 96.31 374 PHE A C 1
ATOM 2834 O O . PHE A 1 374 ? -1.259 -2.659 -3.119 1.00 96.31 374 PHE A O 1
ATOM 2841 N N . GLU A 1 375 ? -0.861 -0.468 -2.880 1.00 95.62 375 GLU A N 1
ATOM 2842 C CA . GLU A 1 375 ? -2.085 -0.126 -2.165 1.00 95.62 375 GLU A CA 1
ATOM 2843 C C . GLU A 1 375 ? -3.011 0.677 -3.082 1.00 95.62 375 GLU A C 1
ATOM 2845 O O . GLU A 1 375 ? -2.719 1.815 -3.449 1.00 95.62 375 GLU A O 1
ATOM 2850 N N . TYR A 1 376 ? -4.134 0.079 -3.463 1.00 95.38 376 TYR A N 1
ATOM 2851 C CA . TYR A 1 376 ? -5.219 0.731 -4.180 1.00 95.38 376 TYR A CA 1
ATOM 2852 C C . TYR A 1 376 ? -5.967 1.667 -3.234 1.00 95.38 376 TYR A C 1
ATOM 2854 O O . TYR A 1 376 ? -6.662 1.221 -2.323 1.00 95.38 376 TYR A O 1
ATOM 2862 N N . ARG A 1 377 ? -5.838 2.968 -3.488 1.00 89.62 377 ARG A N 1
ATOM 2863 C CA . ARG A 1 377 ? -6.582 4.054 -2.839 1.00 89.62 377 ARG A CA 1
ATOM 2864 C C . ARG A 1 377 ? -7.908 4.359 -3.545 1.00 89.62 377 ARG A C 1
ATOM 2866 O O . ARG A 1 377 ? -8.791 4.968 -2.955 1.00 89.62 377 ARG A O 1
ATOM 2873 N N . ALA A 1 378 ? -8.022 3.978 -4.815 1.00 85.50 378 ALA A N 1
ATOM 2874 C CA . ALA A 1 378 ? -9.199 4.147 -5.661 1.00 85.50 378 ALA A CA 1
ATOM 2875 C C . ALA A 1 378 ? -9.218 3.065 -6.756 1.00 85.50 378 ALA A C 1
ATOM 2877 O O . ALA A 1 378 ? -8.234 2.345 -6.928 1.00 85.50 378 ALA A O 1
ATOM 2878 N N . ASN A 1 379 ? -10.319 2.980 -7.515 1.00 87.75 379 ASN A N 1
ATOM 2879 C CA . ASN A 1 379 ? -10.449 2.105 -8.690 1.00 87.75 379 ASN A CA 1
ATOM 2880 C C . ASN A 1 379 ? -10.105 0.633 -8.391 1.00 87.75 379 ASN A C 1
ATOM 2882 O O . ASN A 1 379 ? -9.307 0.008 -9.089 1.00 87.75 379 ASN A O 1
ATOM 2886 N N . LEU A 1 380 ? -10.688 0.101 -7.311 1.00 90.31 380 LEU A N 1
ATOM 2887 C CA . LEU A 1 380 ? -10.473 -1.277 -6.877 1.00 90.31 380 LEU A CA 1
ATOM 2888 C C . LEU A 1 380 ? -10.853 -2.271 -7.991 1.00 90.31 380 LEU A C 1
ATOM 2890 O O . LEU A 1 380 ? -11.973 -2.199 -8.493 1.00 90.31 380 LEU A O 1
ATOM 2894 N N . PRO A 1 381 ? -9.964 -3.211 -8.359 1.00 91.56 381 PRO A N 1
ATOM 2895 C CA . PRO A 1 381 ? -10.284 -4.261 -9.317 1.00 91.56 381 PRO A CA 1
ATOM 2896 C C . PRO A 1 381 ? -11.459 -5.138 -8.866 1.00 91.56 381 PRO A C 1
ATOM 2898 O O . PRO A 1 381 ? -11.476 -5.611 -7.729 1.00 91.56 381 PRO A O 1
ATOM 2901 N N . ASP A 1 382 ? -12.362 -5.475 -9.791 1.00 92.00 382 ASP A N 1
ATOM 2902 C CA . ASP A 1 382 ? -13.465 -6.428 -9.552 1.00 92.00 382 ASP A CA 1
ATOM 2903 C C . ASP A 1 382 ? -12.960 -7.795 -9.065 1.00 92.00 382 ASP A C 1
ATOM 2905 O O . ASP A 1 382 ? -13.618 -8.487 -8.292 1.00 92.00 382 ASP A O 1
ATOM 2909 N N . ALA A 1 383 ? -11.738 -8.164 -9.456 1.00 92.06 383 ALA A N 1
ATOM 2910 C CA . ALA A 1 383 ? -11.045 -9.364 -8.993 1.00 92.06 383 ALA A CA 1
ATOM 2911 C C . ALA A 1 383 ? -10.796 -9.406 -7.470 1.00 92.06 383 ALA A C 1
ATOM 2913 O O . ALA A 1 383 ? -10.370 -10.445 -6.966 1.00 92.06 383 ALA A O 1
ATOM 2914 N N . PHE A 1 384 ? -11.007 -8.297 -6.753 1.00 93.88 384 PHE A N 1
ATOM 2915 C CA . PHE A 1 384 ? -10.909 -8.208 -5.293 1.00 93.88 384 PHE A CA 1
ATOM 2916 C C . PHE A 1 384 ? -12.283 -8.195 -4.613 1.00 93.88 384 PHE A C 1
ATOM 2918 O O . PHE A 1 384 ? -12.345 -8.080 -3.393 1.00 93.88 384 PHE A O 1
ATOM 2925 N N . ALA A 1 385 ? -13.386 -8.299 -5.364 1.00 91.19 385 ALA A N 1
ATOM 2926 C CA . ALA A 1 385 ? -14.740 -8.179 -4.827 1.00 91.19 385 ALA A CA 1
ATOM 2927 C C . ALA A 1 385 ? -15.024 -9.169 -3.682 1.00 91.19 385 ALA A C 1
ATOM 2929 O O . ALA A 1 385 ? -15.637 -8.798 -2.686 1.00 91.19 385 ALA A O 1
ATOM 2930 N N . HIS A 1 386 ? -14.525 -10.405 -3.789 1.00 90.31 386 HIS A N 1
ATOM 2931 C CA . HIS A 1 386 ? -14.722 -11.467 -2.793 1.00 90.31 386 HIS A CA 1
ATOM 2932 C C . HIS A 1 386 ? -14.055 -11.188 -1.442 1.00 90.31 386 HIS A C 1
ATOM 2934 O O . HIS A 1 386 ? -14.447 -11.777 -0.439 1.00 90.31 386 HIS A O 1
ATOM 2940 N N . ALA A 1 387 ? -13.048 -10.311 -1.412 1.00 90.38 387 ALA A N 1
ATOM 2941 C CA . ALA A 1 387 ? -12.308 -9.975 -0.202 1.00 90.38 387 ALA A CA 1
ATOM 2942 C C . ALA A 1 387 ? -13.083 -9.029 0.727 1.00 90.38 387 ALA A C 1
ATOM 2944 O O . ALA A 1 387 ? -12.709 -8.855 1.887 1.00 90.38 387 ALA A O 1
ATOM 2945 N N . TRP A 1 388 ? -14.162 -8.419 0.233 1.00 88.94 388 TRP A N 1
ATOM 2946 C CA . TRP A 1 388 ? -14.930 -7.443 0.987 1.00 88.94 388 TRP A CA 1
ATOM 2947 C C . TRP A 1 388 ? -16.036 -8.088 1.797 1.00 88.94 388 TRP A C 1
ATOM 2949 O O . TRP A 1 388 ? -16.759 -8.982 1.351 1.00 88.94 388 TRP A O 1
ATOM 2959 N N . TRP A 1 389 ? -16.228 -7.554 2.997 1.00 85.06 389 TRP A N 1
ATOM 2960 C CA . TRP A 1 389 ? -17.449 -7.821 3.717 1.00 85.06 389 TRP A CA 1
ATOM 2961 C C . TRP A 1 389 ? -18.643 -7.182 2.996 1.00 85.06 389 TRP A C 1
ATOM 2963 O O . TRP A 1 389 ? -18.618 -6.023 2.576 1.00 85.06 389 TRP A O 1
ATOM 2973 N N . HIS A 1 390 ? -19.719 -7.957 2.908 1.00 79.31 390 HIS A N 1
ATOM 2974 C CA . HIS A 1 390 ? -21.033 -7.483 2.516 1.00 79.31 390 HIS A CA 1
ATOM 2975 C C . HIS A 1 390 ? -22.024 -7.786 3.633 1.00 79.31 390 HIS A C 1
ATOM 2977 O O . HIS A 1 390 ? -22.047 -8.903 4.182 1.00 79.31 390 HIS A O 1
ATOM 2983 N N . ARG A 1 391 ? -22.853 -6.786 3.943 1.00 70.19 391 ARG A N 1
ATOM 2984 C CA . ARG A 1 391 ? -24.078 -6.988 4.708 1.00 70.19 391 ARG A CA 1
ATOM 2985 C C . ARG A 1 391 ? -25.011 -7.869 3.874 1.00 70.19 391 ARG A C 1
ATOM 2987 O O . ARG A 1 391 ? -25.222 -7.575 2.701 1.00 70.19 391 ARG A O 1
ATOM 2994 N N . ALA A 1 392 ? -25.455 -8.971 4.472 1.00 58.53 392 ALA A N 1
ATOM 2995 C CA . ALA A 1 392 ? -26.386 -9.912 3.856 1.00 58.53 392 ALA A CA 1
ATOM 2996 C C . ALA A 1 392 ? -27.817 -9.371 3.878 1.00 58.53 392 ALA A C 1
ATOM 2998 O O . ALA A 1 392 ? -28.128 -8.610 4.827 1.00 58.53 392 ALA A O 1
#

pLDDT: mean 84.69, std 13.43, range [34.22, 98.25]

Radius of gyration: 24.14 Å; chains: 1; bounding box: 53×68×60 Å

Sequence (392 aa):
MPFGFDDYANQTQRNEIANLLANLQELEEMARAAQAAQANAETLAKITELKTKTSAMFADIYQNVMARSAVAEQDFARHDYRTAFTGVSLGTEEELPAFVRMSASDWNLFGTVTRLGDQGVLVQITKDLQVSPGVFTIELRTTPTERADDDGWDRRVRALRAVISTIEQSVGRALVTQEVGAYQITIFNPGQVVHRIDGGGSVQGTSKHATVGVPALEIGTGVTAADRAKFQVHQYLTLPWYVERFTGDPGLGTLDEREKVGYALVMSAVLRLAQVWTKHPRALNLLAAKTMWEVLPKTPPARILAAMRPAVRPAADAAIGGRAVPAWAGDWGSGAVPSAQTWGEARAHILGEGPLGGHAPAASTINGHPAMVFEYRANLPDAFAHAWWHRA

Secondary structure (DSSP, 8-state):
----GGGTS-HHHHHHHHHHHHHHHHHHHHHHHHHHTT--HHHHHHHHHHHHHHHHHHHHHHHHHHHHHHHHHHHHHHHHS--EESS-EEEEEEEEEEEEE--TTS-SEEEEEEETT---EEEEEEEEEEEETTEEEEEEEEPPEETT-HHHHHHHHHHHHHHHHHHHHTBTSB---EEETTEEEEESSTT-EEEEETTTSS----SEEEEEEEETTTTTTT--HHHHHTTEEETTEE-TT--GGGGG-TT-TTS-HHHHHHHHHHHHHHHHHHHHHHHSTT-TTSHHHHHTTSEEESS-GGGGGGGS-TTTHHHHHHHHHH-PPPGGGGGSTT-----HHHHHHHHHHHHTT---SSPPPPP-EETTEEEEEEEESSS--GGGGGGS----